Protein AF-A0A848L4B0-F1 (afdb_monomer_lite)

Sequence (593 aa):
MHLVSKVDGLDYVVVLDGLGLTSWCLPDEVVSDQDVHASSEGLLSTDGAGRLVLAWDDGYSRSHLVRVDTLEREERYPRFELKYAFLDAAGEALFLLTNLQGAVEVARCTRSGTEEARKPLPFPDKPQVTLSTGWFTPRWTRPRYAARAGRLAVVDTQGRALAVDLRDFDAPKVVASALLEVPPTWDVQVIPFDDALGVIAHDVPRGTAMVWVVSGGDVLVKKELAALTMPTFATKDAVLTQVSDGVLERVPLRGGAARTLRLPEVGRETKLDPRGGGRPIAGGDVTAFLPWHGESLFVFDEETGEPTEVSRLLPEDARELRQFILQRVRVANEAARSTGTRYELHRLSISRKRKNYQVEVSAHGGDGSFWAHAVMSALHGLQAELSGRAFGELRLAILGQRGIPVGRVPVIDVDEVAAMLARVDQYGLRFSSLVSTIDAFYARSMPVMKWDASNRPPVTDAAGLVLLQAFFAWLTSEAPVKLAPGVERWRRSPESVASLAARVPHLQASHAAVEFRLLVALAQLASVHFGAEAGPLLLALAQDAHQAHLQFARSAVVNDVLRWWARRHEKAARSLVERTTDPELRRALGAAS

Secondary structure (DSSP, 8-state):
-----PBTTB--EEE--TTTT-EEE-SS-EE--TT----SSSPPEE-TTS-EEEEEETTTTEEEEEETTT--EEEEEPTTS-TTEEE-TTSSEEEEEE-TTSS-EEEEEETT--EEEEEE----SSPPEEEESS-S----SS-EEEEETTEEEEE-TT-EEEEEE-SSSSS-EEEEEEEEE--TTSEEEEEE-SS-EEEEEEETTTTEEEEEEEEBTEEEEEEEEE-SS--EEEETTEEEEEEETTEEEEEESSSSPPEEEE--SS-TTT-----SSEEEEEETTEEEEEETT-SEEEEEPTTT-PEEEEE----HHHHHHHHHHHHHHHHHHHHHGGGTEEEEEEEEEEETTTTEEEEEEEEEE----HHHHHHHHHHHTHHHHHHH--BTTBEEEEEEEE------PPPB-HHHHHHHHHHHHHHT--SGGGHHHHHHHHHHH--TT---TTS--SB-HHHHHHHHHHHHHHHT-SS----HHHHHHHHHSPPPHHHHHHHGGGS-HHHHTT-THHHHHHHHHHHHHSGGGGHHHHHHHHH---TTTSSSS-HHHHHHHHHHHHHH-HHHHHHHHTT---HHHHHHHHTT-

Organism: NCBI:txid394095

Radius of gyration: 26.21 Å; chains: 1; bounding box: 63×48×79 Å

Structure (mmCIF, N/CA/C/O backbone):
data_AF-A0A848L4B0-F1
#
_entry.id   AF-A0A848L4B0-F1
#
loop_
_atom_site.group_PDB
_atom_site.id
_atom_site.type_symbol
_atom_site.label_atom_id
_atom_site.label_alt_id
_atom_site.label_comp_id
_atom_site.label_asym_id
_atom_site.label_entity_id
_atom_site.label_seq_id
_atom_site.pdbx_PDB_ins_code
_atom_site.Cartn_x
_atom_site.Cartn_y
_atom_site.Cartn_z
_atom_site.occupancy
_atom_site.B_iso_or_equiv
_atom_site.auth_seq_id
_atom_site.auth_comp_id
_atom_site.auth_asym_id
_atom_site.auth_atom_id
_atom_site.pdbx_PDB_model_num
ATOM 1 N N . MET A 1 1 ? -2.201 -4.356 9.006 1.00 40.00 1 MET A N 1
ATOM 2 C CA . MET A 1 1 ? -3.336 -3.883 9.814 1.00 40.00 1 MET A CA 1
ATOM 3 C C . MET A 1 1 ? -2.792 -3.856 11.229 1.00 40.00 1 MET A C 1
ATOM 5 O O . MET A 1 1 ? -1.969 -4.709 11.519 1.00 40.00 1 MET A O 1
ATOM 9 N N . HIS A 1 2 ? -3.155 -2.892 12.070 1.00 48.59 2 HIS A N 1
ATOM 10 C CA . HIS A 1 2 ? -2.716 -2.866 13.470 1.00 48.59 2 HIS A CA 1
ATOM 11 C C . HIS A 1 2 ? -3.971 -2.876 14.329 1.00 48.59 2 HIS A C 1
ATOM 13 O O . HIS A 1 2 ? -4.911 -2.141 14.029 1.00 48.59 2 HIS A O 1
ATOM 19 N N . LEU A 1 3 ? -4.012 -3.738 15.337 1.00 46.88 3 LEU A N 1
ATOM 20 C CA . LEU A 1 3 ? -5.166 -3.892 16.208 1.00 46.88 3 LEU A CA 1
ATOM 21 C C . LEU A 1 3 ? -4.713 -3.661 17.631 1.00 46.88 3 LEU A C 1
ATOM 23 O O . LEU A 1 3 ? -3.877 -4.418 18.093 1.00 46.88 3 LEU A O 1
ATOM 27 N N . VAL A 1 4 ? -5.308 -2.680 18.301 1.00 52.50 4 VAL A N 1
ATOM 28 C CA . VAL A 1 4 ? -5.142 -2.469 19.737 1.00 52.50 4 VAL A CA 1
ATOM 29 C C . VAL A 1 4 ? -6.368 -3.027 20.446 1.00 52.50 4 VAL A C 1
ATOM 31 O O . VAL A 1 4 ? -7.496 -2.672 20.101 1.00 52.50 4 VAL A O 1
ATOM 34 N N . SER A 1 5 ? -6.147 -3.908 21.418 1.00 46.31 5 SER A N 1
ATOM 35 C CA . SER A 1 5 ? -7.191 -4.469 22.274 1.00 46.31 5 SER A CA 1
ATOM 36 C C . SER A 1 5 ? -6.801 -4.240 23.725 1.00 46.31 5 SER A C 1
ATOM 38 O O . SER A 1 5 ? -5.761 -4.741 24.144 1.00 46.31 5 SER A O 1
ATOM 40 N N . LYS A 1 6 ? -7.635 -3.505 24.469 1.00 50.50 6 LYS A N 1
ATOM 41 C CA . LYS A 1 6 ? -7.589 -3.471 25.932 1.00 50.50 6 LYS A CA 1
ATOM 42 C C . LYS A 1 6 ? -8.450 -4.630 26.431 1.00 50.50 6 LYS A C 1
ATOM 44 O O . LYS A 1 6 ? -9.620 -4.712 26.060 1.00 50.50 6 LYS A O 1
ATOM 49 N N . VAL A 1 7 ? -7.868 -5.541 27.204 1.00 48.62 7 VAL A N 1
ATOM 50 C CA . VAL A 1 7 ? -8.611 -6.630 27.854 1.00 48.62 7 VAL A CA 1
ATOM 51 C C . VAL A 1 7 ? -9.081 -6.110 29.207 1.00 48.62 7 VAL A C 1
ATOM 53 O O . VAL A 1 7 ? -8.305 -5.477 29.917 1.00 48.62 7 VAL A O 1
ATOM 56 N N . ASP A 1 8 ? -10.337 -6.351 29.582 1.00 47.12 8 ASP A N 1
ATOM 57 C CA . ASP A 1 8 ? -10.841 -5.928 30.892 1.00 47.12 8 ASP A CA 1
ATOM 58 C C . ASP A 1 8 ? -9.939 -6.461 32.020 1.00 47.12 8 ASP A C 1
ATOM 60 O O . ASP A 1 8 ? -9.753 -7.671 32.170 1.00 47.12 8 ASP A O 1
ATOM 64 N N . GLY A 1 9 ? -9.369 -5.539 32.803 1.00 45.00 9 GLY A N 1
ATOM 65 C CA . GLY A 1 9 ? -8.438 -5.836 33.896 1.00 45.00 9 GLY A CA 1
ATOM 66 C C . GLY A 1 9 ? -6.959 -5.944 33.506 1.00 45.00 9 GLY A C 1
ATOM 67 O O . GLY A 1 9 ? -6.146 -6.195 34.391 1.00 45.00 9 GLY A O 1
ATOM 68 N N . LEU A 1 10 ? -6.597 -5.750 32.230 1.00 46.91 10 LEU A N 1
ATOM 69 C CA . LEU A 1 10 ? -5.214 -5.788 31.751 1.00 46.91 10 LEU A CA 1
ATOM 70 C C . LEU A 1 10 ? -4.932 -4.643 30.752 1.00 46.91 10 LEU A C 1
ATOM 72 O O . LEU A 1 10 ? -5.543 -4.562 29.684 1.00 46.91 10 LEU A O 1
ATOM 76 N N . ASP A 1 11 ? -3.981 -3.761 31.071 1.00 51.50 11 ASP A N 1
ATOM 77 C CA . ASP A 1 11 ? -3.604 -2.594 30.249 1.00 51.50 11 ASP A CA 1
ATOM 78 C C . ASP A 1 11 ? -2.711 -2.968 29.044 1.00 51.50 11 ASP A C 1
ATOM 80 O O . ASP A 1 11 ? -1.631 -2.417 28.851 1.00 51.50 11 ASP A O 1
ATOM 84 N N . TYR A 1 12 ? -3.119 -3.935 28.218 1.00 52.31 12 TYR A N 1
ATOM 85 C CA . TYR A 1 12 ? -2.297 -4.408 27.096 1.00 52.31 12 TYR A CA 1
ATOM 86 C C . TYR A 1 12 ? -2.515 -3.630 25.794 1.00 52.31 12 TYR A C 1
ATOM 88 O O . TYR A 1 12 ? -3.617 -3.182 25.477 1.00 52.31 12 TYR A O 1
ATOM 96 N N . VAL A 1 13 ? -1.441 -3.511 25.004 1.00 54.06 13 VAL A N 1
ATOM 97 C CA . VAL A 1 13 ? -1.455 -2.929 23.657 1.00 54.06 13 VAL A CA 1
ATOM 98 C C . VAL A 1 13 ? -0.797 -3.916 22.699 1.00 54.06 13 VAL A C 1
ATOM 100 O O . VAL A 1 13 ? 0.421 -3.977 22.558 1.00 54.06 13 VAL A O 1
ATOM 103 N N . VAL A 1 14 ? -1.602 -4.694 21.983 1.00 52.84 14 VAL A N 1
ATOM 104 C CA . VAL A 1 14 ? -1.076 -5.529 20.896 1.00 52.84 14 VAL A CA 1
ATOM 105 C C . VAL A 1 14 ? -0.813 -4.635 19.678 1.00 52.84 14 VAL A C 1
ATOM 107 O O . VAL A 1 14 ? -1.664 -3.832 19.320 1.00 52.84 14 VAL A O 1
ATOM 110 N N . VAL A 1 15 ? 0.351 -4.730 19.026 1.00 54.88 15 VAL A N 1
ATOM 111 C CA . VAL A 1 15 ? 0.588 -4.100 17.712 1.00 54.88 15 VAL A CA 1
ATOM 112 C C . VAL A 1 15 ? 1.328 -5.074 16.810 1.00 54.88 15 VAL A C 1
ATOM 114 O O . VAL A 1 15 ? 2.543 -5.221 16.852 1.00 54.88 15 VAL A O 1
ATOM 117 N N . LEU A 1 16 ? 0.593 -5.719 15.912 1.00 52.25 16 LEU A N 1
ATOM 118 C CA . LEU A 1 16 ? 1.212 -6.591 14.922 1.00 52.25 16 LEU A CA 1
ATOM 119 C C . LEU A 1 16 ? 1.708 -5.744 13.750 1.00 52.25 16 LEU A C 1
ATOM 121 O O . LEU A 1 16 ? 0.921 -5.092 13.063 1.00 52.25 16 LEU A O 1
ATOM 125 N N . ASP A 1 17 ? 3.024 -5.726 13.559 1.00 48.41 17 ASP A N 1
ATOM 126 C CA . ASP A 1 17 ? 3.694 -5.031 12.464 1.00 48.41 17 ASP A CA 1
ATOM 127 C C . ASP A 1 17 ? 4.326 -6.042 11.489 1.00 48.41 17 ASP A C 1
ATOM 129 O O . ASP A 1 17 ? 5.076 -6.937 11.890 1.00 48.41 17 ASP A O 1
ATOM 133 N N . GLY A 1 18 ? 4.029 -5.891 10.195 1.00 43.75 18 GLY A N 1
ATOM 134 C CA . GLY A 1 18 ? 4.560 -6.713 9.102 1.00 43.75 18 GLY A CA 1
ATOM 135 C C . GLY A 1 18 ? 6.058 -6.508 8.852 1.00 43.75 18 GLY A C 1
ATOM 136 O O . GLY A 1 18 ? 6.699 -7.322 8.191 1.00 43.75 18 GLY A O 1
ATOM 137 N N . LEU A 1 19 ? 6.670 -5.474 9.436 1.00 44.69 19 LEU A N 1
ATOM 138 C CA . LEU A 1 19 ? 8.083 -5.124 9.249 1.00 44.69 19 LEU A CA 1
ATOM 139 C C . LEU A 1 19 ? 9.073 -5.993 10.047 1.00 44.69 19 LEU A C 1
ATOM 141 O O . LEU A 1 19 ? 10.192 -5.553 10.321 1.00 44.69 19 LEU A O 1
ATOM 145 N N . GLY A 1 20 ? 8.682 -7.200 10.462 1.00 36.81 20 GLY A N 1
ATOM 146 C CA . GLY A 1 20 ? 9.545 -8.104 11.233 1.00 36.81 20 GLY A CA 1
ATOM 147 C C . GLY A 1 20 ? 9.905 -7.602 12.632 1.00 36.81 20 GLY A C 1
ATOM 148 O O . GLY A 1 20 ? 10.846 -8.111 13.238 1.00 36.81 20 GLY A O 1
ATOM 149 N N . LEU A 1 21 ? 9.178 -6.603 13.141 1.00 36.22 21 LEU A N 1
ATOM 150 C CA . LEU A 1 21 ? 9.299 -6.172 14.530 1.00 36.22 21 LEU A CA 1
ATOM 151 C C . LEU A 1 21 ? 8.297 -6.815 15.469 1.00 36.22 21 LEU A C 1
ATOM 153 O O . LEU A 1 21 ? 8.540 -6.681 16.659 1.00 36.22 21 LEU A O 1
ATOM 157 N N . THR A 1 22 ? 7.252 -7.486 14.959 1.00 39.09 22 THR A N 1
ATOM 158 C CA . THR A 1 22 ? 6.141 -8.096 15.721 1.00 39.09 22 THR A CA 1
ATOM 159 C C . THR A 1 22 ? 6.218 -7.865 17.222 1.00 39.09 22 THR A C 1
ATOM 161 O O . THR A 1 22 ? 6.623 -8.732 18.001 1.00 39.09 22 THR A O 1
ATOM 164 N N . SER A 1 23 ? 5.882 -6.634 17.600 1.00 39.00 23 SER A N 1
ATOM 165 C CA . SER A 1 23 ? 5.881 -6.192 18.978 1.00 39.00 23 SER A CA 1
ATOM 166 C C . SER A 1 23 ? 4.545 -6.606 19.571 1.00 39.00 23 SER A C 1
ATOM 168 O O . SER A 1 23 ? 3.510 -5.994 19.320 1.00 39.00 23 SER A O 1
ATOM 170 N N . TRP A 1 24 ? 4.543 -7.660 20.369 1.00 48.12 24 TRP A N 1
ATOM 171 C CA . TRP A 1 24 ? 3.519 -7.764 21.391 1.00 48.12 24 TRP A CA 1
ATOM 172 C C . TRP A 1 24 ? 3.995 -6.878 22.535 1.00 48.12 24 TRP A C 1
ATOM 174 O O . TRP A 1 24 ? 5.028 -7.174 23.135 1.00 48.12 24 TRP A O 1
ATOM 184 N N . CYS A 1 25 ? 3.330 -5.751 22.768 1.00 38.19 25 CYS A N 1
ATOM 185 C CA . CYS A 1 25 ? 3.713 -4.863 23.855 1.00 38.19 25 CYS A CA 1
ATOM 186 C C . CYS A 1 25 ? 2.842 -5.191 25.072 1.00 38.19 25 CYS A C 1
ATOM 188 O O . CYS A 1 25 ? 1.653 -4.861 25.105 1.00 38.19 25 CYS A O 1
ATOM 190 N N . LEU A 1 26 ? 3.431 -5.836 26.078 1.00 41.03 26 LEU A N 1
ATOM 191 C CA . LEU A 1 26 ? 2.969 -5.649 27.451 1.00 41.03 26 LEU A CA 1
ATOM 192 C C . LEU A 1 26 ? 3.515 -4.284 27.928 1.00 41.03 26 LEU A C 1
ATOM 194 O O . LEU A 1 26 ? 4.550 -3.852 27.412 1.00 41.03 26 LEU A O 1
ATOM 198 N N . PRO A 1 27 ? 2.868 -3.601 28.890 1.00 34.66 27 PRO A N 1
ATOM 199 C CA . PRO A 1 27 ? 3.386 -2.376 29.505 1.00 34.66 27 PRO A CA 1
ATOM 200 C C . PRO A 1 27 ? 4.856 -2.460 29.939 1.00 34.66 27 PRO A C 1
ATOM 202 O O . PRO A 1 27 ? 5.570 -1.469 29.818 1.00 34.66 27 PRO A O 1
ATOM 205 N N . ASP A 1 28 ? 5.314 -3.649 30.354 1.00 36.44 28 ASP A N 1
ATOM 206 C CA . ASP A 1 28 ? 6.649 -3.857 30.932 1.00 36.44 28 ASP A CA 1
ATOM 207 C C . ASP A 1 28 ? 7.524 -4.891 30.191 1.00 36.44 28 ASP A C 1
ATOM 209 O O . ASP A 1 28 ? 8.714 -5.013 30.479 1.00 36.44 28 ASP A O 1
ATOM 213 N N . GLU A 1 29 ? 6.981 -5.641 29.223 1.00 40.28 29 GLU A N 1
ATOM 214 C CA . GLU A 1 29 ? 7.698 -6.729 28.542 1.00 40.28 29 GLU A CA 1
ATOM 215 C C . GLU A 1 29 ? 7.302 -6.855 27.061 1.00 40.28 29 GLU A C 1
ATOM 217 O O . GLU A 1 29 ? 6.128 -6.870 26.693 1.00 40.28 29 GLU A O 1
ATOM 222 N N . VAL A 1 30 ? 8.301 -6.990 26.182 1.00 42.28 30 VAL A N 1
ATOM 223 C CA . VAL A 1 30 ? 8.093 -7.244 24.749 1.00 42.28 30 VAL A CA 1
ATOM 224 C C . VAL A 1 30 ? 8.461 -8.693 24.438 1.00 42.28 30 VAL A C 1
ATOM 226 O O . VAL A 1 30 ? 9.643 -9.029 24.319 1.00 42.28 30 VAL A O 1
ATOM 229 N N . VAL A 1 31 ? 7.460 -9.557 24.251 1.00 43.44 31 VAL A N 1
ATOM 230 C CA . VAL A 1 31 ? 7.669 -10.930 23.763 1.00 43.44 31 VAL A CA 1
ATOM 231 C C . VAL A 1 31 ? 7.527 -10.921 22.245 1.00 43.44 31 VAL A C 1
ATOM 233 O O . VAL A 1 31 ? 6.438 -10.757 21.712 1.00 43.44 31 VAL A O 1
ATOM 236 N N . SER A 1 32 ? 8.631 -11.076 21.512 1.00 43.19 32 SER A N 1
ATOM 237 C CA . SER A 1 32 ? 8.582 -11.175 20.048 1.00 43.19 32 SER A CA 1
ATOM 238 C C . SER A 1 32 ? 8.734 -12.627 19.601 1.00 43.19 32 SER A C 1
ATOM 240 O O . SER A 1 32 ? 9.791 -13.223 19.828 1.00 43.19 32 SER A O 1
ATOM 242 N N . ASP A 1 33 ? 7.766 -13.152 18.857 1.00 42.84 33 ASP A N 1
ATOM 243 C CA . ASP A 1 33 ? 8.045 -14.235 17.918 1.00 42.84 33 ASP A CA 1
ATOM 244 C C . ASP A 1 33 ? 8.465 -13.602 16.580 1.00 42.84 33 ASP A C 1
ATOM 246 O O . ASP A 1 33 ? 7.687 -12.880 15.946 1.00 42.84 33 ASP A O 1
ATOM 250 N N . GLN A 1 34 ? 9.719 -13.839 16.173 1.00 47.59 34 GLN A N 1
ATOM 251 C CA . GLN A 1 34 ? 10.292 -13.322 14.921 1.00 47.59 34 GLN A CA 1
ATOM 252 C C . GLN A 1 34 ? 9.579 -13.864 13.669 1.00 47.59 34 GLN A C 1
ATOM 254 O O . GLN A 1 34 ? 9.812 -13.340 12.580 1.00 47.59 34 GLN A O 1
ATOM 259 N N . ASP A 1 35 ? 8.727 -14.886 13.817 1.00 46.28 35 ASP A N 1
ATOM 260 C CA . ASP A 1 35 ? 8.066 -15.580 12.712 1.00 46.28 35 ASP A CA 1
ATOM 261 C C . ASP A 1 35 ? 6.601 -15.167 12.477 1.00 46.28 35 ASP A C 1
ATOM 263 O O . ASP A 1 35 ? 5.990 -15.656 11.531 1.00 46.28 35 ASP A O 1
ATOM 267 N N . VAL A 1 36 ? 6.007 -14.291 13.296 1.00 44.09 36 VAL A N 1
ATOM 268 C CA . VAL A 1 36 ? 4.647 -13.770 13.037 1.00 44.09 36 VAL A CA 1
ATOM 269 C C . VAL A 1 36 ? 4.770 -12.455 12.261 1.00 44.09 36 VAL A C 1
ATOM 271 O O . VAL A 1 36 ? 5.594 -11.620 12.609 1.00 44.09 36 VAL A O 1
ATOM 274 N N . HIS A 1 37 ? 3.995 -12.248 11.192 1.00 49.94 37 HIS A N 1
ATOM 275 C CA . HIS A 1 37 ? 4.063 -11.025 10.375 1.00 49.94 37 HIS A CA 1
ATOM 276 C C . HIS A 1 37 ? 2.689 -10.643 9.809 1.00 49.94 37 HIS A C 1
ATOM 278 O O . HIS A 1 37 ? 2.282 -11.193 8.790 1.00 49.94 37 HIS A O 1
ATOM 284 N N . ALA A 1 38 ? 2.001 -9.661 10.396 1.00 44.22 38 ALA A N 1
ATOM 285 C CA . ALA A 1 38 ? 0.715 -9.199 9.869 1.00 44.22 38 ALA A CA 1
ATOM 286 C C . ALA A 1 38 ? 0.892 -8.070 8.847 1.00 44.22 38 ALA A C 1
ATOM 288 O O . ALA A 1 38 ? 1.356 -6.983 9.187 1.00 44.22 38 ALA A O 1
ATOM 289 N N . SER A 1 39 ? 0.480 -8.286 7.597 1.00 47.09 39 SER A N 1
ATOM 290 C CA . SER A 1 39 ? 0.483 -7.207 6.605 1.00 47.09 39 SER A CA 1
ATOM 291 C C . SER A 1 39 ? -0.709 -6.261 6.729 1.00 47.09 39 SER A C 1
ATOM 293 O O . SER A 1 39 ? -1.694 -6.525 7.418 1.00 47.09 39 SER A O 1
ATOM 295 N N . SER A 1 40 ? -0.655 -5.134 6.022 1.00 48.16 40 SER A N 1
ATOM 296 C CA . SER A 1 40 ? -1.792 -4.240 5.763 1.00 48.16 40 SER A CA 1
ATOM 297 C C . SER A 1 40 ? -2.968 -4.885 5.034 1.00 48.16 40 SER A C 1
ATOM 299 O O . SER A 1 40 ? -4.086 -4.416 5.224 1.00 48.16 40 SER A O 1
ATOM 301 N N . GLU A 1 41 ? -2.750 -5.955 4.262 1.00 46.31 41 GLU A N 1
ATOM 302 C CA . GLU A 1 41 ? -3.826 -6.733 3.626 1.00 46.31 41 GLU A CA 1
ATOM 303 C C . GLU A 1 41 ? -4.361 -7.860 4.525 1.00 46.31 41 GLU A C 1
ATOM 305 O O . GLU A 1 41 ? -5.462 -8.357 4.292 1.00 46.31 41 GLU A O 1
ATOM 310 N N . GLY A 1 42 ? -3.580 -8.291 5.520 1.00 50.94 42 GLY A N 1
ATOM 311 C CA . GLY A 1 42 ? -3.976 -9.318 6.476 1.00 50.94 42 GLY A CA 1
ATOM 312 C C . GLY A 1 42 ? -5.110 -8.829 7.370 1.00 50.94 42 GLY A C 1
ATOM 313 O O . GLY A 1 42 ? -5.065 -7.713 7.896 1.00 50.94 42 GLY A O 1
ATOM 314 N N . LEU A 1 43 ? -6.130 -9.671 7.544 1.00 59.38 43 LEU A N 1
ATOM 315 C CA . LEU A 1 43 ? -7.167 -9.432 8.537 1.00 59.38 43 LEU A CA 1
ATOM 316 C C . LEU A 1 43 ? -6.571 -9.685 9.922 1.00 59.38 43 LEU A C 1
ATOM 318 O O . LEU A 1 43 ? -6.108 -10.788 10.204 1.00 59.38 43 LEU A O 1
ATOM 322 N N . LEU A 1 44 ? -6.564 -8.659 10.766 1.00 67.25 44 LEU A N 1
ATOM 323 C CA . LEU A 1 44 ? -6.452 -8.839 12.205 1.00 67.25 44 LEU A CA 1
ATOM 324 C C . LEU A 1 44 ? -7.853 -8.810 12.783 1.00 67.25 44 LEU A C 1
ATOM 326 O O . LEU A 1 44 ? -8.637 -7.911 12.480 1.00 67.25 44 LEU A O 1
ATOM 330 N N . SER A 1 45 ? -8.151 -9.781 13.629 1.00 75.06 45 SER A N 1
ATOM 331 C CA . SER A 1 45 ? -9.428 -9.851 14.325 1.00 75.06 45 SER A CA 1
ATOM 332 C C . SER A 1 45 ? -9.215 -10.348 15.738 1.00 75.06 45 SER A C 1
ATOM 334 O O . SER A 1 45 ? -8.389 -11.241 15.944 1.00 75.06 45 SER A O 1
ATOM 336 N N . THR A 1 46 ? -10.004 -9.825 16.668 1.00 77.25 46 THR A N 1
ATOM 337 C CA . THR A 1 46 ? -10.135 -10.371 18.017 1.00 77.25 46 THR A CA 1
ATOM 338 C C . THR A 1 46 ? -11.442 -11.118 18.195 1.00 77.25 46 THR A C 1
ATOM 340 O O . THR A 1 46 ? -12.420 -10.841 17.491 1.00 77.25 46 THR A O 1
ATOM 343 N N . ASP A 1 47 ? -11.469 -11.994 19.191 1.00 83.38 47 ASP A N 1
ATOM 344 C CA . ASP A 1 47 ? -12.708 -12.460 19.804 1.00 83.38 47 ASP A CA 1
ATOM 345 C C . ASP A 1 47 ? -13.447 -11.309 20.525 1.00 83.38 47 ASP A C 1
ATOM 347 O O . ASP A 1 47 ? -12.993 -10.158 20.583 1.00 83.38 47 ASP A O 1
ATOM 351 N N . GLY A 1 48 ? -14.634 -11.610 21.052 1.00 79.44 48 GLY A N 1
ATOM 352 C CA . GLY A 1 48 ? -15.476 -10.658 21.775 1.00 79.44 48 GLY A CA 1
ATOM 353 C C . GLY A 1 48 ? -14.893 -10.202 23.106 1.00 79.44 48 GLY A C 1
ATOM 354 O O . GLY A 1 48 ? -15.137 -9.065 23.499 1.00 79.44 48 GLY A O 1
ATOM 355 N N . ALA A 1 49 ? -14.101 -11.052 23.763 1.00 78.88 49 ALA A N 1
ATOM 356 C CA . ALA A 1 49 ? -13.427 -10.719 25.016 1.00 78.88 49 ALA A CA 1
ATOM 357 C C . ALA A 1 49 ? -12.090 -9.982 24.809 1.00 78.88 49 ALA A C 1
ATOM 359 O O . ALA A 1 49 ? -11.477 -9.551 25.784 1.00 78.88 49 ALA A O 1
ATOM 360 N N . GLY A 1 50 ? -11.613 -9.866 23.564 1.00 74.06 50 GLY A N 1
ATOM 361 C CA . GLY A 1 50 ? -10.309 -9.283 23.252 1.00 74.06 50 GLY A CA 1
ATOM 362 C C . GLY A 1 50 ? -9.122 -10.123 23.731 1.00 74.06 50 GLY A C 1
ATOM 363 O O . GLY A 1 50 ? -8.007 -9.608 23.757 1.00 74.06 50 GLY A O 1
ATOM 364 N N . ARG A 1 51 ? -9.352 -11.381 24.126 1.00 76.75 51 ARG A N 1
ATOM 365 C CA . ARG A 1 51 ? -8.360 -12.306 24.695 1.00 76.75 51 ARG A CA 1
ATOM 366 C C . ARG A 1 51 ? -7.591 -13.067 23.631 1.00 76.75 51 ARG A C 1
ATOM 368 O O . ARG A 1 51 ? -6.479 -13.515 23.898 1.00 76.75 51 ARG A O 1
ATOM 375 N N . LEU A 1 52 ? -8.167 -13.220 22.444 1.00 76.62 52 LEU A N 1
ATOM 376 C CA . LEU A 1 52 ? -7.559 -13.928 21.329 1.00 76.62 52 LEU A CA 1
ATOM 377 C C . LEU A 1 52 ? -7.394 -12.994 20.141 1.00 76.62 52 LEU A C 1
ATOM 379 O O . LEU A 1 52 ? -8.292 -12.222 19.813 1.00 76.62 52 LEU A O 1
ATOM 383 N N . VAL A 1 53 ? -6.253 -13.103 19.469 1.00 77.19 53 VAL A N 1
ATOM 384 C CA . VAL A 1 53 ? -5.958 -12.411 18.215 1.00 77.19 53 VAL A CA 1
ATOM 385 C C . VAL A 1 53 ? -5.619 -13.445 17.156 1.00 77.19 53 VAL A C 1
ATOM 387 O O . VAL A 1 53 ? -4.714 -14.263 17.330 1.00 77.19 53 VAL A O 1
ATOM 390 N N . LEU A 1 54 ? -6.318 -13.369 16.026 1.00 76.31 54 LEU A N 1
ATOM 391 C CA . LEU A 1 54 ? -5.915 -14.061 14.811 1.00 76.31 54 LEU A CA 1
ATOM 392 C C . LEU A 1 54 ? -5.017 -13.134 13.999 1.00 76.31 54 LEU A C 1
ATOM 394 O O . LEU A 1 54 ? -5.436 -12.063 13.557 1.00 76.31 54 LEU A O 1
ATOM 398 N N . ALA A 1 55 ? -3.778 -13.571 13.819 1.00 72.00 55 ALA A N 1
ATOM 399 C CA . ALA A 1 55 ? -2.758 -12.900 13.041 1.00 72.00 55 ALA A CA 1
ATOM 400 C C . ALA A 1 55 ? -2.448 -13.713 11.785 1.00 72.00 55 ALA A C 1
ATOM 402 O O . ALA A 1 55 ? -2.085 -14.886 11.865 1.00 72.00 55 ALA A O 1
ATOM 403 N N . TRP A 1 56 ? -2.553 -13.093 10.616 1.00 65.75 56 TRP A N 1
ATOM 404 C CA . TRP A 1 56 ? -2.070 -13.689 9.374 1.00 65.75 56 TRP A CA 1
ATOM 405 C C . TRP A 1 56 ? -0.564 -13.462 9.230 1.00 65.75 56 TRP A C 1
ATOM 407 O O . TRP A 1 56 ? -0.094 -12.364 9.490 1.00 65.75 56 TRP A O 1
ATOM 417 N N . ASP A 1 57 ? 0.169 -14.483 8.797 1.00 62.97 57 ASP A N 1
ATOM 418 C CA . ASP A 1 57 ? 1.567 -14.452 8.376 1.00 62.97 57 ASP A CA 1
ATOM 419 C C . ASP A 1 57 ? 1.634 -14.668 6.862 1.00 62.97 57 ASP A C 1
ATOM 421 O O . ASP A 1 57 ? 1.503 -15.783 6.346 1.00 62.97 57 ASP A O 1
ATOM 425 N N . ASP A 1 58 ? 1.846 -13.574 6.133 1.00 56.97 58 ASP A N 1
ATOM 426 C CA . ASP A 1 58 ? 1.922 -13.588 4.674 1.00 56.97 58 ASP A CA 1
ATOM 427 C C . ASP A 1 58 ? 3.144 -14.340 4.142 1.00 56.97 58 ASP A C 1
ATOM 429 O O . ASP A 1 58 ? 3.047 -15.026 3.119 1.00 56.97 58 ASP A O 1
ATOM 433 N N . GLY A 1 59 ? 4.274 -14.262 4.851 1.00 55.28 59 GLY A N 1
ATOM 434 C CA . GLY A 1 59 ? 5.545 -14.841 4.425 1.00 55.28 59 GLY A CA 1
ATOM 435 C C . GLY A 1 59 ? 5.497 -16.360 4.375 1.00 55.28 59 GLY A C 1
ATOM 436 O O . GLY A 1 59 ? 6.088 -16.991 3.488 1.00 55.28 59 GLY A O 1
ATOM 437 N N . TYR A 1 60 ? 4.736 -16.953 5.294 1.00 58.12 60 TYR A N 1
ATOM 438 C CA . TYR A 1 60 ? 4.446 -18.370 5.260 1.00 58.12 60 TYR A CA 1
ATOM 439 C C . TYR A 1 60 ? 3.009 -18.710 4.897 1.00 58.12 60 TYR A C 1
ATOM 441 O O . TYR A 1 60 ? 2.697 -19.892 4.944 1.00 58.12 60 TYR A O 1
ATOM 449 N N . SER A 1 61 ? 2.182 -17.760 4.461 1.00 60.50 61 SER A N 1
ATOM 450 C CA . SER A 1 61 ? 0.770 -17.978 4.105 1.00 60.50 61 SER A CA 1
ATOM 451 C C . SER A 1 61 ? 0.007 -18.790 5.165 1.00 60.50 61 SER A C 1
ATOM 453 O O . SER A 1 61 ? -0.624 -19.797 4.837 1.00 60.50 61 SER A O 1
ATOM 455 N N . ARG A 1 62 ? 0.141 -18.413 6.440 1.00 64.25 62 ARG A N 1
ATOM 456 C CA . ARG A 1 62 ? -0.415 -19.119 7.611 1.00 64.25 62 ARG A CA 1
ATOM 457 C C . ARG A 1 62 ? -1.195 -18.158 8.497 1.00 64.25 62 ARG A C 1
ATOM 459 O O . ARG A 1 62 ? -0.900 -16.973 8.498 1.00 64.25 62 ARG A O 1
ATOM 466 N N . SER A 1 63 ? -2.112 -18.682 9.305 1.00 68.88 63 SER A N 1
ATOM 467 C CA . SER A 1 63 ? -2.706 -17.932 10.417 1.00 68.88 63 SER A CA 1
ATOM 468 C C . SER A 1 63 ? -2.177 -18.442 11.752 1.00 68.88 63 SER A C 1
ATOM 470 O O . SER A 1 63 ? -1.967 -19.646 11.937 1.00 68.88 63 SER A O 1
ATOM 472 N N . HIS A 1 64 ? -2.017 -17.522 12.692 1.00 72.75 64 HIS A N 1
ATOM 473 C CA . HIS A 1 64 ? -1.649 -17.767 14.076 1.00 72.75 64 HIS A CA 1
ATOM 474 C C . HIS A 1 64 ? -2.773 -17.275 14.967 1.00 72.75 64 HIS A C 1
ATOM 476 O O . HIS A 1 64 ? -3.178 -16.120 14.856 1.00 72.75 64 HIS A O 1
ATOM 482 N N . LEU A 1 65 ? -3.250 -18.140 15.852 1.00 76.25 65 LEU A N 1
ATOM 483 C CA . LEU A 1 65 ? -4.112 -17.724 16.944 1.00 76.25 65 LEU A CA 1
ATOM 484 C C . LEU A 1 65 ? -3.253 -17.560 18.188 1.00 76.25 65 LEU A C 1
ATOM 486 O O . LEU A 1 65 ? -2.486 -18.460 18.546 1.00 76.25 65 LEU A O 1
ATOM 490 N N . VAL A 1 66 ? -3.335 -16.386 18.796 1.00 74.75 66 VAL A N 1
ATOM 491 C CA . VAL A 1 66 ? -2.454 -15.990 19.890 1.00 74.75 66 VAL A CA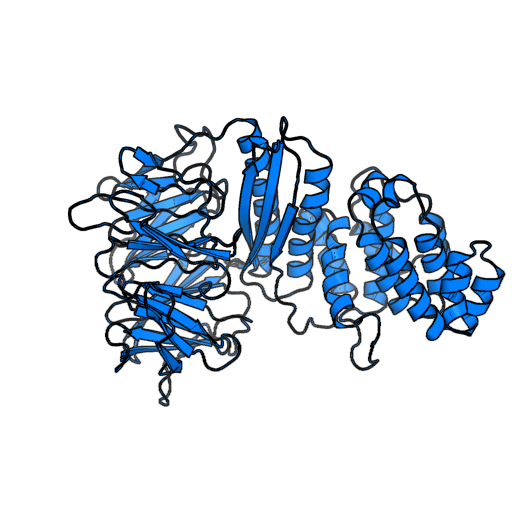 1
ATOM 492 C C . VAL A 1 66 ? -3.279 -15.401 21.015 1.00 74.75 66 VAL A C 1
ATOM 494 O O . VAL A 1 66 ? -4.208 -14.624 20.778 1.00 74.75 66 VAL A O 1
ATOM 497 N N . ARG A 1 67 ? -2.918 -15.773 22.237 1.00 74.81 67 ARG A N 1
ATOM 498 C CA . ARG A 1 67 ? -3.501 -15.218 23.451 1.00 74.81 67 ARG A CA 1
ATOM 499 C C . ARG A 1 67 ? -2.895 -13.857 23.758 1.00 74.81 67 ARG A C 1
ATOM 501 O O . ARG A 1 67 ? -1.682 -13.696 23.725 1.00 74.81 67 ARG A O 1
ATOM 508 N N . VAL A 1 68 ? -3.739 -12.877 24.052 1.00 70.06 68 VAL A N 1
ATOM 509 C CA . VAL A 1 68 ? -3.320 -11.490 24.301 1.00 70.06 68 VAL A CA 1
ATOM 510 C C . VAL A 1 68 ? -2.642 -11.324 25.660 1.00 70.06 68 VAL A C 1
ATOM 512 O O . VAL A 1 68 ? -1.759 -10.488 25.790 1.00 70.06 68 VAL A O 1
ATOM 515 N N . ASP A 1 69 ? -3.028 -12.118 26.656 1.00 65.81 69 ASP A N 1
ATOM 516 C CA . ASP A 1 69 ? -2.498 -12.038 28.022 1.00 65.81 69 ASP A CA 1
ATOM 517 C C . ASP A 1 69 ? -1.095 -12.648 28.165 1.00 65.81 69 ASP A C 1
ATOM 519 O O . ASP A 1 69 ? -0.224 -12.090 28.823 1.00 65.81 69 ASP A O 1
ATOM 523 N N . THR A 1 70 ? -0.879 -13.798 27.536 1.00 65.25 70 THR A N 1
ATOM 524 C CA . THR A 1 70 ? 0.342 -14.608 27.643 1.00 65.25 70 THR A CA 1
ATOM 525 C C . THR A 1 70 ? 1.256 -14.444 26.442 1.00 65.25 70 THR A C 1
ATOM 527 O O . THR A 1 70 ? 2.426 -14.809 26.506 1.00 65.25 70 THR A O 1
ATOM 530 N N . LEU A 1 71 ? 0.735 -13.913 25.330 1.00 61.31 71 LEU A N 1
ATOM 531 C CA . LEU A 1 71 ? 1.442 -13.789 24.051 1.00 61.31 71 LEU A CA 1
ATOM 532 C C . LEU A 1 71 ? 1.878 -15.141 23.470 1.00 61.31 71 LEU A C 1
ATOM 534 O O . LEU A 1 71 ? 2.613 -15.213 22.482 1.00 61.31 71 LEU A O 1
ATOM 538 N N . GLU A 1 72 ? 1.390 -16.230 24.063 1.00 66.31 72 GLU A N 1
ATOM 539 C CA . GLU A 1 72 ? 1.666 -17.582 23.633 1.00 66.31 72 GLU A CA 1
ATOM 540 C C . GLU A 1 72 ? 0.806 -17.923 22.419 1.00 66.31 72 GLU A C 1
ATOM 542 O O . GLU A 1 72 ? -0.403 -17.667 22.354 1.00 66.31 72 GLU A O 1
ATOM 547 N N . ARG A 1 73 ? 1.456 -18.530 21.425 1.00 67.12 73 ARG A N 1
ATOM 548 C CA . ARG A 1 73 ? 0.773 -19.081 20.260 1.00 67.12 73 ARG A CA 1
ATOM 549 C C . ARG A 1 73 ? -0.052 -20.283 20.709 1.00 67.12 73 ARG A C 1
ATOM 551 O O . ARG A 1 73 ? 0.509 -21.342 20.979 1.00 67.12 73 ARG A O 1
ATOM 558 N N . GLU A 1 74 ? -1.370 -20.125 20.714 1.00 65.25 74 GLU A N 1
ATOM 559 C CA . GLU A 1 74 ? -2.299 -21.195 21.070 1.00 65.25 74 GLU A CA 1
ATOM 560 C C . GLU A 1 74 ? -2.407 -22.227 19.945 1.00 65.25 74 GLU A C 1
ATOM 562 O O . GLU A 1 74 ? -2.379 -23.430 20.190 1.00 65.25 74 GLU A O 1
ATOM 567 N N . GLU A 1 75 ? -2.494 -21.764 18.695 1.00 69.81 75 GLU A N 1
ATOM 568 C CA . GLU A 1 75 ? -2.740 -22.645 17.557 1.00 69.81 75 GLU A CA 1
ATOM 569 C C . GLU A 1 75 ? -2.099 -22.131 16.262 1.00 69.81 75 GLU A C 1
ATOM 571 O O . GLU A 1 75 ? -1.895 -20.928 16.054 1.00 69.81 75 GLU A O 1
ATOM 576 N N . ARG A 1 76 ? -1.759 -23.069 15.369 1.00 62.97 76 ARG A N 1
ATOM 577 C CA . ARG A 1 76 ? -1.201 -22.782 14.046 1.00 62.97 76 ARG A CA 1
ATOM 578 C C . ARG A 1 76 ? -2.009 -23.482 12.965 1.00 62.97 76 ARG A C 1
ATOM 580 O O . ARG A 1 76 ? -2.000 -24.707 12.879 1.00 62.97 76 ARG A O 1
ATOM 587 N N . TYR A 1 77 ? -2.557 -22.691 12.054 1.00 64.62 77 TYR A N 1
ATOM 588 C CA . TYR A 1 77 ? -3.290 -23.204 10.906 1.00 64.62 77 TYR A CA 1
ATOM 589 C C . TYR A 1 77 ? -2.349 -23.390 9.701 1.00 64.62 77 TYR A C 1
ATOM 591 O O . TYR A 1 77 ? -1.612 -22.458 9.345 1.00 64.62 77 TYR A O 1
ATOM 599 N N . PRO A 1 78 ? -2.292 -24.586 9.083 1.00 55.41 78 PRO A N 1
ATOM 600 C CA . PRO A 1 78 ? -1.474 -24.826 7.898 1.00 55.41 78 PRO A CA 1
ATOM 601 C C . PRO A 1 78 ? -1.938 -24.020 6.668 1.00 55.41 78 PRO A C 1
ATOM 603 O O . PRO A 1 78 ? -3.026 -23.455 6.629 1.00 55.41 78 PRO A O 1
ATOM 606 N N . ARG A 1 79 ? -1.034 -23.929 5.678 1.00 47.97 79 ARG A N 1
ATOM 607 C CA . ARG A 1 79 ? -1.132 -23.074 4.482 1.00 47.97 79 ARG A CA 1
ATOM 608 C C . ARG A 1 79 ? -2.394 -23.366 3.659 1.00 47.97 79 ARG A C 1
ATOM 610 O O . ARG A 1 79 ? -2.684 -24.534 3.445 1.00 47.97 79 ARG A O 1
ATOM 617 N N . PHE A 1 80 ? -2.994 -22.296 3.118 1.00 45.50 80 PHE A N 1
ATOM 618 C CA . PHE A 1 80 ? -3.834 -22.199 1.900 1.00 45.50 80 PHE A CA 1
ATOM 619 C C . PHE A 1 80 ? -5.289 -21.698 2.011 1.00 45.50 80 PHE A C 1
ATOM 621 O O . PHE A 1 80 ? -5.811 -21.311 0.970 1.00 45.50 80 PHE A O 1
ATOM 628 N N . GLU A 1 81 ? -5.911 -21.543 3.188 1.00 51.59 81 GLU A N 1
ATOM 629 C CA . GLU A 1 81 ? -7.366 -21.224 3.215 1.00 51.59 81 GLU A CA 1
ATOM 630 C C . GLU A 1 81 ? -7.793 -19.990 4.029 1.00 51.59 81 GLU A C 1
ATOM 632 O O . GLU A 1 81 ? -8.935 -19.559 3.928 1.00 51.59 81 GLU A O 1
ATOM 637 N N . LEU A 1 82 ? -6.896 -19.342 4.782 1.00 60.69 82 LEU A N 1
ATOM 638 C CA . LEU A 1 82 ? -7.315 -18.386 5.823 1.00 60.69 82 LEU A CA 1
ATOM 639 C C . LEU A 1 82 ? -6.868 -16.925 5.620 1.00 60.69 82 LEU A C 1
ATOM 641 O O . LEU A 1 82 ? -6.975 -16.127 6.547 1.00 60.69 82 LEU A O 1
ATOM 645 N N . LYS A 1 83 ? -6.412 -16.526 4.420 1.00 59.12 83 LYS A N 1
ATOM 646 C CA . LYS A 1 83 ? -5.954 -15.138 4.137 1.00 59.12 83 LYS A CA 1
ATOM 647 C C . LYS A 1 83 ? -7.028 -14.071 4.422 1.00 59.12 83 LYS A C 1
ATOM 649 O O . LYS A 1 83 ? -6.718 -12.905 4.650 1.00 59.12 83 LYS A O 1
ATOM 654 N N . TYR A 1 84 ? -8.284 -14.498 4.423 1.00 70.94 84 TYR A N 1
ATOM 655 C CA . TYR A 1 84 ? -9.461 -13.683 4.683 1.00 70.94 84 TYR A CA 1
ATOM 656 C C . TYR A 1 84 ? -10.249 -14.179 5.897 1.00 70.94 84 TYR A C 1
ATOM 658 O O . TYR A 1 84 ? -11.463 -13.987 5.963 1.00 70.94 84 TYR A O 1
ATOM 666 N N . ALA A 1 85 ? -9.570 -14.870 6.815 1.00 78.69 85 ALA A N 1
ATOM 667 C CA . ALA A 1 85 ? -10.184 -15.407 8.012 1.00 78.69 85 ALA A CA 1
ATOM 668 C C . ALA A 1 85 ? -10.211 -14.387 9.152 1.00 78.69 85 ALA A C 1
ATOM 670 O O . ALA A 1 85 ? -9.288 -13.588 9.301 1.00 78.69 85 ALA A O 1
ATOM 671 N N . PHE A 1 86 ? -11.245 -14.451 9.980 1.00 82.75 86 PHE A N 1
ATOM 672 C CA . PHE A 1 86 ? -11.372 -13.704 11.224 1.00 82.75 86 PHE A CA 1
ATOM 673 C C . PHE A 1 86 ? -12.032 -14.546 12.308 1.00 82.75 86 PHE A C 1
ATOM 675 O O . PHE A 1 86 ? -12.735 -15.505 12.013 1.00 82.75 86 PHE A O 1
ATOM 682 N N . LEU A 1 87 ? -11.803 -14.182 13.566 1.00 82.75 87 LEU A N 1
ATOM 683 C CA . LEU A 1 87 ? -12.384 -14.857 14.719 1.00 82.75 87 LEU A CA 1
ATOM 684 C C . LEU A 1 87 ? -13.876 -14.569 14.840 1.00 82.75 87 LEU A C 1
ATOM 686 O O . LEU A 1 87 ? -14.337 -13.434 14.648 1.00 82.75 87 LEU A O 1
ATOM 690 N N . ASP A 1 88 ? -14.619 -15.603 15.222 1.00 87.94 88 ASP A N 1
ATOM 691 C CA . ASP A 1 88 ? -15.944 -15.420 15.787 1.00 87.94 88 ASP A CA 1
ATOM 692 C C . ASP A 1 88 ? -15.870 -14.737 17.165 1.00 87.94 88 ASP A C 1
ATOM 694 O O . ASP A 1 88 ? -14.802 -14.514 17.738 1.00 87.94 88 ASP A O 1
ATOM 698 N N . ALA A 1 89 ? -17.021 -14.326 17.698 1.00 88.25 89 ALA A N 1
ATOM 699 C CA . ALA A 1 89 ? -17.042 -13.602 18.968 1.00 88.25 89 ALA A CA 1
ATOM 700 C C . ALA A 1 89 ? -16.641 -14.470 20.169 1.00 88.25 89 ALA A C 1
ATOM 702 O O . ALA A 1 89 ? -16.203 -13.918 21.175 1.00 88.25 89 ALA A O 1
ATOM 703 N N . ALA A 1 90 ? -16.801 -15.791 20.079 1.00 86.69 90 ALA A N 1
ATOM 704 C CA . ALA A 1 90 ? -16.433 -16.712 21.147 1.00 86.69 90 ALA A CA 1
ATOM 705 C C . ALA A 1 90 ? -14.942 -17.092 21.116 1.00 86.69 90 ALA A C 1
ATOM 707 O O . ALA A 1 90 ? -14.420 -17.539 22.129 1.00 86.69 90 ALA A O 1
ATOM 708 N N . GLY A 1 91 ? -14.259 -16.903 19.981 1.00 83.06 91 GLY A N 1
ATOM 709 C CA . GLY A 1 91 ? -12.903 -17.404 19.762 1.00 83.06 91 GLY A CA 1
ATOM 710 C C . GLY A 1 91 ? -12.847 -18.908 19.461 1.00 83.06 91 GLY A C 1
ATOM 711 O O . GLY A 1 91 ? -11.774 -19.504 19.528 1.00 83.06 91 GLY A O 1
ATOM 712 N N . GLU A 1 92 ? -13.986 -19.520 19.127 1.00 83.25 92 GLU A N 1
ATOM 713 C CA . GLU A 1 92 ? -14.161 -20.971 18.950 1.00 83.25 92 GLU A CA 1
ATOM 714 C C . GLU A 1 92 ? -14.222 -21.389 17.473 1.00 83.25 92 GLU A C 1
ATOM 716 O O . GLU A 1 92 ? -14.080 -22.569 17.140 1.00 83.25 92 GLU A O 1
ATOM 721 N N . ALA A 1 93 ? -14.418 -20.430 16.566 1.00 83.25 93 ALA A N 1
ATOM 722 C CA . ALA A 1 93 ? -14.448 -20.657 15.128 1.00 83.25 93 ALA A CA 1
ATOM 723 C C . ALA A 1 93 ? -13.785 -19.512 14.351 1.00 83.25 93 ALA A C 1
ATOM 725 O O . ALA A 1 93 ? -13.597 -18.396 14.843 1.00 83.25 93 ALA A O 1
ATOM 726 N N . LEU A 1 94 ? -13.454 -19.807 13.097 1.00 84.25 94 LEU A N 1
ATOM 727 C CA . LEU A 1 94 ? -12.965 -18.855 12.113 1.00 84.25 94 LEU A CA 1
ATOM 728 C C . LEU A 1 94 ? -14.040 -18.623 11.052 1.00 84.25 94 LEU A C 1
ATOM 730 O O . LEU A 1 94 ? -14.618 -19.567 10.524 1.00 84.25 94 LEU A O 1
ATOM 734 N N . PHE A 1 95 ? -14.273 -17.375 10.685 1.00 86.06 95 PHE A N 1
ATOM 735 C CA . PHE A 1 95 ? -15.050 -17.006 9.510 1.00 86.06 95 PHE A CA 1
ATOM 736 C C . PHE A 1 95 ? -14.112 -16.662 8.366 1.00 86.06 95 PHE A C 1
ATOM 738 O O . PHE A 1 95 ? -13.209 -15.860 8.556 1.00 86.06 95 PHE A O 1
ATOM 745 N N . LEU A 1 96 ? -14.321 -17.231 7.185 1.00 83.75 96 LEU A N 1
ATOM 746 C CA . LEU A 1 96 ? -13.498 -17.028 5.996 1.00 83.75 96 LEU A CA 1
ATOM 747 C C . LEU A 1 96 ? -14.292 -16.248 4.953 1.00 83.75 96 LEU A C 1
ATOM 749 O O . LEU A 1 96 ? -15.354 -16.706 4.534 1.00 83.75 96 LEU A O 1
ATOM 753 N N . LEU A 1 97 ? -13.762 -15.122 4.469 1.00 81.00 97 LEU A N 1
ATOM 754 C CA . LEU A 1 97 ? -14.321 -14.485 3.272 1.00 81.00 97 LEU A CA 1
ATOM 755 C C . LEU A 1 97 ? -13.838 -15.202 2.014 1.00 81.00 97 LEU A C 1
ATOM 757 O O . LEU A 1 97 ? -12.641 -15.411 1.806 1.00 81.00 97 LEU A O 1
ATOM 761 N N . THR A 1 98 ? -14.777 -15.531 1.141 1.00 78.00 98 THR A N 1
ATOM 762 C CA . THR A 1 98 ? -14.533 -16.224 -0.123 1.00 78.00 98 THR A CA 1
ATOM 763 C C . THR A 1 98 ? -15.182 -15.464 -1.285 1.00 78.00 98 THR A C 1
ATOM 765 O O . THR A 1 98 ? -15.874 -14.461 -1.092 1.00 78.00 98 THR A O 1
ATOM 768 N N . ASN A 1 99 ? -14.883 -15.885 -2.518 1.00 72.12 99 ASN A N 1
ATOM 769 C CA . ASN A 1 99 ? -15.446 -15.314 -3.749 1.00 72.12 99 ASN A CA 1
ATOM 770 C C . ASN A 1 99 ? -15.259 -13.783 -3.913 1.00 72.12 99 ASN A C 1
ATOM 772 O O . ASN A 1 99 ? -16.147 -13.057 -4.354 1.00 72.12 99 ASN A O 1
ATOM 776 N N . LEU A 1 100 ? -14.060 -13.271 -3.603 1.00 67.00 100 LEU A N 1
ATOM 777 C CA . LEU A 1 100 ? -13.745 -11.827 -3.605 1.00 67.00 100 LEU A CA 1
ATOM 778 C C . LEU A 1 100 ? -13.782 -11.133 -4.982 1.00 67.00 100 LEU A C 1
ATOM 780 O O . LEU A 1 100 ? -13.543 -9.930 -5.065 1.00 67.00 100 LEU A O 1
ATOM 784 N N . GLN A 1 101 ? -14.013 -11.882 -6.061 1.00 63.78 101 GLN A N 1
ATOM 785 C CA . GLN A 1 101 ? -14.166 -11.359 -7.424 1.00 63.78 101 GLN A CA 1
ATOM 786 C C . GLN A 1 101 ? -15.639 -11.320 -7.877 1.00 63.78 101 GLN A C 1
ATOM 788 O O . GLN A 1 101 ? -15.915 -10.869 -8.987 1.00 63.78 101 GLN A O 1
ATOM 793 N N . GLY A 1 102 ? -16.569 -11.789 -7.037 1.00 68.25 102 GLY A N 1
ATOM 794 C CA . GLY A 1 102 ? -17.998 -11.890 -7.323 1.00 68.25 102 GLY A CA 1
ATOM 795 C C . GLY A 1 102 ? -18.857 -11.475 -6.126 1.00 68.25 102 GLY A C 1
ATOM 796 O O . GLY A 1 102 ? -18.564 -10.489 -5.450 1.00 68.25 102 GLY A O 1
ATOM 797 N N . ALA A 1 103 ? -19.941 -12.213 -5.876 1.00 76.06 103 ALA A N 1
ATOM 798 C CA . ALA A 1 103 ? -20.735 -12.035 -4.666 1.00 76.06 103 ALA A CA 1
ATOM 799 C C . ALA A 1 103 ? -19.922 -12.534 -3.467 1.00 76.06 103 ALA A C 1
ATOM 801 O O . ALA A 1 103 ? -19.623 -13.721 -3.377 1.00 76.06 103 ALA A O 1
ATOM 802 N N . VAL A 1 104 ? -19.538 -11.621 -2.575 1.00 80.81 104 VAL A N 1
ATOM 803 C CA . VAL A 1 104 ? -18.722 -11.961 -1.405 1.00 80.81 104 VAL A CA 1
ATOM 804 C C . VAL A 1 104 ? -19.480 -12.961 -0.527 1.00 80.81 104 VAL A C 1
ATOM 806 O O . VAL A 1 104 ? -20.629 -12.723 -0.148 1.00 80.81 104 VAL A O 1
ATOM 809 N N . GLU A 1 105 ? -18.822 -14.067 -0.197 1.00 88.12 105 GLU A N 1
ATOM 810 C CA . GLU A 1 105 ? -19.356 -15.167 0.609 1.00 88.12 105 GLU A CA 1
ATOM 811 C C . GLU A 1 105 ? -18.582 -15.291 1.923 1.00 88.12 105 GLU A C 1
ATOM 813 O O . GLU A 1 105 ? -17.403 -14.941 1.998 1.00 88.12 105 GLU A O 1
ATOM 818 N N . VAL A 1 106 ? -19.235 -15.818 2.957 1.00 88.00 106 VAL A N 1
ATOM 819 C CA . VAL A 1 106 ? -18.623 -16.174 4.237 1.00 88.00 106 VAL A CA 1
ATOM 820 C C . VAL A 1 106 ? -18.792 -17.670 4.500 1.00 88.00 106 VAL A C 1
ATOM 822 O O . VAL A 1 106 ? -19.889 -18.214 4.374 1.00 88.00 106 VAL A O 1
ATOM 825 N N . ALA A 1 107 ? -17.702 -18.338 4.858 1.00 87.19 107 ALA A N 1
ATOM 826 C CA . ALA A 1 107 ? -17.704 -19.713 5.345 1.00 87.19 107 ALA A CA 1
ATOM 827 C C . ALA A 1 107 ? -17.354 -19.723 6.832 1.00 87.19 107 ALA A C 1
ATOM 829 O O . ALA A 1 107 ? -16.520 -18.929 7.267 1.00 87.19 107 ALA A O 1
ATOM 830 N N . ARG A 1 108 ? -17.962 -20.615 7.613 1.00 85.62 108 ARG A N 1
ATOM 831 C CA . ARG A 1 108 ? -17.528 -20.882 8.988 1.00 85.62 108 ARG A CA 1
ATOM 832 C C . ARG A 1 108 ? -16.653 -22.126 8.997 1.00 85.62 108 ARG A C 1
ATOM 834 O O . ARG A 1 108 ? -17.053 -23.163 8.479 1.00 85.62 108 ARG A O 1
ATOM 841 N N . CYS A 1 109 ? -15.480 -22.013 9.597 1.00 80.81 109 CYS A N 1
ATOM 842 C CA . CYS A 1 109 ? -14.571 -23.115 9.849 1.00 80.81 109 CYS A CA 1
ATOM 843 C C . CYS A 1 109 ? -14.412 -23.290 11.352 1.00 80.81 109 CYS A C 1
ATOM 845 O O . CYS A 1 109 ? -14.102 -22.339 12.071 1.00 80.81 109 CYS A O 1
ATOM 847 N N . THR A 1 110 ? -14.575 -24.515 11.834 1.00 73.31 110 THR A N 1
ATOM 848 C CA . THR A 1 110 ? -14.172 -24.852 13.201 1.00 73.31 110 THR A CA 1
ATOM 849 C C . THR A 1 110 ? -12.663 -24.645 13.365 1.00 73.31 110 THR A C 1
ATOM 851 O O . THR A 1 110 ? -11.908 -24.651 12.386 1.00 73.31 110 THR A O 1
ATOM 854 N N . ARG A 1 111 ? -12.173 -24.533 14.604 1.00 67.81 111 ARG A N 1
ATOM 855 C CA . ARG A 1 111 ? -10.721 -24.494 14.863 1.00 67.81 111 ARG A CA 1
ATOM 856 C C . ARG A 1 111 ? -9.987 -25.759 14.401 1.00 67.81 111 ARG A C 1
ATOM 858 O O . ARG A 1 111 ? -8.821 -25.692 14.058 1.00 67.81 111 ARG A O 1
ATOM 865 N N . SER A 1 112 ? -10.666 -26.895 14.244 1.00 66.12 112 SER A N 1
ATOM 866 C CA . SER A 1 112 ? -10.067 -28.077 13.603 1.00 66.12 112 SER A CA 1
ATOM 867 C C . SER A 1 112 ? -9.904 -27.955 12.077 1.00 66.12 112 SER A C 1
ATOM 869 O O . SER A 1 112 ? -9.428 -28.895 11.441 1.00 66.12 112 SER A O 1
ATOM 871 N N . GLY A 1 113 ? -10.298 -26.826 11.474 1.00 63.78 113 GLY A N 1
ATOM 872 C CA . GLY A 1 113 ? -10.193 -26.568 10.037 1.00 63.78 113 GLY A CA 1
ATOM 873 C C . GLY A 1 113 ? -11.279 -27.245 9.201 1.00 63.78 113 GLY A C 1
ATOM 874 O O . GLY A 1 113 ? -11.112 -27.384 7.995 1.00 63.78 113 GLY A O 1
ATOM 875 N N . THR A 1 114 ? -12.376 -27.697 9.818 1.00 68.38 114 THR A N 1
ATOM 876 C CA . THR A 1 114 ? -13.511 -28.261 9.075 1.00 68.38 114 THR A CA 1
ATOM 877 C C . THR A 1 114 ? -14.431 -27.125 8.641 1.00 68.38 114 THR A C 1
ATOM 879 O O . THR A 1 114 ? -15.000 -26.437 9.489 1.00 68.38 114 THR A O 1
ATOM 882 N N . GLU A 1 115 ? -14.548 -26.910 7.331 1.00 75.62 115 GLU A N 1
ATOM 883 C CA . GLU A 1 115 ? -15.490 -25.950 6.752 1.00 75.62 115 GLU A CA 1
ATOM 884 C C . GLU A 1 115 ? -16.923 -26.491 6.895 1.00 75.62 115 GLU A C 1
ATOM 886 O O . GLU A 1 115 ? -17.210 -27.605 6.457 1.00 75.62 115 GLU A O 1
ATOM 891 N N . GLU A 1 116 ? -17.817 -25.728 7.528 1.00 75.12 116 GLU A N 1
ATOM 892 C CA . GLU A 1 116 ? -19.221 -26.111 7.713 1.00 75.12 116 GLU A CA 1
ATOM 893 C C . GLU A 1 116 ? -20.040 -25.836 6.439 1.00 75.12 116 GLU A C 1
ATOM 895 O O . GLU A 1 116 ? -20.344 -26.746 5.670 1.00 75.12 116 GLU A O 1
ATOM 900 N N . ALA A 1 117 ? -20.415 -24.574 6.209 1.00 70.56 117 ALA A N 1
ATOM 901 C CA . ALA A 1 117 ? -21.245 -24.148 5.085 1.00 70.56 117 ALA A CA 1
ATOM 902 C C . ALA A 1 117 ? -20.874 -22.732 4.625 1.00 70.56 117 ALA A C 1
ATOM 904 O O . ALA A 1 117 ? -20.557 -21.864 5.442 1.00 70.56 117 ALA A O 1
ATOM 905 N N . ARG A 1 118 ? -20.967 -22.488 3.312 1.00 84.88 118 ARG A N 1
ATOM 906 C CA . ARG A 1 118 ? -20.798 -21.163 2.696 1.00 84.88 118 ARG A CA 1
ATOM 907 C C . ARG A 1 118 ? -22.136 -20.455 2.601 1.00 84.88 118 ARG A C 1
ATOM 909 O O . ARG A 1 118 ? -23.130 -21.060 2.199 1.00 84.88 118 ARG A O 1
ATOM 916 N N . LYS A 1 119 ? -22.153 -19.165 2.920 1.00 85.25 119 LYS A N 1
ATOM 917 C CA . LYS A 1 119 ? -23.331 -18.308 2.783 1.00 85.25 119 LYS A CA 1
ATOM 918 C C . LYS A 1 119 ? -22.944 -17.003 2.085 1.00 85.25 119 LYS A C 1
ATOM 920 O O . LYS A 1 119 ? -21.921 -16.416 2.443 1.00 85.25 119 LYS A O 1
ATOM 925 N N . PRO A 1 120 ? -23.723 -16.516 1.105 1.00 87.50 120 PRO A N 1
ATOM 926 C CA . PRO A 1 120 ? -23.508 -15.183 0.556 1.00 87.50 120 PRO A CA 1
ATOM 927 C C . PRO A 1 120 ? -23.730 -14.132 1.647 1.00 87.50 120 PRO A C 1
ATOM 929 O O . PRO A 1 120 ? -24.595 -14.298 2.511 1.00 87.50 120 PRO A O 1
ATOM 932 N N . LEU A 1 121 ? -22.967 -13.037 1.611 1.00 86.38 121 LEU A N 1
ATOM 933 C CA . LEU A 1 121 ? -23.235 -11.918 2.508 1.00 86.38 121 LEU A CA 1
ATOM 934 C C . LEU A 1 121 ? -24.613 -11.310 2.194 1.00 86.38 121 LEU A C 1
ATOM 936 O O . LEU A 1 121 ? -24.934 -11.112 1.018 1.00 86.38 121 LEU A O 1
ATOM 940 N N . PRO A 1 122 ? -25.422 -10.981 3.219 1.00 87.31 122 PRO A N 1
ATOM 941 C CA . PRO A 1 122 ? -26.799 -10.531 3.042 1.00 87.31 122 PRO A CA 1
ATOM 942 C C . PRO A 1 122 ? -26.856 -9.054 2.622 1.00 87.31 122 PRO A C 1
ATOM 944 O O . PRO A 1 122 ? -27.327 -8.200 3.370 1.00 87.31 122 PRO A O 1
ATOM 947 N N . PHE A 1 123 ? -26.350 -8.715 1.435 1.00 82.19 123 PHE A N 1
ATOM 948 C CA . PHE A 1 123 ? -26.527 -7.370 0.890 1.00 82.19 123 PHE A CA 1
ATOM 949 C C . PHE A 1 123 ? -28.028 -7.096 0.692 1.00 82.19 123 PHE A C 1
ATOM 951 O O . PHE A 1 123 ? -28.705 -7.902 0.057 1.00 82.19 123 PHE A O 1
ATOM 958 N N . PRO A 1 124 ? -28.569 -5.993 1.238 1.00 80.81 124 PRO A N 1
ATOM 959 C CA . PRO A 1 124 ? -29.995 -5.714 1.140 1.00 80.81 124 PRO A CA 1
ATOM 960 C C . PRO A 1 124 ? -30.408 -5.387 -0.300 1.00 80.81 124 PRO A C 1
ATOM 962 O O . PRO A 1 124 ? -29.732 -4.621 -0.981 1.00 80.81 124 PRO A O 1
ATOM 965 N N . ASP A 1 125 ? -31.573 -5.888 -0.720 1.00 77.19 125 ASP A N 1
ATOM 966 C CA . ASP A 1 125 ? -32.177 -5.575 -2.029 1.00 77.19 125 ASP A CA 1
ATOM 967 C C . ASP A 1 125 ? -32.730 -4.140 -2.110 1.00 77.19 125 ASP A C 1
ATOM 969 O O . ASP A 1 125 ? -33.046 -3.629 -3.186 1.00 77.19 125 ASP A O 1
ATOM 973 N N . LYS A 1 126 ? -32.898 -3.483 -0.956 1.00 76.12 126 LYS A N 1
ATOM 974 C CA . LYS A 1 126 ? -33.410 -2.112 -0.869 1.00 76.12 126 LYS A CA 1
ATOM 975 C C . LYS A 1 126 ? -32.326 -1.096 -1.258 1.00 76.12 126 LYS A C 1
ATOM 977 O O . LYS A 1 126 ? -31.148 -1.352 -1.015 1.00 76.12 126 LYS A O 1
ATOM 982 N N . PRO A 1 127 ? -32.711 0.088 -1.779 1.00 77.38 127 PRO A N 1
ATOM 983 C CA . PRO A 1 127 ? -31.763 1.159 -2.073 1.00 77.38 127 PRO A CA 1
ATOM 984 C C . PRO A 1 127 ? -30.913 1.516 -0.849 1.00 77.38 127 PRO A C 1
ATOM 986 O O . PRO A 1 127 ? -31.443 1.806 0.224 1.00 77.38 127 PRO A O 1
ATOM 989 N N . GLN A 1 128 ? -29.593 1.477 -1.020 1.00 85.38 128 GLN A N 1
ATOM 990 C CA . GLN A 1 128 ? -28.620 1.816 0.014 1.00 85.38 128 GLN A CA 1
ATOM 991 C C . GLN A 1 128 ? -28.405 3.332 0.062 1.00 85.38 128 GLN A C 1
ATOM 993 O O . GLN A 1 128 ? -28.506 4.018 -0.958 1.00 85.38 128 GLN A O 1
ATOM 998 N N . VAL A 1 129 ? -28.048 3.866 1.231 1.00 90.62 129 VAL A N 1
ATOM 999 C CA . VAL A 1 129 ? -27.671 5.279 1.333 1.00 90.62 129 VAL A CA 1
ATOM 1000 C C . VAL A 1 129 ? -26.366 5.537 0.592 1.00 90.62 129 VAL A C 1
ATOM 1002 O O . VAL A 1 129 ? -25.414 4.767 0.706 1.00 90.62 129 VAL A O 1
ATOM 1005 N N . THR A 1 130 ? -26.316 6.609 -0.194 1.00 91.94 130 THR A N 1
ATOM 1006 C CA . THR A 1 130 ? -25.135 6.929 -1.001 1.00 91.94 130 THR A CA 1
ATOM 1007 C C . THR A 1 130 ? -24.175 7.828 -0.224 1.00 91.94 130 THR A C 1
ATOM 1009 O O . THR A 1 130 ? -24.508 8.951 0.156 1.00 91.94 130 THR A O 1
ATOM 1012 N N . LEU A 1 131 ? -22.957 7.338 -0.006 1.00 91.75 131 LEU A N 1
ATOM 1013 C CA . LEU A 1 131 ? -21.825 8.080 0.536 1.00 91.75 131 LEU A CA 1
ATOM 1014 C C . LEU A 1 131 ? -21.006 8.621 -0.632 1.00 91.75 131 LEU A C 1
ATOM 1016 O O . LEU A 1 131 ? -20.110 7.951 -1.142 1.00 91.75 131 LEU A O 1
ATOM 1020 N N . SER A 1 132 ? -21.343 9.830 -1.073 1.00 87.75 132 SER A N 1
ATOM 1021 C CA . SER A 1 132 ? -20.695 10.449 -2.227 1.00 87.75 132 SER A CA 1
ATOM 1022 C C . SER A 1 132 ? -19.818 11.631 -1.834 1.00 87.75 132 SER A C 1
ATOM 1024 O O . SER A 1 132 ? -20.151 12.444 -0.957 1.00 87.75 132 SER A O 1
ATOM 1026 N N . THR A 1 133 ? -18.701 11.747 -2.545 1.00 81.62 133 THR A N 1
ATOM 1027 C CA . THR A 1 133 ? -17.862 12.950 -2.610 1.00 81.62 133 THR A CA 1
ATOM 1028 C C . THR A 1 133 ? -18.064 13.699 -3.934 1.00 81.62 133 THR A C 1
ATOM 1030 O O . THR A 1 133 ? -17.226 14.516 -4.305 1.00 81.62 133 THR A O 1
ATOM 1033 N N . GLY A 1 134 ? -19.148 13.406 -4.667 1.00 77.50 134 GLY A N 1
ATOM 1034 C CA . GLY A 1 134 ? -19.435 13.954 -5.997 1.00 77.50 134 GLY A CA 1
ATOM 1035 C C . GLY A 1 134 ? -18.839 13.147 -7.156 1.00 77.50 134 GLY A C 1
ATOM 1036 O O . GLY A 1 134 ? -18.753 13.659 -8.270 1.00 77.50 134 GLY A O 1
ATOM 1037 N N . TRP A 1 135 ? -18.400 11.910 -6.904 1.00 75.38 135 TRP A N 1
ATOM 1038 C CA . TRP A 1 135 ? -17.945 10.967 -7.930 1.00 75.38 135 TRP A CA 1
ATOM 1039 C C . TRP A 1 135 ? -19.041 9.934 -8.223 1.00 75.38 135 TRP A C 1
ATOM 1041 O O . TRP A 1 135 ? -19.995 9.856 -7.468 1.00 75.38 135 TRP A O 1
ATOM 1051 N N . PHE A 1 136 ? -18.923 9.149 -9.298 1.00 63.59 136 PHE A N 1
ATOM 1052 C CA . PHE A 1 136 ? -19.980 8.200 -9.701 1.00 63.59 136 PHE A CA 1
ATOM 1053 C C . PHE A 1 136 ? -19.508 6.751 -9.841 1.00 63.59 136 PHE A C 1
ATOM 1055 O O . PHE A 1 136 ? -20.312 5.860 -10.104 1.00 63.59 136 PHE A O 1
ATOM 1062 N N . THR A 1 137 ? -18.204 6.464 -9.739 1.00 54.66 137 THR A N 1
ATOM 1063 C CA . THR A 1 137 ? -17.744 5.067 -9.815 1.00 54.66 137 THR A CA 1
ATOM 1064 C C . THR A 1 137 ? -16.397 4.858 -9.129 1.00 54.66 137 THR A C 1
ATOM 1066 O O . THR A 1 137 ? -15.384 5.370 -9.624 1.00 54.66 137 THR A O 1
ATOM 1069 N N . PRO A 1 138 ? -16.332 4.072 -8.042 1.00 55.44 138 PRO A N 1
ATOM 1070 C CA . PRO A 1 138 ? -15.054 3.607 -7.534 1.00 55.44 138 PRO A CA 1
ATOM 1071 C C . PRO A 1 138 ? -14.500 2.490 -8.435 1.00 55.44 138 PRO A C 1
ATOM 1073 O O . PRO A 1 138 ? -15.248 1.721 -9.040 1.00 55.44 138 PRO A O 1
ATOM 1076 N N . ARG A 1 139 ? -13.171 2.385 -8.546 1.00 57.84 139 ARG A N 1
ATOM 1077 C CA . ARG A 1 139 ? -12.496 1.307 -9.293 1.00 57.84 139 ARG A CA 1
ATOM 1078 C C . ARG A 1 139 ? -11.432 0.629 -8.438 1.00 57.84 139 ARG A C 1
ATOM 1080 O O . ARG A 1 139 ? -10.254 0.645 -8.772 1.00 57.84 139 ARG A O 1
ATOM 1087 N N . TRP A 1 140 ? -11.845 0.008 -7.340 1.00 63.91 140 TRP A N 1
ATOM 1088 C CA . TRP A 1 140 ? -10.994 -0.955 -6.637 1.00 63.91 140 TRP A CA 1
ATOM 1089 C C . TRP A 1 140 ? -11.129 -2.341 -7.252 1.00 63.91 140 TRP A C 1
ATOM 1091 O O . TRP A 1 140 ? -12.212 -2.809 -7.590 1.00 63.91 140 TRP A O 1
ATOM 1101 N N . THR A 1 141 ? -10.004 -3.033 -7.344 1.00 55.31 141 THR A N 1
ATOM 1102 C CA . THR A 1 141 ? -9.902 -4.381 -7.917 1.00 55.31 141 THR A CA 1
ATOM 1103 C C . THR A 1 141 ? -10.068 -5.493 -6.884 1.00 55.31 141 THR A C 1
ATOM 1105 O O . THR A 1 141 ? -10.015 -6.669 -7.235 1.00 55.31 141 THR A O 1
ATOM 1108 N N . ARG A 1 142 ? -10.148 -5.141 -5.596 1.00 65.56 142 ARG A N 1
ATOM 1109 C CA . ARG A 1 142 ? -10.309 -6.070 -4.475 1.00 65.56 142 ARG A CA 1
ATOM 1110 C C . ARG A 1 142 ? -11.222 -5.439 -3.427 1.00 65.56 142 ARG A C 1
ATOM 1112 O O . ARG A 1 142 ? -11.094 -4.232 -3.208 1.00 65.56 142 ARG A O 1
ATOM 1119 N N . PRO A 1 143 ? -12.068 -6.231 -2.754 1.00 73.25 143 PRO A N 1
ATOM 1120 C CA . PRO A 1 143 ? -12.853 -5.739 -1.638 1.00 73.25 143 PRO A CA 1
ATOM 1121 C C . PRO A 1 143 ? -11.950 -5.237 -0.503 1.00 73.25 143 PRO A C 1
ATOM 1123 O O . PRO A 1 143 ? -10.806 -5.677 -0.342 1.00 73.25 143 PRO A O 1
ATOM 1126 N N . ARG A 1 144 ? -12.475 -4.299 0.283 1.00 79.88 144 ARG A N 1
ATOM 1127 C CA . ARG A 1 144 ? -11.890 -3.821 1.542 1.00 79.88 144 ARG A CA 1
ATOM 1128 C C . ARG A 1 144 ? -12.721 -4.375 2.677 1.00 79.88 144 ARG A C 1
ATOM 1130 O O . ARG A 1 144 ? -13.937 -4.341 2.583 1.00 79.88 144 ARG A O 1
ATOM 1137 N N . TYR A 1 145 ? -12.106 -4.876 3.735 1.00 83.50 145 TYR A N 1
ATOM 1138 C CA . TYR A 1 145 ? -12.858 -5.406 4.864 1.00 83.50 145 TYR A CA 1
ATOM 1139 C C . TYR A 1 145 ? -12.102 -5.201 6.174 1.00 83.50 145 TYR A C 1
ATOM 1141 O O . TYR A 1 145 ? -10.883 -5.026 6.190 1.00 83.50 145 TYR A O 1
ATOM 1149 N N . ALA A 1 146 ? -12.847 -5.236 7.269 1.00 83.75 146 ALA A N 1
ATOM 1150 C CA . ALA A 1 146 ? -12.333 -5.270 8.628 1.00 83.75 146 ALA A CA 1
ATOM 1151 C C . ALA A 1 146 ? -13.276 -6.112 9.484 1.00 83.75 146 ALA A C 1
ATOM 1153 O O . ALA A 1 146 ? -14.485 -6.117 9.249 1.00 83.75 146 ALA A O 1
ATOM 1154 N N . ALA A 1 147 ? -12.737 -6.805 10.479 1.00 83.38 147 ALA A N 1
ATOM 1155 C CA . ALA A 1 147 ? -13.517 -7.669 11.346 1.00 83.38 147 ALA A CA 1
ATOM 1156 C C . ALA A 1 147 ? -13.150 -7.449 12.809 1.00 83.38 147 ALA A C 1
ATOM 1158 O O . ALA A 1 147 ? -12.000 -7.166 13.141 1.00 83.38 147 ALA A O 1
ATOM 1159 N N . ARG A 1 148 ? -14.144 -7.580 13.686 1.00 80.62 148 ARG A N 1
ATOM 1160 C CA . ARG A 1 148 ? -13.977 -7.454 15.134 1.00 80.62 148 ARG A CA 1
ATOM 1161 C C . ARG A 1 148 ? -15.064 -8.243 15.844 1.00 80.62 148 ARG A C 1
ATOM 1163 O O . ARG A 1 148 ? -16.239 -7.959 15.622 1.00 80.62 148 ARG A O 1
ATOM 1170 N N . ALA A 1 149 ? -14.688 -9.169 16.726 1.00 81.81 149 ALA A N 1
ATOM 1171 C CA . ALA A 1 149 ? -15.613 -9.838 17.639 1.00 81.81 149 ALA A CA 1
ATOM 1172 C C . ALA A 1 149 ? -16.849 -10.429 16.931 1.00 81.81 149 ALA A C 1
ATOM 1174 O O . ALA A 1 149 ? -17.986 -10.095 17.270 1.00 81.81 149 ALA A O 1
ATOM 1175 N N . GLY A 1 150 ? -16.637 -11.239 15.887 1.00 83.88 150 GLY A N 1
ATOM 1176 C CA . GLY A 1 150 ? -17.729 -11.820 15.095 1.00 83.88 150 GLY A CA 1
ATOM 1177 C C . GLY A 1 150 ? -18.536 -10.820 14.254 1.00 83.88 150 GLY A C 1
ATOM 1178 O O . GLY A 1 150 ? -19.595 -11.173 13.748 1.00 83.88 150 GLY A O 1
ATOM 1179 N N . ARG A 1 151 ? -18.070 -9.580 14.080 1.00 90.19 151 ARG A N 1
ATOM 1180 C CA . ARG A 1 151 ? -18.654 -8.595 13.155 1.00 90.19 151 ARG A CA 1
ATOM 1181 C C . ARG A 1 151 ? -17.718 -8.343 11.990 1.00 90.19 151 ARG A C 1
ATOM 1183 O O . ARG A 1 151 ? -16.500 -8.353 12.158 1.00 90.19 151 ARG A O 1
ATOM 1190 N N . LEU A 1 152 ? -18.296 -8.059 10.833 1.00 91.12 152 LEU A N 1
ATOM 1191 C CA . LEU A 1 152 ? -17.584 -7.825 9.585 1.00 91.12 152 LEU A CA 1
ATOM 1192 C C . LEU A 1 152 ? -18.086 -6.532 8.944 1.00 91.12 152 LEU A C 1
ATOM 1194 O O . LEU A 1 152 ? -19.287 -6.351 8.767 1.00 91.12 152 LEU A O 1
ATOM 1198 N N . ALA A 1 153 ? -17.164 -5.665 8.542 1.00 91.56 153 ALA A N 1
ATOM 1199 C CA . ALA A 1 153 ? -17.422 -4.627 7.558 1.00 91.56 153 ALA A CA 1
ATOM 1200 C C . ALA A 1 153 ? -16.735 -4.995 6.246 1.00 91.56 153 ALA A C 1
ATOM 1202 O O . ALA A 1 153 ? -15.580 -5.419 6.259 1.00 91.56 153 ALA A O 1
ATOM 1203 N N . VAL A 1 154 ? -17.414 -4.803 5.120 1.00 90.38 154 VAL A N 1
ATOM 1204 C CA . VAL A 1 154 ? -16.866 -5.019 3.778 1.00 90.38 154 VAL A CA 1
ATOM 1205 C C . VAL A 1 154 ? -17.313 -3.909 2.834 1.00 90.38 154 VAL A C 1
ATOM 1207 O O . VAL A 1 154 ? -18.434 -3.430 2.935 1.00 90.38 154 VAL A O 1
ATOM 1210 N N . VAL A 1 155 ? -16.445 -3.518 1.908 1.00 87.88 155 VAL A N 1
ATOM 1211 C CA . VAL A 1 155 ? -16.761 -2.769 0.690 1.00 87.88 155 VAL A CA 1
ATOM 1212 C C . VAL A 1 155 ? -16.371 -3.655 -0.470 1.00 87.88 155 VAL A C 1
ATOM 1214 O O . VAL A 1 155 ? -15.209 -4.057 -0.573 1.00 87.88 155 VAL A O 1
ATOM 1217 N N . ASP A 1 156 ? -17.325 -3.990 -1.325 1.00 83.50 156 ASP A N 1
ATOM 1218 C CA . AS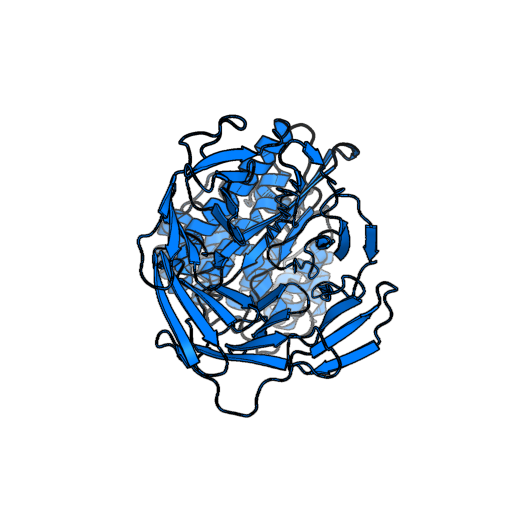P A 1 156 ? -17.040 -4.784 -2.510 1.00 83.50 156 ASP A CA 1
ATOM 1219 C C . ASP A 1 156 ? -16.412 -3.949 -3.641 1.00 83.50 156 ASP A C 1
ATOM 1221 O O . ASP A 1 156 ? -16.233 -2.731 -3.550 1.00 83.50 156 ASP A O 1
ATOM 1225 N N . THR A 1 157 ? -16.070 -4.605 -4.749 1.00 77.19 157 THR A N 1
ATOM 1226 C CA . THR A 1 157 ? -15.461 -3.936 -5.909 1.00 77.19 157 THR A CA 1
ATOM 1227 C C . THR A 1 157 ? -16.404 -2.964 -6.624 1.00 77.19 157 THR A C 1
ATOM 1229 O O . THR A 1 157 ? -15.942 -2.171 -7.439 1.00 77.19 157 THR A O 1
ATOM 1232 N N . GLN A 1 158 ? -17.708 -3.017 -6.340 1.00 78.44 158 GLN A N 1
ATOM 1233 C CA . GLN A 1 158 ? -18.726 -2.109 -6.874 1.00 78.44 158 GLN A CA 1
ATOM 1234 C C . GLN A 1 158 ? -18.991 -0.917 -5.941 1.00 78.44 158 GLN A C 1
ATOM 1236 O O . GLN A 1 158 ? -19.804 -0.059 -6.268 1.00 78.44 158 GLN A O 1
ATOM 1241 N N . GLY A 1 159 ? -18.301 -0.837 -4.797 1.00 83.25 159 GLY A N 1
ATOM 1242 C CA . GLY A 1 159 ? -18.508 0.213 -3.803 1.00 83.25 159 GLY A CA 1
ATOM 1243 C C . GLY A 1 159 ? -19.664 -0.063 -2.843 1.00 83.25 159 GLY A C 1
ATOM 1244 O O . GLY A 1 159 ? -19.969 0.798 -2.023 1.00 83.25 159 GLY A O 1
ATOM 1245 N N . ARG A 1 160 ? -20.302 -1.238 -2.888 1.00 88.25 160 ARG A N 1
ATOM 1246 C CA . ARG A 1 160 ? -21.340 -1.596 -1.915 1.00 88.25 160 ARG A CA 1
ATOM 1247 C C . ARG A 1 160 ? -20.667 -1.919 -0.591 1.00 88.25 160 ARG A C 1
ATOM 1249 O O . ARG A 1 160 ? -19.904 -2.880 -0.487 1.00 88.25 160 ARG A O 1
ATOM 1256 N N . ALA A 1 161 ? -20.948 -1.100 0.409 1.00 91.19 161 ALA A N 1
ATOM 1257 C CA . ALA A 1 161 ? -20.449 -1.230 1.760 1.00 91.19 161 ALA A CA 1
ATOM 1258 C C . ALA A 1 161 ? -21.511 -1.860 2.674 1.00 91.19 161 ALA A C 1
ATOM 1260 O O . ALA A 1 161 ? -22.699 -1.540 2.588 1.00 91.19 161 ALA A O 1
ATOM 1261 N N . LEU A 1 162 ? -21.083 -2.753 3.559 1.00 92.75 162 LEU A N 1
ATOM 1262 C CA . LEU A 1 162 ? -21.942 -3.515 4.461 1.00 92.75 162 LEU A CA 1
ATOM 1263 C C . LEU A 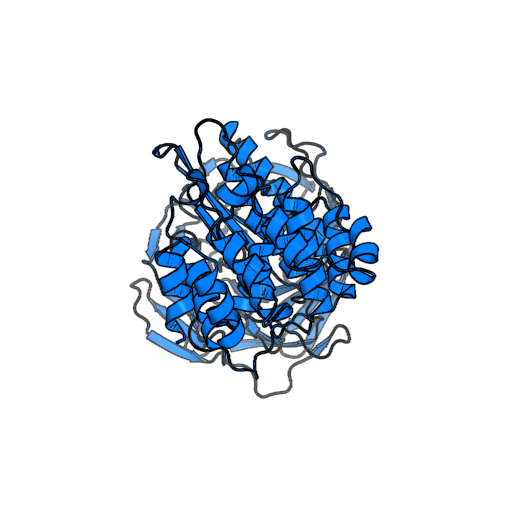1 162 ? -21.239 -3.695 5.805 1.00 92.75 162 LEU A C 1
ATOM 1265 O O . LEU A 1 162 ? -20.079 -4.095 5.826 1.00 92.75 162 LEU A O 1
ATOM 1269 N N . ALA A 1 163 ? -21.947 -3.455 6.907 1.00 94.19 163 ALA A N 1
ATOM 1270 C CA . ALA A 1 163 ? -21.602 -3.983 8.224 1.00 94.19 163 ALA A CA 1
ATOM 1271 C C . ALA A 1 163 ? -22.609 -5.073 8.602 1.00 94.19 163 ALA A C 1
ATOM 1273 O O . ALA A 1 163 ? -23.822 -4.848 8.564 1.00 94.19 163 ALA A O 1
ATOM 1274 N N . VAL A 1 164 ? -22.104 -6.245 8.972 1.00 93.50 164 VAL A N 1
ATOM 1275 C CA . VAL A 1 164 ? -22.894 -7.421 9.334 1.00 93.50 164 VAL A CA 1
ATOM 1276 C C . VAL A 1 164 ? -22.413 -7.992 10.667 1.00 93.50 164 VAL A C 1
ATOM 1278 O O . VAL A 1 164 ? -21.214 -8.076 10.941 1.00 93.50 164 VAL A O 1
ATOM 1281 N N . ASP A 1 165 ? -23.372 -8.369 11.501 1.00 93.19 165 ASP A N 1
ATOM 1282 C CA . ASP A 1 165 ? -23.164 -9.118 12.731 1.00 93.19 165 ASP A CA 1
ATOM 1283 C C . ASP A 1 165 ? -23.311 -10.612 12.426 1.00 93.19 165 ASP A C 1
ATOM 1285 O O . ASP A 1 165 ? -24.374 -11.057 11.987 1.00 93.19 165 ASP A O 1
ATOM 1289 N N . LEU A 1 166 ? -22.222 -11.360 12.613 1.00 91.31 166 LEU A N 1
ATOM 1290 C CA . LEU A 1 166 ? -22.117 -12.797 12.348 1.00 91.31 166 LEU A CA 1
ATOM 1291 C C . LEU A 1 166 ? -22.020 -13.608 13.648 1.00 91.31 166 LEU A C 1
ATOM 1293 O O . LEU A 1 166 ? -21.640 -14.776 13.610 1.00 91.31 166 LEU A O 1
ATOM 1297 N N . ARG A 1 167 ? -22.345 -13.016 14.808 1.00 89.81 167 ARG A N 1
ATOM 1298 C CA . ARG A 1 167 ? -22.372 -13.745 16.090 1.00 89.81 167 ARG A CA 1
ATOM 1299 C C . ARG A 1 167 ? -23.362 -14.906 16.073 1.00 89.81 167 ARG A C 1
ATOM 1301 O O . ARG A 1 167 ? -23.093 -15.935 16.681 1.00 89.81 167 ARG A O 1
ATOM 1308 N N . ASP A 1 168 ? -24.461 -14.739 15.344 1.00 89.50 168 ASP A N 1
ATOM 1309 C CA . ASP A 1 168 ? -25.314 -15.833 14.895 1.00 89.50 168 ASP A CA 1
ATOM 1310 C C . ASP A 1 168 ? -25.046 -16.070 13.401 1.00 89.50 168 ASP A C 1
ATOM 1312 O O . ASP A 1 168 ? -25.502 -15.317 12.539 1.00 89.50 168 ASP A O 1
ATOM 1316 N N . PHE A 1 169 ? -24.255 -17.099 13.091 1.00 86.12 169 PHE A N 1
ATOM 1317 C CA . PHE A 1 169 ? -23.915 -17.453 11.710 1.00 86.12 169 PHE A CA 1
ATOM 1318 C C . PHE A 1 169 ? -25.126 -17.976 10.919 1.00 86.12 169 PHE A C 1
ATOM 1320 O O . PHE A 1 169 ? -25.134 -17.949 9.682 1.00 86.12 169 PHE A O 1
ATOM 1327 N N . ASP A 1 170 ? -26.157 -18.464 11.609 1.00 87.94 170 ASP A N 1
ATOM 1328 C CA . ASP A 1 170 ? -27.380 -18.958 10.988 1.00 87.94 170 ASP A CA 1
ATOM 1329 C C . ASP A 1 170 ? -28.380 -17.853 10.682 1.00 87.94 170 ASP A C 1
ATOM 1331 O O . ASP A 1 170 ? -29.079 -17.937 9.669 1.00 87.94 170 ASP A O 1
ATOM 1335 N N . ALA A 1 171 ? -28.341 -16.768 11.450 1.00 88.88 171 ALA A N 1
ATOM 1336 C CA . ALA A 1 171 ? -29.125 -15.565 11.213 1.00 88.88 171 ALA A CA 1
ATOM 1337 C C . ALA A 1 171 ? -28.243 -14.297 11.172 1.00 88.88 171 ALA A C 1
ATOM 1339 O O . ALA A 1 171 ? -28.361 -13.435 12.050 1.00 88.88 171 ALA A O 1
ATOM 1340 N N . PRO A 1 172 ? -27.384 -14.129 10.141 1.00 90.25 172 PRO A N 1
ATOM 1341 C CA . PRO A 1 172 ? -26.524 -12.957 10.035 1.00 90.25 172 PRO A CA 1
ATOM 1342 C C . PRO A 1 172 ? -27.367 -11.683 9.918 1.00 90.25 172 PRO A C 1
ATOM 1344 O O . PRO A 1 172 ? -28.257 -11.574 9.069 1.00 90.25 172 PRO A O 1
ATOM 1347 N N . LYS A 1 173 ? -27.075 -10.686 10.757 1.00 92.00 173 LYS A N 1
ATOM 1348 C CA . LYS A 1 173 ? -27.853 -9.444 10.824 1.00 92.00 173 LYS A CA 1
ATOM 1349 C C . LYS A 1 173 ? -27.107 -8.298 10.158 1.00 92.00 173 LYS A C 1
ATOM 1351 O O . LYS A 1 173 ? -26.021 -7.917 10.589 1.00 92.00 173 LYS A O 1
ATOM 1356 N N . VAL A 1 174 ? -27.724 -7.681 9.154 1.00 92.75 174 VAL A N 1
ATOM 1357 C CA . VAL A 1 174 ? -27.228 -6.421 8.582 1.00 92.75 174 VAL A CA 1
ATOM 1358 C C . VAL A 1 174 ? -27.400 -5.299 9.602 1.00 92.75 174 VAL A C 1
ATOM 1360 O O . VAL A 1 174 ? -28.513 -5.016 10.045 1.00 92.75 174 VAL A O 1
ATOM 1363 N N . VAL A 1 175 ? -26.293 -4.659 9.967 1.00 92.81 175 VAL A N 1
ATOM 1364 C CA . VAL A 1 175 ? -26.258 -3.522 10.897 1.00 92.81 175 VAL A CA 1
ATOM 1365 C C . VAL A 1 175 ? -26.406 -2.209 10.135 1.00 92.81 175 VAL A C 1
ATOM 1367 O O . VAL A 1 175 ? -27.180 -1.336 10.522 1.00 92.81 175 VAL A O 1
ATOM 1370 N N . ALA A 1 176 ? -25.672 -2.072 9.034 1.00 94.25 176 ALA A N 1
ATOM 1371 C CA . ALA A 1 176 ? -25.696 -0.890 8.187 1.00 94.25 176 ALA A CA 1
ATOM 1372 C C . ALA A 1 176 ? -25.267 -1.250 6.765 1.00 94.25 176 ALA A C 1
ATOM 1374 O O . ALA A 1 176 ? -24.485 -2.181 6.559 1.00 94.25 176 ALA A O 1
ATOM 1375 N N . SER A 1 177 ? -25.754 -0.496 5.784 1.00 93.56 177 SER A N 1
ATOM 1376 C CA . SER A 1 177 ? -25.353 -0.669 4.389 1.00 93.56 177 SER A CA 1
ATOM 1377 C C . SER A 1 177 ? -25.318 0.663 3.656 1.00 93.56 177 SER A C 1
ATOM 1379 O O . SER A 1 177 ? -26.150 1.531 3.918 1.00 93.56 177 SER A O 1
ATOM 1381 N N . ALA A 1 178 ? -24.379 0.816 2.730 1.00 93.62 178 ALA A N 1
ATOM 1382 C CA . ALA A 1 178 ? -24.196 2.039 1.965 1.00 93.62 178 ALA A CA 1
ATOM 1383 C C . ALA A 1 178 ? -23.642 1.749 0.565 1.00 93.62 178 ALA A C 1
ATOM 1385 O O . ALA A 1 178 ? -23.013 0.718 0.342 1.00 93.62 178 ALA A O 1
ATOM 1386 N N . LEU A 1 179 ? -23.832 2.684 -0.360 1.00 91.50 179 LEU A N 1
ATOM 1387 C CA . LEU A 1 179 ? -23.133 2.725 -1.641 1.00 91.50 179 LEU A CA 1
ATOM 1388 C C . LEU A 1 179 ? -22.056 3.807 -1.575 1.00 91.50 179 LEU A C 1
ATOM 1390 O O . LEU A 1 179 ? -22.357 4.958 -1.276 1.00 91.50 179 LEU A O 1
ATOM 1394 N N . LEU A 1 180 ? -20.806 3.445 -1.837 1.00 90.38 180 LEU A N 1
ATOM 1395 C CA . LEU A 1 180 ? -19.666 4.346 -1.754 1.00 90.38 180 LEU A CA 1
ATOM 1396 C C . LEU A 1 180 ? -19.272 4.864 -3.137 1.00 90.38 180 LEU A C 1
ATOM 1398 O O . LEU A 1 180 ? -18.884 4.102 -4.020 1.00 90.38 180 LEU A O 1
ATOM 1402 N N . GLU A 1 181 ? -19.304 6.181 -3.286 1.00 90.00 181 GLU A N 1
ATOM 1403 C CA . GLU A 1 181 ? -18.990 6.890 -4.520 1.00 90.00 181 GLU A CA 1
ATOM 1404 C C . GLU A 1 181 ? -17.837 7.875 -4.289 1.00 90.00 181 GLU A C 1
ATOM 1406 O O . GLU A 1 181 ? -18.024 9.084 -4.117 1.00 90.00 181 GLU A O 1
ATOM 1411 N N . VAL A 1 182 ? -16.619 7.334 -4.266 1.00 85.56 182 VAL A N 1
ATOM 1412 C CA . VAL A 1 182 ? -15.380 8.102 -4.079 1.00 85.56 182 VAL A CA 1
ATOM 1413 C C . VAL A 1 182 ? -14.460 7.967 -5.297 1.00 85.56 182 VAL A C 1
ATOM 1415 O O . VAL A 1 182 ? -14.571 6.980 -6.037 1.00 85.56 182 VAL A O 1
ATOM 1418 N N . PRO A 1 183 ? -13.553 8.935 -5.538 1.00 80.56 183 PRO A N 1
ATOM 1419 C CA . PRO A 1 183 ? -12.574 8.845 -6.609 1.00 80.56 183 PRO A CA 1
ATOM 1420 C C . PRO A 1 183 ? -11.738 7.563 -6.508 1.00 80.56 183 PRO A C 1
ATOM 1422 O O . PRO A 1 183 ? -11.398 7.136 -5.406 1.00 80.56 183 PRO A O 1
ATOM 1425 N N . PRO A 1 184 ? -11.333 6.967 -7.643 1.00 70.94 184 PRO A N 1
ATOM 1426 C CA . PRO A 1 184 ? -10.523 5.747 -7.650 1.00 70.94 184 PRO A CA 1
ATOM 1427 C C . PRO A 1 184 ? -9.131 5.939 -7.030 1.00 70.94 184 PRO A C 1
ATOM 1429 O O . PRO A 1 184 ? -8.500 4.967 -6.635 1.00 70.94 184 PRO A O 1
ATOM 1432 N N . THR A 1 185 ? -8.657 7.184 -6.939 1.00 72.56 185 THR A N 1
ATOM 1433 C CA . THR A 1 185 ? -7.390 7.549 -6.296 1.00 72.56 185 THR A CA 1
ATOM 1434 C C . THR A 1 185 ? -7.463 7.559 -4.773 1.00 72.56 185 THR A C 1
ATOM 1436 O O . THR A 1 185 ? -6.421 7.631 -4.129 1.00 72.56 185 THR A O 1
ATOM 1439 N N . TRP A 1 186 ? -8.655 7.541 -4.173 1.00 82.38 186 TRP A N 1
ATOM 1440 C CA . TRP A 1 186 ? -8.791 7.626 -2.722 1.00 82.38 186 TRP A CA 1
ATOM 1441 C C . TRP A 1 186 ? -8.642 6.241 -2.091 1.00 82.38 186 TRP A C 1
ATOM 1443 O O . TRP A 1 186 ? -9.235 5.264 -2.554 1.00 82.38 186 TRP A O 1
ATOM 1453 N N . ASP A 1 187 ? -7.861 6.148 -1.015 1.00 80.56 187 ASP A N 1
ATOM 1454 C CA . ASP A 1 187 ? -7.805 4.925 -0.210 1.00 80.56 187 ASP A CA 1
ATOM 1455 C C . ASP A 1 187 ? -9.018 4.879 0.726 1.00 80.56 187 ASP A C 1
ATOM 1457 O O . ASP A 1 187 ? -9.495 5.924 1.173 1.00 80.56 187 ASP A O 1
ATOM 1461 N N . VAL A 1 188 ? -9.524 3.682 1.027 1.00 84.56 188 VAL A N 1
ATOM 1462 C CA . VAL A 1 188 ? -10.700 3.510 1.889 1.00 84.56 188 VAL A CA 1
ATOM 1463 C C . VAL A 1 188 ? -10.502 2.434 2.929 1.00 84.56 188 VAL A C 1
ATOM 1465 O O . VAL A 1 188 ? -10.074 1.314 2.639 1.00 84.56 188 VAL A O 1
ATOM 1468 N N . GLN A 1 189 ? -10.914 2.785 4.141 1.00 87.38 189 GLN A N 1
ATOM 1469 C CA . GLN A 1 189 ? -10.989 1.906 5.288 1.00 87.38 189 GLN A CA 1
ATOM 1470 C C . GLN A 1 189 ? -12.431 1.831 5.793 1.00 87.38 189 GLN A C 1
ATOM 1472 O O . GLN A 1 189 ? -13.130 2.841 5.879 1.00 87.38 189 GLN A O 1
ATOM 1477 N N . VAL A 1 190 ? -12.861 0.625 6.158 1.00 89.88 190 VAL A N 1
ATOM 1478 C CA . VAL A 1 190 ? -14.140 0.386 6.833 1.00 89.88 190 VAL A CA 1
ATOM 1479 C C . VAL A 1 190 ? -13.925 -0.263 8.182 1.00 89.88 190 VAL A C 1
ATOM 1481 O O . VAL A 1 190 ? -12.955 -0.995 8.359 1.00 89.88 190 VAL A O 1
ATOM 1484 N N . ILE A 1 191 ? -14.816 0.018 9.131 1.00 90.69 191 ILE A N 1
ATOM 1485 C CA . ILE A 1 191 ? -14.786 -0.546 10.483 1.00 90.69 191 ILE A CA 1
ATOM 1486 C C . ILE A 1 191 ? -16.216 -0.908 10.911 1.00 90.69 191 ILE A C 1
ATOM 1488 O O . ILE A 1 191 ? -17.102 -0.053 10.823 1.00 90.69 191 ILE A O 1
ATOM 1492 N N . PRO A 1 192 ? -16.467 -2.150 11.372 1.00 91.94 192 PRO A N 1
ATOM 1493 C CA . PRO A 1 192 ? -17.752 -2.507 11.953 1.00 91.94 192 PRO A CA 1
ATOM 1494 C C . PRO A 1 192 ? -17.836 -2.019 13.406 1.00 91.94 192 PRO A C 1
ATOM 1496 O O . PRO A 1 192 ? -16.917 -2.230 14.200 1.00 91.94 192 PRO A O 1
ATOM 1499 N N . PHE A 1 193 ? -18.968 -1.418 13.761 1.00 91.25 193 PHE A N 1
ATOM 1500 C CA . PHE A 1 193 ? -19.383 -1.157 15.138 1.00 91.25 193 PHE A CA 1
ATOM 1501 C C . PHE A 1 193 ? -20.634 -1.978 15.471 1.00 91.25 193 PHE A C 1
ATOM 1503 O O . PHE A 1 193 ? -21.243 -2.595 14.597 1.00 91.25 193 PHE A O 1
ATOM 1510 N N . ASP A 1 194 ? -21.030 -1.973 16.741 1.00 90.56 194 ASP A N 1
ATOM 1511 C CA . ASP A 1 194 ? -22.185 -2.729 17.234 1.00 90.56 194 ASP A CA 1
ATOM 1512 C C . ASP A 1 194 ? -23.499 -2.345 16.543 1.00 90.56 194 ASP A C 1
ATOM 1514 O O . ASP A 1 194 ? -24.345 -3.201 16.288 1.00 90.56 194 ASP A O 1
ATOM 1518 N N . ASP A 1 195 ? -23.650 -1.060 16.232 1.00 93.75 195 ASP A N 1
ATOM 1519 C CA . ASP A 1 195 ? -24.855 -0.448 15.678 1.00 93.75 195 ASP A CA 1
ATOM 1520 C C . ASP A 1 195 ? -24.585 0.385 14.414 1.00 93.75 195 ASP A C 1
ATOM 1522 O O . ASP A 1 195 ? -25.490 1.055 13.915 1.00 93.75 195 ASP A O 1
ATOM 1526 N N . ALA A 1 196 ? -23.358 0.367 13.884 1.00 95.19 196 ALA A N 1
ATOM 1527 C CA . ALA A 1 196 ? -22.970 1.224 12.769 1.00 95.19 196 ALA A CA 1
ATOM 1528 C C . ALA A 1 196 ? -21.851 0.643 11.888 1.00 95.19 196 ALA A C 1
ATOM 1530 O O . ALA A 1 196 ? -21.105 -0.255 12.272 1.00 95.19 196 ALA A O 1
ATOM 1531 N N . LEU A 1 197 ? -21.708 1.230 10.704 1.00 95.44 197 LEU A N 1
ATOM 1532 C CA . LEU A 1 197 ? -20.578 1.106 9.793 1.00 95.44 197 LEU A CA 1
ATOM 1533 C C . LEU A 1 197 ? -19.794 2.422 9.801 1.00 95.44 197 LEU A C 1
ATOM 1535 O O . LEU A 1 197 ? -20.332 3.471 9.442 1.00 95.44 197 LEU A O 1
ATOM 1539 N N . GLY A 1 198 ? -18.517 2.364 10.170 1.00 96.19 198 GLY A N 1
ATOM 1540 C CA . GLY A 1 198 ? -17.571 3.455 9.960 1.00 96.19 198 GLY A CA 1
ATOM 1541 C C . GLY A 1 198 ? -16.908 3.348 8.590 1.00 96.19 198 GLY A C 1
ATOM 1542 O O . GLY A 1 198 ? -16.448 2.269 8.214 1.00 96.19 198 GLY A O 1
ATOM 1543 N N . VAL A 1 199 ? -16.816 4.462 7.864 1.00 95.44 199 VAL A N 1
ATOM 1544 C CA . VAL A 1 199 ? -16.104 4.564 6.580 1.00 95.44 199 VAL A CA 1
ATOM 1545 C C . VAL A 1 199 ? -15.172 5.772 6.616 1.00 95.44 199 VAL A C 1
ATOM 1547 O O . VAL A 1 199 ? -15.602 6.870 6.961 1.00 95.44 199 VAL A O 1
ATOM 1550 N N . ILE A 1 200 ? -13.910 5.584 6.236 1.00 94.12 200 ILE A N 1
ATOM 1551 C CA . ILE A 1 200 ? -12.933 6.660 6.031 1.00 94.12 200 ILE A CA 1
ATOM 1552 C C . ILE A 1 200 ? -12.447 6.572 4.590 1.00 94.12 200 ILE A C 1
ATOM 1554 O O . ILE A 1 200 ? -12.006 5.505 4.163 1.00 94.12 200 ILE A O 1
ATOM 1558 N N . ALA A 1 201 ? -12.513 7.680 3.856 1.00 92.00 201 ALA A N 1
ATOM 1559 C CA . ALA A 1 201 ? -11.921 7.808 2.531 1.00 92.00 201 ALA A CA 1
ATOM 1560 C C . ALA A 1 201 ? -10.881 8.927 2.505 1.00 92.00 201 ALA A C 1
ATOM 1562 O O . ALA A 1 201 ? -11.181 10.060 2.872 1.00 92.00 201 ALA A O 1
ATOM 1563 N N . HIS A 1 202 ? -9.655 8.605 2.096 1.00 89.75 202 HIS A N 1
ATOM 1564 C CA . HIS A 1 202 ? -8.488 9.481 2.201 1.00 89.75 202 HIS A CA 1
ATOM 1565 C C . HIS A 1 202 ? -8.026 9.974 0.828 1.00 89.75 202 HIS A C 1
ATOM 1567 O O . HIS A 1 202 ? -7.628 9.184 -0.029 1.00 89.75 202 HIS A O 1
ATOM 1573 N N . ASP A 1 203 ? -8.027 11.295 0.655 1.00 88.44 203 ASP A N 1
ATOM 1574 C CA . ASP A 1 203 ? -7.413 12.006 -0.463 1.00 88.44 203 ASP A CA 1
ATOM 1575 C C . ASP A 1 203 ? -5.941 12.293 -0.136 1.00 88.44 203 ASP A C 1
ATOM 1577 O O . ASP A 1 203 ? -5.579 13.342 0.406 1.00 88.44 203 ASP A O 1
ATOM 1581 N N . VAL A 1 204 ? -5.076 11.330 -0.453 1.00 80.50 204 VAL A N 1
ATOM 1582 C CA . VAL A 1 204 ? -3.622 11.454 -0.262 1.00 80.50 204 VAL A CA 1
ATOM 1583 C C . VAL A 1 204 ? -3.040 12.686 -0.993 1.00 80.50 204 VAL A C 1
ATOM 1585 O O . VAL A 1 204 ? -2.237 13.410 -0.385 1.00 80.50 204 VAL A O 1
ATOM 1588 N N . PRO A 1 205 ? -3.416 12.988 -2.259 1.00 80.81 205 PRO A N 1
ATOM 1589 C CA . PRO A 1 205 ? -2.992 14.222 -2.920 1.00 80.81 205 PRO A CA 1
ATOM 1590 C C . PRO A 1 205 ? -3.290 15.486 -2.107 1.00 80.81 205 PRO A C 1
ATOM 1592 O O . PRO A 1 205 ? -2.379 16.288 -1.880 1.00 80.81 205 PRO A O 1
ATOM 1595 N N . ARG A 1 206 ? -4.534 15.656 -1.640 1.00 84.94 206 ARG A N 1
ATOM 1596 C CA . ARG A 1 206 ? -4.975 16.879 -0.946 1.00 84.94 206 ARG A CA 1
ATOM 1597 C C . ARG A 1 206 ? -4.651 16.901 0.545 1.00 84.94 206 ARG A C 1
ATOM 1599 O O . ARG A 1 206 ? -4.664 17.972 1.139 1.00 84.94 206 ARG A O 1
ATOM 1606 N N . GLY A 1 207 ? -4.301 15.760 1.135 1.00 88.06 207 GLY A N 1
ATOM 1607 C CA . GLY A 1 207 ? -4.050 15.655 2.572 1.00 88.06 207 GLY A CA 1
ATOM 1608 C C . GLY A 1 207 ? -5.326 15.819 3.398 1.00 88.06 207 GLY A C 1
ATOM 1609 O O . GLY A 1 207 ? -5.301 16.442 4.457 1.00 88.06 207 GLY A O 1
ATOM 1610 N N . THR A 1 208 ? -6.449 15.303 2.895 1.00 93.50 208 THR A N 1
ATOM 1611 C CA . THR A 1 208 ? -7.773 15.400 3.528 1.00 93.50 208 THR A CA 1
ATOM 1612 C C . THR A 1 208 ? -8.447 14.039 3.561 1.00 93.50 208 THR A C 1
ATOM 1614 O O . THR A 1 208 ? -8.248 13.226 2.663 1.00 93.50 208 THR A O 1
ATOM 1617 N N . ALA A 1 209 ? -9.285 13.780 4.556 1.00 94.38 209 ALA A N 1
ATOM 1618 C CA . ALA A 1 209 ? -10.086 12.567 4.634 1.00 94.38 209 ALA A CA 1
ATOM 1619 C C . ALA A 1 209 ? -11.555 12.890 4.904 1.00 94.38 209 ALA A C 1
ATOM 1621 O O . ALA A 1 209 ? -11.880 13.787 5.678 1.00 94.38 209 ALA A O 1
ATOM 1622 N N . MET A 1 210 ? -12.437 12.111 4.291 1.00 96.31 210 MET A N 1
ATOM 1623 C CA . MET A 1 210 ? -13.864 12.105 4.565 1.00 96.31 210 MET A CA 1
ATOM 1624 C C . MET A 1 210 ? -14.199 10.940 5.486 1.00 96.31 210 MET A C 1
ATOM 1626 O O . MET A 1 210 ? -13.846 9.797 5.203 1.00 96.31 210 MET A O 1
ATOM 1630 N N . VAL A 1 211 ? -14.896 11.233 6.578 1.00 97.00 211 VAL A N 1
ATOM 1631 C CA . VAL A 1 211 ? -15.350 10.253 7.564 1.00 97.00 211 VAL A CA 1
ATOM 1632 C C . VAL A 1 211 ? -16.869 10.193 7.553 1.00 97.00 211 VAL A C 1
ATOM 1634 O O . VAL A 1 211 ? -17.539 11.223 7.683 1.00 97.00 211 VAL A O 1
ATOM 1637 N N . TRP A 1 212 ? -17.402 8.978 7.468 1.00 97.12 212 TRP A N 1
ATOM 1638 C CA . TRP A 1 212 ? -18.819 8.690 7.625 1.00 97.12 212 TRP A CA 1
ATOM 1639 C C . TRP A 1 212 ? -19.070 7.653 8.711 1.00 97.12 212 TRP A C 1
ATOM 1641 O O . TRP A 1 212 ? -18.303 6.704 8.878 1.00 97.12 212 TRP A O 1
ATOM 1651 N N . VAL A 1 213 ? -20.193 7.817 9.405 1.00 97.12 213 VAL A N 1
ATOM 1652 C CA . VAL A 1 213 ? -20.768 6.791 10.282 1.00 97.12 213 VAL A CA 1
ATOM 1653 C C . VAL A 1 213 ? -22.202 6.565 9.833 1.00 97.12 213 VAL A C 1
ATOM 1655 O O . VAL A 1 213 ? -23.004 7.500 9.836 1.00 97.12 213 VAL A O 1
ATOM 1658 N N . VAL A 1 214 ? -22.508 5.339 9.424 1.00 95.81 214 VAL A N 1
ATOM 1659 C CA . VAL A 1 214 ? -23.815 4.931 8.898 1.00 95.81 214 VAL A CA 1
ATOM 1660 C C . VAL A 1 214 ? -24.447 3.935 9.855 1.00 95.81 214 VAL A C 1
ATOM 1662 O O . VAL A 1 214 ? -23.780 3.001 10.282 1.00 95.81 214 VAL A O 1
ATOM 1665 N N . SER A 1 215 ? -25.725 4.096 10.177 1.00 93.56 215 SER A N 1
ATOM 1666 C CA . SER A 1 215 ? -26.489 3.118 10.960 1.00 93.56 215 SER A CA 1
ATOM 1667 C C . SER A 1 215 ? -27.775 2.791 10.217 1.00 93.56 215 SER A C 1
ATOM 1669 O O . SER A 1 215 ? -28.491 3.698 9.793 1.00 93.56 215 SER A O 1
ATOM 1671 N N . GLY A 1 216 ? -28.041 1.502 9.985 1.00 87.88 216 GLY A N 1
ATOM 1672 C CA . GLY A 1 216 ? -29.127 1.078 9.107 1.00 87.88 216 GLY A CA 1
ATOM 1673 C C . GLY A 1 216 ? -28.983 1.675 7.702 1.00 87.88 216 GLY A C 1
ATOM 1674 O O . GLY A 1 216 ? -28.081 1.291 6.953 1.00 87.88 216 GLY A O 1
ATOM 1675 N N . GLY A 1 217 ? -29.883 2.603 7.364 1.00 82.94 217 GLY A N 1
ATOM 1676 C CA . GLY A 1 217 ? -29.907 3.343 6.099 1.00 82.94 217 GLY A CA 1
ATOM 1677 C C . GLY A 1 217 ? -29.618 4.842 6.231 1.00 82.94 217 GLY A C 1
ATOM 1678 O O . GLY A 1 217 ? -29.796 5.559 5.253 1.00 82.94 217 GLY A O 1
ATOM 1679 N N . ASP A 1 218 ? -29.181 5.323 7.398 1.00 90.31 218 ASP A N 1
ATOM 1680 C CA . ASP A 1 218 ? -28.997 6.752 7.662 1.00 90.31 218 ASP A CA 1
ATOM 1681 C C . ASP A 1 218 ? -27.524 7.115 7.885 1.00 90.31 218 ASP A C 1
ATOM 1683 O O . ASP A 1 218 ? -26.771 6.398 8.553 1.00 90.31 218 ASP A O 1
ATOM 1687 N N . VAL A 1 219 ? -27.111 8.273 7.360 1.00 94.56 219 VAL A N 1
ATOM 1688 C CA . VAL A 1 219 ? -25.790 8.860 7.630 1.00 94.56 219 VAL A CA 1
ATOM 1689 C C . VAL A 1 219 ? -25.863 9.667 8.923 1.00 94.56 219 VAL A C 1
ATOM 1691 O O . VAL A 1 219 ? -26.387 10.778 8.942 1.00 94.56 219 VAL A O 1
ATOM 1694 N N . LEU A 1 220 ? -25.307 9.125 10.005 1.00 94.31 220 LEU A N 1
ATOM 1695 C CA . LEU A 1 220 ? -25.274 9.789 11.311 1.00 94.31 220 LEU A CA 1
ATOM 1696 C C . LEU A 1 220 ? -24.186 10.863 11.396 1.00 94.31 220 LEU A C 1
ATOM 1698 O O . LEU A 1 220 ? -24.321 11.839 12.131 1.00 94.31 220 LEU A O 1
ATOM 1702 N N . VAL A 1 221 ? -23.076 10.655 10.686 1.00 95.75 221 VAL A N 1
ATOM 1703 C CA . VAL A 1 221 ? -21.929 11.569 10.648 1.00 95.75 221 VAL A CA 1
ATOM 1704 C C . VAL A 1 221 ? -21.424 11.670 9.217 1.00 95.75 221 VAL A C 1
ATOM 1706 O O . VAL A 1 221 ? -21.253 10.654 8.547 1.00 95.75 221 VAL A O 1
ATOM 1709 N N . LYS A 1 222 ? -21.119 12.897 8.791 1.00 95.50 222 LYS A N 1
ATOM 1710 C CA . LYS A 1 222 ? -20.274 13.211 7.636 1.00 95.50 222 LYS A CA 1
ATOM 1711 C C . LYS A 1 222 ? -19.324 14.332 8.050 1.00 95.50 222 LYS A C 1
ATOM 1713 O O . LYS A 1 222 ? -19.788 15.424 8.370 1.00 95.50 222 LYS A O 1
ATOM 1718 N N . LYS A 1 223 ? -18.018 14.069 8.061 1.00 95.94 223 LYS A N 1
ATOM 1719 C CA . LYS A 1 223 ? -17.006 15.044 8.491 1.00 95.94 223 LYS A CA 1
ATOM 1720 C C . LYS A 1 223 ? -15.775 14.991 7.594 1.00 95.94 223 LYS A C 1
ATOM 1722 O O . LYS A 1 223 ? -15.278 13.909 7.306 1.00 95.94 223 LYS A O 1
ATOM 1727 N N . GLU A 1 224 ? -15.299 16.154 7.169 1.00 95.69 224 GLU A N 1
ATOM 1728 C CA . GLU A 1 224 ? -14.014 16.310 6.484 1.00 95.69 224 GLU A CA 1
ATOM 1729 C C . GLU A 1 224 ? -12.932 16.657 7.515 1.00 95.69 224 GLU A C 1
ATOM 1731 O O . GLU A 1 224 ? -13.179 17.450 8.426 1.00 95.69 224 GLU A O 1
ATOM 1736 N N . LEU A 1 225 ? -11.756 16.041 7.399 1.00 95.31 225 LEU A N 1
ATOM 1737 C CA . LEU A 1 225 ? -10.625 16.203 8.312 1.00 95.31 225 LEU A CA 1
ATOM 1738 C C . LEU A 1 225 ? -9.335 16.440 7.522 1.00 95.31 225 LEU A C 1
ATOM 1740 O O . LEU A 1 225 ? -9.137 15.841 6.466 1.00 95.31 225 LEU A O 1
ATOM 1744 N N . ALA A 1 226 ? -8.418 17.237 8.073 1.00 94.88 226 ALA A N 1
ATOM 1745 C CA . ALA A 1 226 ? -7.030 17.231 7.619 1.00 94.88 226 ALA A CA 1
ATOM 1746 C C . ALA A 1 226 ? -6.387 15.875 7.961 1.00 94.88 226 ALA A C 1
ATOM 1748 O O . ALA A 1 226 ? -6.584 15.347 9.060 1.00 94.88 226 ALA A O 1
ATOM 1749 N N . ALA A 1 227 ? -5.652 15.299 7.012 1.00 93.19 227 ALA A N 1
ATOM 1750 C CA . ALA A 1 227 ? -5.085 13.960 7.121 1.00 93.19 227 ALA A CA 1
ATOM 1751 C C . ALA A 1 227 ? -3.838 13.807 6.237 1.00 93.19 227 ALA A C 1
ATOM 1753 O O . ALA A 1 227 ? -3.928 13.575 5.028 1.00 93.19 227 ALA A O 1
ATOM 1754 N N . LEU A 1 228 ? -2.657 13.884 6.852 1.00 87.62 228 LEU A N 1
ATOM 1755 C CA . LEU A 1 228 ? -1.383 13.545 6.217 1.00 87.62 228 LEU A CA 1
ATOM 1756 C C . LEU A 1 228 ? -1.321 12.051 5.860 1.00 87.62 228 LEU A C 1
ATOM 1758 O O . LEU A 1 228 ? -0.788 11.673 4.819 1.00 87.62 228 LEU A O 1
ATOM 1762 N N . THR A 1 229 ? -1.895 11.205 6.714 1.00 84.31 229 THR A N 1
ATOM 1763 C CA . THR A 1 229 ? -1.943 9.744 6.581 1.00 84.31 229 THR A CA 1
ATOM 1764 C C . THR A 1 229 ? -3.354 9.235 6.868 1.00 84.31 229 THR A C 1
ATOM 1766 O O . THR A 1 229 ? -4.179 9.988 7.382 1.00 84.31 229 THR A O 1
ATOM 1769 N N . MET A 1 230 ? -3.654 7.982 6.497 1.00 86.88 230 MET A N 1
ATOM 1770 C CA . MET A 1 230 ? -4.988 7.392 6.679 1.00 86.88 230 MET A CA 1
ATOM 1771 C C . MET A 1 230 ? -5.416 7.478 8.156 1.00 86.88 230 MET A C 1
ATOM 1773 O O . MET A 1 230 ? -4.756 6.854 8.995 1.00 86.88 230 MET A O 1
ATOM 1777 N N . PRO A 1 231 ? -6.498 8.210 8.485 1.00 91.88 231 PRO A N 1
ATOM 1778 C CA . PRO A 1 231 ? -7.012 8.267 9.848 1.00 91.88 231 PRO A CA 1
ATOM 1779 C C . PRO A 1 231 ? -7.548 6.910 10.314 1.00 91.88 231 PRO A C 1
ATOM 1781 O O . PRO A 1 231 ? -7.963 6.079 9.506 1.00 91.88 231 PRO A O 1
ATOM 1784 N N . THR A 1 232 ? -7.608 6.712 11.628 1.00 90.19 232 THR A N 1
ATOM 1785 C CA . THR A 1 232 ? -8.129 5.483 12.244 1.00 90.19 232 THR A CA 1
ATOM 1786 C C . THR A 1 232 ? -9.241 5.834 13.229 1.00 90.19 232 THR A C 1
ATOM 1788 O O . THR A 1 232 ? -9.105 6.775 14.013 1.00 90.19 232 THR A O 1
ATOM 1791 N N . PHE A 1 233 ? -10.352 5.089 13.221 1.00 90.62 233 PHE A N 1
ATOM 1792 C CA . PHE A 1 233 ? -11.375 5.251 14.258 1.00 90.62 233 PHE A CA 1
ATOM 1793 C C . PHE A 1 233 ? -10.822 4.816 15.616 1.00 90.62 233 PHE A C 1
ATOM 1795 O O . PHE A 1 233 ? -10.357 3.690 15.761 1.00 90.62 233 PHE A O 1
ATOM 1802 N N . ALA A 1 234 ? -10.932 5.689 16.615 1.00 88.06 234 ALA A N 1
ATOM 1803 C CA . ALA A 1 234 ? -10.725 5.313 18.007 1.00 88.06 234 ALA A CA 1
ATOM 1804 C C . ALA A 1 234 ? -11.987 4.649 18.573 1.00 88.06 234 ALA A C 1
ATOM 1806 O O . ALA A 1 234 ? -11.944 3.570 19.161 1.00 88.06 234 ALA A O 1
ATOM 1807 N N . THR A 1 235 ? -13.134 5.278 18.324 1.00 89.81 235 THR A N 1
ATOM 1808 C CA . THR A 1 235 ? -14.478 4.790 18.650 1.00 89.81 235 THR A CA 1
ATOM 1809 C C . THR A 1 235 ? -15.424 5.163 17.507 1.00 89.81 235 THR A C 1
ATOM 1811 O O . THR A 1 235 ? -15.012 5.820 16.550 1.00 89.81 235 THR A O 1
ATOM 1814 N N . LYS A 1 236 ? -16.712 4.805 17.594 1.00 91.50 236 LYS A N 1
ATOM 1815 C CA . LYS A 1 236 ? -17.711 5.267 16.612 1.00 91.50 236 LYS A CA 1
ATOM 1816 C C . LYS A 1 236 ? -17.916 6.787 16.612 1.00 91.50 236 LYS A C 1
ATOM 1818 O O . LYS A 1 236 ? -18.477 7.320 15.661 1.00 91.50 236 LYS A O 1
ATOM 1823 N N . ASP A 1 237 ? -17.444 7.473 17.653 1.00 94.50 237 ASP A N 1
ATOM 1824 C CA . ASP A 1 237 ? -17.635 8.907 17.874 1.00 94.50 237 ASP A CA 1
ATOM 1825 C C . ASP A 1 237 ? -16.319 9.703 17.846 1.00 94.50 237 ASP A C 1
ATOM 1827 O O . ASP A 1 237 ? -16.345 10.922 18.011 1.00 94.50 237 ASP A O 1
ATOM 1831 N N . ALA A 1 238 ? -15.170 9.060 17.619 1.00 94.88 238 ALA A N 1
ATOM 1832 C CA . ALA A 1 238 ? -13.868 9.722 17.596 1.00 94.88 238 ALA A CA 1
ATOM 1833 C C . ALA A 1 238 ? -12.913 9.098 16.571 1.00 94.88 238 ALA A C 1
ATOM 1835 O O . ALA A 1 238 ? -12.821 7.877 16.435 1.00 94.88 238 ALA A O 1
ATOM 1836 N N . VAL A 1 239 ? -12.151 9.952 15.889 1.00 95.19 239 VAL A N 1
ATOM 1837 C CA . VAL A 1 239 ? -11.127 9.562 14.911 1.00 95.19 239 VAL A CA 1
ATOM 1838 C C . VAL A 1 239 ? -9.784 10.141 15.320 1.00 95.19 239 VAL A C 1
ATOM 1840 O O . VAL A 1 239 ? -9.696 11.301 15.709 1.00 95.19 239 VAL A O 1
ATOM 1843 N N . LEU A 1 240 ? -8.733 9.338 15.200 1.00 94.94 240 LEU A N 1
ATOM 1844 C CA . LEU A 1 240 ? -7.356 9.796 15.280 1.00 94.94 240 LEU A CA 1
ATOM 1845 C C . LEU A 1 240 ? -6.847 10.095 13.868 1.00 94.94 240 LEU A C 1
ATOM 1847 O O . LEU A 1 240 ? -6.838 9.210 13.011 1.00 94.94 240 LEU A O 1
ATOM 1851 N N . THR A 1 241 ? -6.401 11.325 13.637 1.00 95.56 241 THR A N 1
ATOM 1852 C CA . THR A 1 241 ? -5.793 11.758 12.373 1.00 95.56 241 THR A CA 1
ATOM 1853 C C . THR A 1 241 ? -4.420 12.371 12.621 1.00 95.56 241 THR A C 1
ATOM 1855 O O . THR A 1 241 ? -4.169 12.938 13.680 1.00 95.56 241 THR A O 1
ATOM 1858 N N . GLN A 1 242 ? -3.520 12.268 11.649 1.00 94.12 242 GLN A N 1
ATOM 1859 C CA . GLN A 1 242 ? -2.261 13.006 11.658 1.00 94.12 242 GLN A CA 1
ATOM 1860 C C . GLN A 1 242 ? -2.433 14.272 10.818 1.00 94.12 242 GLN A C 1
ATOM 1862 O O . GLN A 1 242 ? -2.655 14.176 9.613 1.00 94.12 242 GLN A O 1
ATOM 1867 N N . VAL A 1 243 ? -2.326 15.451 11.429 1.00 93.69 243 VAL A N 1
ATOM 1868 C CA . VAL A 1 243 ? -2.539 16.737 10.735 1.00 93.69 243 VAL A CA 1
ATOM 1869 C C . VAL A 1 243 ? -1.243 17.340 10.193 1.00 93.69 243 VAL A C 1
ATOM 1871 O O . VAL A 1 243 ? -1.275 18.122 9.246 1.00 93.69 243 VAL A O 1
ATOM 1874 N N . SER A 1 244 ? -0.094 16.965 10.760 1.00 92.25 244 SER A N 1
ATOM 1875 C CA . SER A 1 244 ? 1.239 17.316 10.258 1.00 92.25 244 SER A CA 1
ATOM 1876 C C . SER A 1 244 ? 2.289 16.301 10.721 1.00 92.25 244 SER A C 1
ATOM 1878 O O . SER A 1 244 ? 1.993 15.405 11.513 1.00 92.25 244 SER A O 1
ATOM 1880 N N . ASP A 1 245 ? 3.527 16.450 10.248 1.00 89.94 245 ASP A N 1
ATOM 1881 C CA . ASP A 1 245 ? 4.632 15.517 10.505 1.00 89.94 245 ASP A CA 1
ATOM 1882 C C . ASP A 1 245 ? 4.832 15.179 11.992 1.00 89.94 245 ASP A C 1
ATOM 1884 O O . ASP A 1 245 ? 5.157 14.044 12.316 1.00 89.94 245 ASP A O 1
ATOM 1888 N N . GLY A 1 246 ? 4.604 16.122 12.907 1.00 92.06 246 GLY A N 1
ATOM 1889 C CA . GLY A 1 246 ? 4.788 15.915 14.350 1.00 92.06 246 GLY A CA 1
ATOM 1890 C C . GLY A 1 246 ? 3.507 15.943 15.182 1.00 92.06 246 GLY A C 1
ATOM 1891 O O . GLY A 1 246 ? 3.596 15.937 16.409 1.00 92.06 246 GLY A O 1
ATOM 1892 N N . VAL A 1 247 ? 2.331 16.057 14.555 1.00 95.25 247 VAL A N 1
ATOM 1893 C CA . VAL A 1 247 ? 1.082 16.361 15.267 1.00 95.25 247 VAL A CA 1
ATOM 1894 C C . VAL A 1 247 ? -0.035 15.415 14.854 1.00 95.25 247 VAL A C 1
ATOM 1896 O O . VAL A 1 247 ? -0.425 15.355 13.684 1.00 95.25 247 VAL A O 1
ATOM 1899 N N . LEU A 1 248 ? -0.590 14.725 15.849 1.00 95.81 248 LEU A N 1
ATOM 1900 C CA . LEU A 1 248 ? -1.836 13.985 15.737 1.00 95.81 248 LEU A CA 1
ATOM 1901 C C . LEU A 1 248 ? -2.965 14.733 16.440 1.00 95.81 248 LEU A C 1
ATOM 1903 O O . LEU A 1 248 ? -2.749 15.472 17.399 1.00 95.81 248 LEU A O 1
ATOM 1907 N N . GLU A 1 249 ? -4.184 14.501 15.983 1.00 95.75 249 GLU A N 1
ATOM 1908 C CA . GLU A 1 249 ? -5.394 14.991 16.616 1.00 95.75 249 GLU A CA 1
ATOM 1909 C C . GLU A 1 249 ? -6.381 13.849 16.811 1.00 95.75 249 GLU A C 1
ATOM 1911 O O . GLU A 1 249 ? -6.751 13.146 15.866 1.00 95.75 249 GLU A O 1
ATOM 1916 N N . ARG A 1 250 ? -6.836 13.687 18.052 1.00 94.50 250 ARG A N 1
ATOM 1917 C CA . ARG A 1 250 ? -8.009 12.880 18.370 1.00 94.50 250 ARG A CA 1
ATOM 1918 C C . ARG A 1 250 ? -9.226 13.789 18.263 1.00 94.50 250 ARG A C 1
ATOM 1920 O O . ARG A 1 250 ? -9.467 14.640 19.118 1.00 94.50 250 ARG A O 1
ATOM 1927 N N . VAL A 1 251 ? -9.957 13.635 17.169 1.00 95.81 251 VAL A N 1
ATOM 1928 C CA . VAL A 1 251 ? -11.062 14.500 16.768 1.00 95.81 251 VAL A CA 1
ATOM 1929 C C . VAL A 1 251 ? -12.388 13.826 17.119 1.00 95.81 251 VAL A C 1
ATOM 1931 O O . VAL A 1 251 ? -12.706 12.779 16.543 1.00 95.81 251 VAL A O 1
ATOM 1934 N N . PRO A 1 252 ? -13.210 14.420 18.001 1.00 95.81 252 PRO A N 1
ATOM 1935 C CA . PRO A 1 252 ? -14.579 13.969 18.176 1.00 95.81 252 PRO A CA 1
ATOM 1936 C C . PRO A 1 252 ? -15.376 14.210 16.888 1.00 95.81 252 PRO A C 1
ATOM 1938 O O . PRO A 1 252 ? -15.261 15.248 16.225 1.00 95.81 252 PRO A O 1
ATOM 1941 N N . LEU A 1 253 ? -16.197 13.242 16.504 1.00 94.94 253 LEU A N 1
ATOM 1942 C CA . LEU A 1 253 ? -17.040 13.316 15.315 1.00 94.94 253 LEU A CA 1
ATOM 1943 C C . LEU A 1 253 ? -18.305 14.145 15.552 1.00 94.94 253 LEU A C 1
ATOM 1945 O O . LEU A 1 253 ? -18.872 14.671 14.595 1.00 94.94 253 LEU A O 1
ATOM 1949 N N . ARG A 1 254 ? -18.710 14.311 16.817 1.00 90.19 254 ARG A N 1
ATOM 1950 C CA . ARG A 1 254 ? -19.893 15.070 17.234 1.00 90.19 254 ARG A CA 1
ATOM 1951 C C . ARG A 1 254 ? -19.522 16.094 18.304 1.00 90.19 254 ARG A C 1
ATOM 1953 O O . ARG A 1 254 ? -19.269 15.720 19.443 1.00 90.19 254 ARG A O 1
ATOM 1960 N N . GLY A 1 255 ? -19.534 17.378 17.937 1.00 81.38 255 GLY A N 1
ATOM 1961 C CA . GLY A 1 255 ? -19.208 18.477 18.856 1.00 81.38 255 GLY A CA 1
ATOM 1962 C C . GLY A 1 255 ? -17.809 18.359 19.480 1.00 81.38 255 GLY A C 1
ATOM 1963 O O . GLY A 1 255 ? -17.021 17.511 19.085 1.00 81.38 255 GLY A O 1
ATOM 1964 N N . GLY A 1 256 ? -17.493 19.220 20.447 1.00 88.62 256 GLY A N 1
ATOM 1965 C CA . GLY A 1 256 ? -16.244 19.141 21.214 1.00 88.62 256 GLY A CA 1
ATOM 1966 C C . GLY A 1 256 ? -14.985 19.639 20.491 1.00 88.62 256 GLY A C 1
ATOM 1967 O O . GLY A 1 256 ? -14.960 19.842 19.276 1.00 88.62 256 GLY A O 1
ATOM 1968 N N . ALA A 1 257 ? -13.933 19.866 21.278 1.00 90.88 257 ALA A N 1
ATOM 1969 C CA . ALA A 1 257 ? -12.618 20.255 20.782 1.00 90.88 257 ALA A CA 1
ATOM 1970 C C . ALA A 1 257 ? -11.778 19.014 20.451 1.00 90.88 257 ALA A C 1
ATOM 1972 O O . ALA A 1 257 ? -11.853 18.000 21.146 1.00 90.88 257 ALA A O 1
ATOM 1973 N N . ALA A 1 258 ? -10.968 19.103 19.396 1.00 92.81 258 ALA A N 1
ATOM 1974 C CA . ALA A 1 258 ? -9.961 18.091 19.111 1.00 92.81 258 ALA A CA 1
ATOM 1975 C C . ALA A 1 258 ? -8.866 18.125 20.184 1.00 92.81 258 ALA A C 1
ATOM 1977 O O . ALA A 1 258 ? -8.457 19.198 20.634 1.00 92.81 258 ALA A O 1
ATOM 1978 N N . ARG A 1 259 ? -8.374 16.949 20.573 1.00 93.19 259 ARG A N 1
ATOM 1979 C CA . ARG A 1 259 ? -7.212 16.827 21.452 1.00 93.19 259 ARG A CA 1
ATOM 1980 C C . ARG A 1 259 ? -5.957 16.661 20.609 1.00 93.19 259 ARG A C 1
ATOM 1982 O O . ARG A 1 259 ? -5.847 15.698 19.853 1.00 93.19 259 ARG A O 1
ATOM 1989 N N . THR A 1 260 ? -5.015 17.582 20.760 1.00 95.19 260 THR A N 1
ATOM 1990 C CA . THR A 1 260 ? -3.728 17.552 20.060 1.00 95.19 260 THR A CA 1
ATOM 1991 C C . THR A 1 260 ? -2.720 16.685 20.810 1.00 95.19 260 THR A C 1
ATOM 1993 O O . THR A 1 260 ? -2.531 16.852 22.012 1.00 95.19 260 THR A O 1
ATOM 1996 N N . LEU A 1 261 ? -2.037 15.803 20.087 1.00 95.25 261 LEU A N 1
ATOM 1997 C CA . LEU A 1 261 ? -0.972 14.928 20.572 1.00 95.25 261 LEU A CA 1
ATOM 1998 C C . LEU A 1 261 ? 0.297 15.216 19.764 1.00 95.25 261 LEU A C 1
ATOM 2000 O O . LEU A 1 261 ? 0.242 15.326 18.535 1.00 95.25 261 LEU A O 1
ATOM 2004 N N . ARG A 1 262 ? 1.439 15.378 20.434 1.00 95.12 262 ARG A N 1
ATOM 2005 C CA . ARG A 1 262 ? 2.696 15.786 19.787 1.00 95.12 262 ARG A CA 1
ATOM 2006 C C . ARG A 1 262 ? 3.739 14.688 19.884 1.00 95.12 262 ARG A C 1
ATOM 2008 O O . ARG A 1 262 ? 3.974 14.153 20.961 1.00 95.12 262 ARG A O 1
ATOM 2015 N N . LEU A 1 263 ? 4.377 14.389 18.759 1.00 93.88 263 LEU A N 1
ATOM 2016 C CA . LEU A 1 263 ? 5.541 13.511 18.718 1.00 93.88 263 LEU A CA 1
ATOM 2017 C C . LEU A 1 263 ? 6.782 14.260 19.225 1.00 93.88 263 LEU A C 1
ATOM 2019 O O . LEU A 1 263 ? 6.891 15.471 18.998 1.00 93.88 263 LEU A O 1
ATOM 2023 N N . PRO A 1 264 ? 7.724 13.567 19.887 1.00 93.50 264 PRO A N 1
ATOM 2024 C CA . PRO A 1 264 ? 8.988 14.177 20.271 1.00 93.50 264 PRO A CA 1
ATOM 2025 C C . PRO A 1 264 ? 9.839 14.469 19.026 1.00 93.50 264 PRO A C 1
ATOM 2027 O O . PRO A 1 264 ? 9.653 13.866 17.972 1.00 93.50 264 PRO A O 1
ATOM 2030 N N . GLU A 1 265 ? 10.803 15.385 19.140 1.00 91.56 265 GLU A N 1
ATOM 2031 C CA . GLU A 1 265 ? 11.730 15.682 18.034 1.00 91.56 265 GLU A CA 1
ATOM 2032 C C . GLU A 1 265 ? 12.683 14.521 17.733 1.00 91.56 265 GLU A C 1
ATOM 2034 O O . GLU A 1 265 ? 13.166 14.380 16.613 1.00 91.56 265 GLU A O 1
ATOM 2039 N N . VAL A 1 266 ? 12.970 13.704 18.747 1.00 91.69 266 VAL A N 1
ATOM 2040 C CA . VAL A 1 266 ? 13.836 12.534 18.652 1.00 91.69 266 VAL A CA 1
ATOM 2041 C C . VAL A 1 266 ? 13.349 11.459 19.620 1.00 91.69 266 VAL A C 1
ATOM 2043 O O . VAL A 1 266 ? 12.988 11.754 20.761 1.00 91.69 266 VAL A O 1
ATOM 2046 N N . GLY A 1 267 ? 13.348 10.206 19.171 1.00 86.81 267 GLY A N 1
ATOM 2047 C CA . GLY A 1 267 ? 13.119 9.035 20.005 1.00 86.81 267 GLY A CA 1
ATOM 2048 C C . GLY A 1 267 ? 14.171 8.955 21.109 1.00 86.81 267 GLY A C 1
ATOM 2049 O O . GLY A 1 267 ? 15.378 9.079 20.868 1.00 86.81 267 GLY A O 1
ATOM 2050 N N . ARG A 1 268 ? 13.716 8.749 22.342 1.00 87.25 268 ARG A N 1
ATOM 2051 C CA . ARG A 1 268 ? 14.565 8.580 23.518 1.00 87.25 268 ARG A CA 1
ATOM 2052 C C . ARG A 1 268 ? 15.473 7.361 23.373 1.00 87.25 268 ARG A C 1
ATOM 2054 O O . ARG A 1 268 ? 16.656 7.473 23.702 1.00 87.25 268 ARG A O 1
ATOM 2061 N N . GLU A 1 269 ? 14.944 6.240 22.898 1.00 81.31 269 GLU A N 1
ATOM 2062 C CA . GLU A 1 269 ? 15.677 4.982 22.751 1.00 81.31 269 GLU A CA 1
ATOM 2063 C C . GLU A 1 269 ? 16.367 4.888 21.396 1.00 81.31 269 GLU A C 1
ATOM 2065 O O . GLU A 1 269 ? 17.589 4.754 21.330 1.00 81.31 269 GLU A O 1
ATOM 2070 N N . THR A 1 270 ? 15.597 5.006 20.313 1.00 77.12 270 THR A N 1
ATOM 2071 C CA . THR A 1 270 ? 16.094 4.795 18.944 1.00 77.12 270 THR A CA 1
ATOM 2072 C C . THR A 1 270 ? 17.026 5.904 18.456 1.00 77.12 270 THR A C 1
ATOM 2074 O O . THR A 1 270 ? 17.820 5.675 17.544 1.00 77.12 270 THR A O 1
ATOM 2077 N N . LYS A 1 271 ? 16.960 7.101 19.062 1.00 85.56 271 LYS A N 1
ATOM 2078 C CA . LYS A 1 271 ? 17.646 8.327 18.605 1.00 85.56 271 LYS A CA 1
ATOM 2079 C C . LYS A 1 271 ? 17.265 8.756 17.183 1.00 85.56 271 LYS A C 1
ATOM 2081 O O . LYS A 1 271 ? 18.007 9.502 16.547 1.00 85.56 271 LYS A O 1
ATOM 2086 N N . LEU A 1 272 ? 16.117 8.296 16.687 1.00 81.50 272 LEU A N 1
ATOM 2087 C CA . LEU A 1 272 ? 15.584 8.649 15.373 1.00 81.50 272 LEU A CA 1
ATOM 2088 C C . LEU A 1 272 ? 14.515 9.725 15.493 1.00 81.50 272 LEU A C 1
ATOM 2090 O O . LEU A 1 272 ? 13.811 9.773 16.493 1.00 81.50 272 LEU A O 1
ATOM 2094 N N . ASP A 1 273 ? 14.385 10.573 14.477 1.00 87.94 273 ASP A N 1
ATOM 2095 C CA . ASP A 1 273 ? 13.282 11.532 14.385 1.00 87.94 273 ASP A CA 1
ATOM 2096 C C . ASP A 1 273 ? 11.988 10.787 14.001 1.00 87.94 273 ASP A C 1
ATOM 2098 O O . ASP A 1 273 ? 11.916 10.243 12.891 1.00 87.94 273 ASP A O 1
ATOM 2102 N N . PRO A 1 274 ? 10.971 10.728 14.885 1.00 84.38 274 PRO A N 1
ATOM 2103 C CA . PRO A 1 274 ? 9.718 10.048 14.585 1.00 84.38 274 PRO A CA 1
ATOM 2104 C C . PRO A 1 274 ? 8.752 10.909 13.762 1.00 84.38 274 PRO A C 1
ATOM 2106 O O . PRO A 1 274 ? 7.679 10.427 13.394 1.00 84.38 274 PRO A O 1
ATOM 2109 N N . ARG A 1 275 ? 9.088 12.179 13.489 1.00 87.81 275 ARG A N 1
ATOM 2110 C CA . ARG A 1 275 ? 8.245 13.089 12.712 1.00 87.81 275 ARG A CA 1
ATOM 2111 C C . ARG A 1 275 ? 8.236 12.688 11.234 1.00 87.81 275 ARG A C 1
ATOM 2113 O O . ARG A 1 275 ? 9.196 12.147 10.683 1.00 87.81 275 ARG A O 1
ATOM 2120 N N . GLY A 1 276 ? 7.119 12.976 10.585 1.00 82.50 276 GLY A N 1
ATOM 2121 C CA . GLY A 1 276 ? 6.824 12.627 9.200 1.00 82.50 276 GLY A CA 1
ATOM 2122 C C . GLY A 1 276 ? 5.558 11.789 9.112 1.00 82.50 276 GLY A C 1
ATOM 2123 O O . GLY A 1 276 ? 4.951 11.439 10.124 1.00 82.50 276 GLY A O 1
ATOM 2124 N N . GLY A 1 277 ? 5.152 11.435 7.894 1.00 77.06 277 GLY A N 1
ATOM 2125 C CA . GLY A 1 277 ? 4.048 10.496 7.710 1.00 77.06 277 GLY A CA 1
ATOM 2126 C C . GLY A 1 277 ? 4.306 9.185 8.463 1.00 77.06 277 GLY A C 1
ATOM 2127 O O . GLY A 1 277 ? 5.411 8.653 8.435 1.00 77.06 277 GLY A O 1
ATOM 2128 N N . GLY A 1 278 ? 3.295 8.659 9.144 1.00 78.62 278 GLY A N 1
ATOM 2129 C CA . GLY A 1 278 ? 3.336 7.337 9.767 1.00 78.62 278 GLY A CA 1
ATOM 2130 C C . GLY A 1 278 ? 1.955 6.697 9.801 1.00 78.62 278 GLY A C 1
ATOM 2131 O O . GLY A 1 278 ? 1.115 6.947 8.937 1.00 78.62 278 GLY A O 1
ATOM 2132 N N . ARG A 1 279 ? 1.700 5.852 10.793 1.00 81.19 279 ARG A N 1
ATOM 2133 C CA . ARG A 1 279 ? 0.418 5.178 10.973 1.00 81.19 279 ARG A CA 1
ATOM 2134 C C . ARG A 1 279 ? -0.208 5.589 12.306 1.00 81.19 279 ARG A C 1
ATOM 2136 O O . ARG A 1 279 ? 0.283 5.167 13.354 1.00 81.19 279 ARG A O 1
ATOM 2143 N N . PRO A 1 280 ? -1.308 6.359 12.279 1.00 86.06 280 PRO A N 1
ATOM 2144 C CA . PRO A 1 280 ? -2.162 6.556 13.441 1.00 86.06 280 PRO A CA 1
ATOM 2145 C C . PRO A 1 280 ? -2.858 5.242 13.803 1.00 86.06 280 PRO A C 1
ATOM 2147 O O . PRO A 1 280 ? -3.461 4.587 12.945 1.00 86.06 280 PRO A O 1
ATOM 2150 N N . ILE A 1 281 ? -2.796 4.859 15.073 1.00 83.88 281 ILE A N 1
ATOM 2151 C CA . ILE A 1 281 ? -3.416 3.649 15.612 1.00 83.88 281 ILE A CA 1
ATOM 2152 C C . ILE A 1 281 ? -4.290 4.068 16.792 1.00 83.88 281 ILE A C 1
ATOM 2154 O O . ILE A 1 281 ? -3.832 4.761 17.695 1.00 83.88 281 ILE A O 1
ATOM 2158 N N . ALA A 1 282 ? -5.555 3.661 16.790 1.00 81.50 282 ALA A N 1
ATOM 2159 C CA . ALA A 1 282 ? -6.463 3.943 17.891 1.00 81.50 282 ALA A CA 1
ATOM 2160 C C . ALA A 1 282 ? -7.461 2.800 18.089 1.00 81.50 282 ALA A C 1
ATOM 2162 O O . ALA A 1 282 ? -7.821 2.116 17.130 1.00 81.50 282 ALA A O 1
ATOM 2163 N N . GLY A 1 283 ? -7.907 2.614 19.330 1.00 77.38 283 GLY A N 1
ATOM 2164 C CA . GLY A 1 283 ? -8.934 1.640 19.687 1.00 77.38 283 GLY A CA 1
ATOM 2165 C C . GLY A 1 283 ? -9.400 1.845 21.124 1.00 77.38 283 GLY A C 1
ATOM 2166 O O . GLY A 1 283 ? -8.615 1.686 22.055 1.00 77.38 283 GLY A O 1
ATOM 2167 N N . GLY A 1 284 ? -10.668 2.226 21.300 1.00 78.25 284 GLY A N 1
ATOM 2168 C CA . GLY A 1 284 ? -11.154 2.707 22.592 1.00 78.25 284 GLY A CA 1
ATOM 2169 C C . GLY A 1 284 ? -10.347 3.931 23.015 1.00 78.25 284 GLY A C 1
ATOM 2170 O O . GLY A 1 284 ? -10.183 4.876 22.236 1.00 78.25 284 GLY A O 1
ATOM 2171 N N . ASP A 1 285 ? -9.787 3.877 24.211 1.00 75.75 285 ASP A N 1
ATOM 2172 C CA . ASP A 1 285 ? -9.035 4.981 24.806 1.00 75.75 285 ASP A CA 1
ATOM 2173 C C . ASP A 1 285 ? -7.559 4.988 24.398 1.00 75.75 285 ASP A C 1
ATOM 2175 O O . ASP A 1 285 ? -6.887 6.019 24.434 1.00 75.75 285 ASP A O 1
ATOM 2179 N N . VAL A 1 286 ? -7.064 3.866 23.871 1.00 77.56 286 VAL A N 1
ATOM 2180 C CA . VAL A 1 286 ? -5.670 3.764 23.452 1.00 77.56 286 VAL A CA 1
ATOM 2181 C C . VAL A 1 286 ? -5.439 4.544 22.165 1.00 77.56 286 VAL A C 1
ATOM 2183 O O . VAL A 1 286 ? -6.184 4.432 21.184 1.00 77.56 286 VAL A O 1
ATOM 2186 N N . THR A 1 287 ? -4.359 5.318 22.173 1.00 85.69 287 THR A N 1
ATOM 2187 C CA . THR A 1 287 ? -3.857 6.064 21.027 1.00 85.69 287 THR A CA 1
ATOM 2188 C C . THR A 1 287 ? -2.370 5.782 20.868 1.00 85.69 287 THR A C 1
ATOM 2190 O O . THR A 1 287 ? -1.606 5.902 21.819 1.00 85.69 287 THR A O 1
ATOM 2193 N N . ALA A 1 288 ? -1.949 5.415 19.664 1.00 86.00 288 ALA A N 1
ATOM 2194 C CA . ALA A 1 288 ? -0.555 5.172 19.346 1.00 86.00 288 ALA A CA 1
ATOM 2195 C C . ALA A 1 288 ? -0.205 5.659 17.936 1.00 86.00 288 ALA A C 1
ATOM 2197 O O . ALA A 1 288 ? -1.070 5.885 17.084 1.00 86.00 288 ALA A O 1
ATOM 2198 N N . PHE A 1 289 ? 1.087 5.809 17.683 1.00 85.31 289 PHE A N 1
ATOM 2199 C CA . PHE A 1 289 ? 1.624 6.172 16.385 1.00 85.31 289 PHE A CA 1
ATOM 2200 C C . PHE A 1 289 ? 2.843 5.320 16.054 1.00 85.31 289 PHE A C 1
ATOM 2202 O O . PHE A 1 289 ? 3.776 5.214 16.849 1.00 85.31 289 PHE A O 1
ATOM 2209 N N . LEU A 1 290 ? 2.833 4.735 14.859 1.00 81.12 290 LEU A N 1
ATOM 2210 C CA . LEU A 1 290 ? 3.977 4.038 14.284 1.00 81.12 290 LEU A CA 1
ATOM 2211 C C . LEU A 1 290 ? 4.595 4.936 13.198 1.00 81.12 290 LEU A C 1
ATOM 2213 O O . LEU A 1 290 ? 3.979 5.102 12.142 1.00 81.12 290 LEU A O 1
ATOM 2217 N N . PRO A 1 291 ? 5.777 5.532 13.416 1.00 78.88 291 PRO A N 1
ATOM 2218 C CA . PRO A 1 291 ? 6.451 6.341 12.403 1.00 78.88 291 PRO A CA 1
ATOM 2219 C C . PRO A 1 291 ? 6.801 5.532 11.151 1.00 78.88 291 PRO A C 1
ATOM 2221 O O . PRO A 1 291 ? 6.903 4.307 11.201 1.00 78.88 291 PRO A O 1
ATOM 2224 N N . TRP A 1 292 ? 7.085 6.205 10.033 1.00 73.25 292 TRP A N 1
ATOM 2225 C CA . TRP A 1 292 ? 7.500 5.546 8.783 1.00 73.25 292 TRP A CA 1
ATOM 2226 C C . TRP A 1 292 ? 8.747 4.662 8.923 1.00 73.25 292 TRP A C 1
ATOM 2228 O O . TRP A 1 292 ? 8.850 3.657 8.224 1.00 73.25 292 TRP A O 1
ATOM 2238 N N . HIS A 1 293 ? 9.697 5.022 9.798 1.00 69.44 293 HIS A N 1
ATOM 2239 C CA . HIS A 1 293 ? 10.885 4.200 10.062 1.00 69.44 293 HIS A CA 1
ATOM 2240 C C . HIS A 1 293 ? 10.524 2.932 10.865 1.00 69.44 293 HIS A C 1
ATOM 2242 O O . HIS A 1 293 ? 11.249 1.932 10.864 1.00 69.44 293 HIS A O 1
ATOM 2248 N N . GLY A 1 294 ? 9.382 2.974 11.553 1.00 70.06 294 GLY A N 1
ATOM 2249 C CA . GLY A 1 294 ? 8.779 1.872 12.276 1.00 70.06 294 GLY A CA 1
ATOM 2250 C C . GLY A 1 294 ? 9.710 1.202 13.273 1.00 70.06 294 GLY A C 1
ATOM 2251 O O . GLY A 1 294 ? 9.518 0.030 13.504 1.00 70.06 294 GLY A O 1
ATOM 2252 N N . GLU A 1 295 ? 10.760 1.850 13.783 1.00 69.69 295 GLU A N 1
ATOM 2253 C CA . GLU A 1 295 ? 11.694 1.233 14.753 1.00 69.69 295 GLU A CA 1
ATOM 2254 C C . GLU A 1 295 ? 11.162 1.280 16.188 1.00 69.69 295 GLU A C 1
ATOM 2256 O O . GLU A 1 295 ? 11.610 0.520 17.046 1.00 69.69 295 GLU A O 1
ATOM 2261 N N . SER A 1 296 ? 10.198 2.162 16.426 1.00 75.75 296 SER A N 1
ATOM 2262 C CA . SER A 1 296 ? 9.545 2.363 17.705 1.00 75.75 296 SER A CA 1
ATOM 2263 C C . SER A 1 296 ? 8.064 2.654 17.506 1.00 75.75 296 SER A C 1
ATOM 2265 O O . SER A 1 296 ? 7.642 3.156 16.463 1.00 75.75 296 SER A O 1
ATOM 2267 N N . LEU A 1 297 ? 7.275 2.314 18.517 1.00 79.25 297 LEU A N 1
ATOM 2268 C CA . LEU A 1 297 ? 5.876 2.695 18.643 1.00 79.25 297 LEU A CA 1
ATOM 2269 C C . LEU A 1 297 ? 5.778 3.799 19.697 1.00 79.25 297 LEU A C 1
ATOM 2271 O O . LEU A 1 297 ? 6.367 3.674 20.765 1.00 79.25 297 LEU A O 1
ATOM 2275 N N . PHE A 1 298 ? 5.019 4.854 19.425 1.00 84.62 298 PHE A N 1
ATOM 2276 C CA . PHE A 1 298 ? 4.744 5.910 20.398 1.00 84.62 298 PHE A CA 1
ATOM 2277 C C . PHE A 1 298 ? 3.322 5.744 20.919 1.00 84.62 298 PHE A C 1
ATOM 2279 O O . PHE A 1 298 ? 2.372 5.952 20.166 1.00 84.62 298 PHE A O 1
ATOM 2286 N N . VAL A 1 299 ? 3.172 5.344 22.180 1.00 85.31 299 VAL A N 1
ATOM 2287 C CA . VAL A 1 299 ? 1.876 5.181 22.855 1.00 85.31 299 VAL A CA 1
ATOM 2288 C C . VAL A 1 299 ? 1.588 6.442 23.656 1.00 85.31 299 VAL A C 1
ATOM 2290 O O . VAL A 1 299 ? 2.427 6.876 24.435 1.00 85.31 299 VAL A O 1
ATOM 2293 N N . PHE A 1 300 ? 0.426 7.051 23.450 1.00 86.31 300 PHE A N 1
ATOM 2294 C CA . PHE A 1 300 ? 0.054 8.301 24.103 1.00 86.31 300 PHE A CA 1
ATOM 2295 C C . PHE A 1 300 ? -0.796 8.033 25.333 1.00 86.31 300 PHE A C 1
ATOM 2297 O O . PHE A 1 300 ? -1.810 7.336 25.248 1.00 86.31 300 PHE A O 1
ATOM 2304 N N . ASP A 1 301 ? -0.407 8.645 26.444 1.00 84.25 301 ASP A N 1
ATOM 2305 C CA . ASP A 1 301 ? -1.176 8.606 27.678 1.00 84.25 301 ASP A CA 1
ATOM 2306 C C . ASP A 1 301 ? -2.517 9.356 27.540 1.00 84.25 301 ASP A C 1
ATOM 2308 O O . ASP A 1 301 ? -2.616 10.445 26.951 1.00 84.25 301 ASP A O 1
ATOM 2312 N N . GLU A 1 302 ? -3.587 8.766 28.070 1.00 80.25 302 GLU A N 1
ATOM 2313 C CA . GLU A 1 302 ? -4.933 9.313 27.905 1.00 80.25 302 GLU A CA 1
ATOM 2314 C C . GLU A 1 302 ? -5.153 10.593 28.717 1.00 80.25 302 GLU A C 1
ATOM 2316 O O . GLU A 1 302 ? -5.883 11.474 28.265 1.00 80.25 302 GLU A O 1
ATOM 2321 N N . GLU A 1 303 ? -4.496 10.777 29.855 1.00 81.62 303 GLU A N 1
ATOM 2322 C CA . GLU A 1 303 ? -4.724 11.949 30.702 1.00 81.62 303 GLU A CA 1
ATOM 2323 C C . GLU A 1 303 ? -3.809 13.106 30.286 1.00 81.62 303 GLU A C 1
ATOM 2325 O O . GLU A 1 303 ? -4.258 14.208 29.962 1.00 81.62 303 GLU A O 1
ATOM 2330 N N . THR A 1 304 ? -2.515 12.826 30.190 1.00 84.00 304 THR A N 1
ATOM 2331 C CA . THR A 1 304 ? -1.449 13.809 29.963 1.00 84.00 304 THR A CA 1
ATOM 2332 C C . THR A 1 304 ? -1.205 14.087 28.482 1.00 84.00 304 THR A C 1
ATOM 2334 O O . THR A 1 304 ? -0.913 15.218 28.099 1.00 84.00 304 THR A O 1
ATOM 2337 N N . GLY A 1 305 ? -1.395 13.086 27.616 1.00 83.81 305 GLY A N 1
ATOM 2338 C CA . GLY A 1 305 ? -1.128 13.193 26.177 1.00 83.81 305 GLY A CA 1
ATOM 2339 C C . GLY A 1 305 ? 0.354 13.082 25.838 1.00 83.81 305 GLY A C 1
ATOM 2340 O O . GLY A 1 305 ? 0.736 13.333 24.693 1.00 83.81 305 GLY A O 1
ATOM 2341 N N . GLU A 1 306 ? 1.184 12.720 26.817 1.00 88.31 306 GLU A N 1
ATOM 2342 C CA . GLU A 1 306 ? 2.607 12.495 26.619 1.00 88.31 306 GLU A CA 1
ATOM 2343 C C . GLU A 1 306 ? 2.848 11.146 25.919 1.00 88.31 306 GLU A C 1
ATOM 2345 O O . GLU A 1 306 ? 2.207 10.143 26.256 1.00 88.31 306 GLU A O 1
ATOM 2350 N N . PRO A 1 307 ? 3.745 11.095 24.918 1.00 89.31 307 PRO A N 1
ATOM 2351 C CA . PRO A 1 307 ? 4.098 9.852 24.252 1.00 89.31 307 PRO A CA 1
ATOM 2352 C C . PRO A 1 307 ? 5.163 9.071 25.032 1.00 89.31 307 PRO A C 1
ATOM 2354 O O . PRO A 1 307 ? 6.241 9.583 25.330 1.00 89.31 307 PRO A O 1
ATOM 2357 N N . THR A 1 308 ? 4.910 7.785 25.244 1.00 84.06 308 THR A N 1
ATOM 2358 C CA . THR A 1 308 ? 5.900 6.792 25.672 1.00 84.06 308 THR A CA 1
ATOM 2359 C C . THR A 1 308 ? 6.416 6.031 24.452 1.00 84.06 308 THR A C 1
ATOM 2361 O O . THR A 1 308 ? 5.631 5.497 23.668 1.00 84.06 308 THR A O 1
ATOM 2364 N N . GLU A 1 309 ? 7.738 5.998 24.264 1.00 82.00 309 GLU A N 1
ATOM 2365 C CA . GLU A 1 309 ? 8.378 5.218 23.198 1.00 82.00 309 GLU A CA 1
ATOM 2366 C C . GLU A 1 309 ? 8.541 3.760 23.637 1.00 82.00 309 GLU A C 1
ATOM 2368 O O . GLU A 1 309 ? 9.136 3.487 24.675 1.00 82.00 309 GLU A O 1
ATOM 2373 N N . VAL A 1 310 ? 8.059 2.832 22.814 1.00 75.31 310 VAL A N 1
ATOM 2374 C CA . VAL A 1 310 ? 8.263 1.390 22.957 1.00 75.31 310 VAL A CA 1
ATOM 2375 C C . VAL A 1 310 ? 9.157 0.928 21.806 1.00 75.31 310 VAL A C 1
ATOM 2377 O O . VAL A 1 310 ? 8.731 0.932 20.646 1.00 75.31 310 VAL A O 1
ATOM 2380 N N . SER A 1 311 ? 10.410 0.565 22.100 1.00 69.00 311 SER A N 1
ATOM 2381 C CA . SER A 1 311 ? 11.409 0.157 21.101 1.00 69.00 311 SER A CA 1
ATOM 2382 C C . SER A 1 311 ? 12.145 -1.127 21.510 1.00 69.00 311 SER A C 1
ATOM 2384 O O . SER A 1 311 ? 12.246 -1.474 22.681 1.00 69.00 311 SER A O 1
ATOM 2386 N N . ARG A 1 312 ? 12.679 -1.857 20.518 1.00 59.00 312 ARG A N 1
ATOM 2387 C CA . ARG A 1 312 ? 13.509 -3.061 20.736 1.00 59.00 312 ARG A CA 1
ATOM 2388 C C . ARG A 1 312 ? 15.003 -2.827 20.481 1.00 59.00 312 ARG A C 1
ATOM 2390 O O . ARG A 1 312 ? 15.796 -3.728 20.723 1.00 59.00 312 ARG A O 1
ATOM 2397 N N . LEU A 1 313 ? 15.393 -1.660 19.962 1.00 65.31 313 LEU A N 1
ATOM 2398 C CA . LEU A 1 313 ? 16.743 -1.379 19.453 1.00 65.31 313 LEU A CA 1
ATOM 2399 C C . LEU A 1 313 ? 17.283 -2.495 18.534 1.00 65.31 313 LEU A C 1
ATOM 2401 O O . LEU A 1 313 ? 17.928 -3.457 18.954 1.00 65.31 313 LEU A O 1
ATOM 2405 N N . LEU A 1 314 ? 17.051 -2.359 17.229 1.00 67.06 314 LEU A N 1
ATOM 2406 C CA . LEU A 1 314 ? 17.622 -3.287 16.253 1.00 67.06 314 LEU A CA 1
ATOM 2407 C C . LEU A 1 314 ? 19.164 -3.242 16.275 1.00 67.06 314 LEU A C 1
ATOM 2409 O O . LEU A 1 314 ? 19.751 -2.150 16.363 1.00 67.06 314 LEU A O 1
ATOM 2413 N N . PRO A 1 315 ? 19.841 -4.399 16.121 1.00 72.75 315 PRO A N 1
ATOM 2414 C CA . PRO A 1 315 ? 21.278 -4.414 15.866 1.00 72.75 315 PRO A CA 1
ATOM 2415 C C . PRO A 1 315 ? 21.636 -3.584 14.641 1.00 72.75 315 PRO A C 1
ATOM 2417 O O . PRO A 1 315 ? 20.827 -3.431 13.729 1.00 72.75 315 PRO A O 1
ATOM 2420 N N . GLU A 1 316 ? 22.825 -2.993 14.674 1.00 78.38 316 GLU A N 1
ATOM 2421 C CA . GLU A 1 316 ? 23.227 -1.913 13.770 1.00 78.38 316 GLU A CA 1
ATOM 2422 C C . GLU A 1 316 ? 23.116 -2.290 12.286 1.00 78.38 316 GLU A C 1
ATOM 2424 O O . GLU A 1 316 ? 22.592 -1.512 11.496 1.00 78.38 316 GLU A O 1
ATOM 2429 N N . ASP A 1 317 ? 23.495 -3.515 11.922 1.00 76.56 317 ASP A N 1
ATOM 2430 C CA . ASP A 1 317 ? 23.395 -4.049 10.559 1.00 76.56 317 ASP A CA 1
ATOM 2431 C C . ASP A 1 317 ? 21.940 -4.172 10.068 1.00 76.56 317 ASP A C 1
ATOM 2433 O O . ASP A 1 317 ? 21.602 -3.779 8.948 1.00 76.56 317 ASP A O 1
ATOM 2437 N N . ALA A 1 318 ? 21.050 -4.682 10.921 1.00 75.69 318 ALA A N 1
ATOM 2438 C CA . ALA A 1 318 ? 19.619 -4.773 10.649 1.00 75.69 318 ALA A CA 1
ATOM 2439 C C . ALA A 1 318 ? 18.960 -3.387 10.599 1.00 75.69 318 ALA A C 1
ATOM 2441 O O . ALA A 1 318 ? 18.038 -3.169 9.809 1.00 75.69 318 ALA A O 1
ATOM 2442 N N . ARG A 1 319 ? 19.445 -2.455 11.424 1.00 75.88 319 ARG A N 1
ATOM 2443 C CA . ARG A 1 319 ? 19.000 -1.062 11.462 1.00 75.88 319 ARG A CA 1
ATOM 2444 C C . ARG A 1 319 ? 19.367 -0.336 10.173 1.00 75.88 319 ARG A C 1
ATOM 2446 O O . ARG A 1 319 ? 18.485 0.228 9.535 1.00 75.88 319 ARG A O 1
ATOM 2453 N N . GLU A 1 320 ? 20.622 -0.438 9.733 1.00 82.38 320 GLU A N 1
ATOM 2454 C CA . GLU A 1 320 ? 21.086 0.154 8.473 1.00 82.38 320 GLU A CA 1
ATOM 2455 C C . GLU A 1 320 ? 20.282 -0.389 7.282 1.00 82.38 320 GLU A C 1
ATOM 2457 O O . GLU A 1 320 ? 19.796 0.384 6.455 1.00 82.38 320 GLU A O 1
ATOM 2462 N N . LEU A 1 321 ? 20.074 -1.711 7.223 1.00 82.81 321 LEU A N 1
ATOM 2463 C CA . LEU A 1 321 ? 19.254 -2.347 6.189 1.00 82.81 321 LEU A CA 1
ATOM 2464 C C . LEU A 1 321 ? 17.813 -1.818 6.191 1.00 82.81 321 LEU A C 1
ATOM 2466 O O . LEU A 1 321 ? 17.268 -1.474 5.139 1.00 82.81 321 LEU A O 1
ATOM 2470 N N . ARG A 1 322 ? 17.180 -1.748 7.366 1.00 78.38 322 ARG A N 1
ATOM 2471 C CA . ARG A 1 322 ? 15.797 -1.280 7.502 1.00 78.38 322 ARG A CA 1
ATOM 2472 C C . ARG A 1 322 ? 15.666 0.181 7.083 1.00 78.38 322 ARG A C 1
ATOM 2474 O O . ARG A 1 322 ? 14.811 0.495 6.257 1.00 78.38 322 ARG A O 1
ATOM 2481 N N . GLN A 1 323 ? 16.533 1.053 7.591 1.00 77.81 323 GLN A N 1
ATOM 2482 C CA . GLN A 1 323 ? 16.559 2.474 7.237 1.00 77.81 323 GLN A CA 1
ATOM 2483 C C . GLN A 1 323 ? 16.795 2.670 5.744 1.00 77.81 323 GLN A C 1
ATOM 2485 O O . GLN A 1 323 ? 16.130 3.488 5.106 1.00 77.81 323 GLN A O 1
ATOM 2490 N N . PHE A 1 324 ? 17.689 1.870 5.160 1.00 85.69 324 PHE A N 1
ATOM 2491 C CA . PHE A 1 324 ? 17.926 1.875 3.729 1.00 85.69 324 PHE A CA 1
ATOM 2492 C C . PHE A 1 324 ? 16.638 1.596 2.946 1.00 85.69 324 PHE A C 1
ATOM 2494 O O . PHE A 1 324 ? 16.309 2.381 2.056 1.00 85.69 324 PHE A O 1
ATOM 2501 N N . ILE A 1 325 ? 15.903 0.528 3.279 1.00 82.38 325 ILE A N 1
ATOM 2502 C CA . ILE A 1 325 ? 14.665 0.139 2.580 1.00 82.38 325 ILE A CA 1
ATOM 2503 C C . ILE A 1 325 ? 13.565 1.182 2.797 1.00 82.38 325 ILE A C 1
ATOM 2505 O O . ILE A 1 325 ? 12.945 1.638 1.833 1.00 82.38 325 ILE A O 1
ATOM 2509 N N . LEU A 1 326 ? 13.342 1.595 4.045 1.00 78.56 326 LEU A N 1
ATOM 2510 C CA . LEU A 1 326 ? 12.275 2.531 4.402 1.00 78.56 326 LEU A CA 1
ATOM 2511 C C . LEU A 1 326 ? 12.481 3.904 3.777 1.00 78.56 326 LEU A C 1
ATOM 2513 O O . LEU A 1 326 ? 11.513 4.513 3.332 1.00 78.56 326 LEU A O 1
ATOM 2517 N N . GLN A 1 327 ? 13.730 4.344 3.618 1.00 81.44 327 GLN A N 1
ATOM 2518 C CA . GLN A 1 327 ? 14.025 5.564 2.878 1.00 81.44 327 GLN A CA 1
ATOM 2519 C C . GLN A 1 327 ? 13.557 5.485 1.417 1.00 81.44 327 GLN A C 1
ATOM 2521 O O . GLN A 1 327 ? 13.067 6.478 0.884 1.00 81.44 327 GLN A O 1
ATOM 2526 N N . ARG A 1 328 ? 13.663 4.325 0.753 1.00 84.81 328 ARG A N 1
ATOM 2527 C CA . ARG A 1 328 ? 13.174 4.189 -0.631 1.00 84.81 328 ARG A CA 1
ATOM 2528 C C . ARG A 1 328 ? 11.666 4.044 -0.705 1.00 84.81 328 ARG A C 1
ATOM 2530 O O . ARG A 1 328 ? 11.065 4.597 -1.619 1.00 84.81 328 ARG A O 1
ATOM 2537 N N . VAL A 1 329 ? 11.047 3.387 0.274 1.00 82.62 329 VAL A N 1
ATOM 2538 C CA . VAL A 1 329 ? 9.582 3.375 0.403 1.00 82.62 329 VAL A CA 1
ATOM 2539 C C . VAL A 1 329 ? 9.047 4.792 0.647 1.00 82.62 329 VAL A C 1
ATOM 2541 O O . VAL A 1 329 ? 8.057 5.175 0.029 1.00 82.62 329 VAL A O 1
ATOM 2544 N N . ARG A 1 330 ? 9.728 5.613 1.461 1.00 82.00 330 ARG A N 1
ATOM 2545 C CA . ARG A 1 330 ? 9.396 7.033 1.672 1.00 82.00 330 ARG A CA 1
ATOM 2546 C C . ARG A 1 330 ? 9.453 7.824 0.365 1.00 82.00 330 ARG A C 1
ATOM 2548 O O . ARG A 1 330 ? 8.456 8.432 -0.007 1.00 82.00 330 ARG A O 1
ATOM 2555 N N . VAL A 1 331 ? 10.571 7.756 -0.363 1.00 84.25 331 VAL A N 1
ATOM 2556 C CA . VAL A 1 331 ? 10.729 8.445 -1.661 1.00 84.25 331 VAL A CA 1
ATOM 2557 C C . VAL A 1 331 ? 9.674 7.979 -2.672 1.00 84.25 331 VAL A C 1
ATOM 2559 O O . VAL A 1 331 ? 9.100 8.795 -3.388 1.00 84.25 331 VAL A O 1
ATOM 2562 N N . ALA A 1 332 ? 9.358 6.682 -2.705 1.00 85.62 332 ALA A N 1
ATOM 2563 C CA . ALA A 1 332 ? 8.298 6.157 -3.559 1.00 85.62 332 ALA A CA 1
ATOM 2564 C C . ALA A 1 332 ? 6.907 6.688 -3.170 1.00 85.62 332 ALA A C 1
ATOM 2566 O O . ALA A 1 332 ? 6.121 7.050 -4.041 1.00 85.62 332 ALA A O 1
ATOM 2567 N N . ASN A 1 333 ? 6.596 6.794 -1.877 1.00 82.50 333 ASN A N 1
ATOM 2568 C CA . ASN A 1 333 ? 5.346 7.400 -1.414 1.00 82.50 333 ASN A CA 1
ATOM 2569 C C . ASN A 1 333 ? 5.253 8.889 -1.767 1.00 82.50 333 ASN A C 1
ATOM 2571 O O . ASN A 1 333 ? 4.207 9.351 -2.220 1.00 82.50 333 ASN A O 1
ATOM 2575 N N . GLU A 1 334 ? 6.347 9.636 -1.628 1.00 84.06 334 GLU A N 1
ATOM 2576 C CA . GLU A 1 334 ? 6.418 11.041 -2.047 1.00 84.06 334 GLU A CA 1
ATOM 2577 C C . GLU A 1 334 ? 6.180 11.191 -3.552 1.00 84.06 334 GLU A C 1
ATOM 2579 O O . GLU A 1 334 ? 5.389 12.036 -3.979 1.00 84.06 334 GLU A O 1
ATOM 2584 N N . ALA A 1 335 ? 6.806 10.326 -4.352 1.00 87.31 335 ALA A N 1
ATOM 2585 C CA . ALA A 1 335 ? 6.634 10.270 -5.797 1.00 87.31 335 ALA A CA 1
ATOM 2586 C C . ALA A 1 335 ? 5.186 9.930 -6.190 1.00 87.31 335 ALA A C 1
ATOM 2588 O O . ALA A 1 335 ? 4.588 10.581 -7.053 1.00 87.31 335 ALA A O 1
ATOM 2589 N N . ALA A 1 336 ? 4.581 8.936 -5.541 1.00 84.94 336 ALA A N 1
ATOM 2590 C CA . ALA A 1 336 ? 3.257 8.445 -5.901 1.00 84.94 336 ALA A CA 1
ATOM 2591 C C . ALA A 1 336 ? 2.085 9.172 -5.240 1.00 84.94 336 ALA A C 1
ATOM 2593 O O . ALA A 1 336 ? 0.941 8.914 -5.626 1.00 84.94 336 ALA A O 1
ATOM 2594 N N . ARG A 1 337 ? 2.343 10.147 -4.358 1.00 82.62 337 ARG A N 1
ATOM 2595 C CA . ARG A 1 337 ? 1.318 10.982 -3.708 1.00 82.62 337 ARG A CA 1
ATOM 2596 C C . ARG A 1 337 ? 0.248 11.473 -4.684 1.00 82.62 337 ARG A C 1
ATOM 2598 O O . ARG A 1 337 ? -0.938 11.375 -4.400 1.00 82.62 337 ARG A O 1
ATOM 2605 N N . SER A 1 338 ? 0.666 11.939 -5.862 1.00 81.62 338 SER A N 1
ATOM 2606 C CA . SER A 1 338 ? -0.236 12.465 -6.903 1.00 81.62 338 SER A CA 1
ATOM 2607 C C . SER A 1 338 ? -1.198 11.448 -7.530 1.00 81.62 338 SER A C 1
ATOM 2609 O O . SER A 1 338 ? -2.168 11.853 -8.156 1.00 81.62 338 SER A O 1
ATOM 2611 N N . THR A 1 339 ? -0.933 10.153 -7.367 1.00 78.06 339 THR A N 1
ATOM 2612 C CA . THR A 1 339 ? -1.745 9.054 -7.926 1.00 78.06 339 THR A CA 1
ATOM 2613 C C . THR A 1 339 ? -2.614 8.384 -6.875 1.00 78.06 339 THR A C 1
ATOM 2615 O O . THR A 1 339 ? -3.349 7.454 -7.190 1.00 78.06 339 THR A O 1
ATOM 2618 N N . GLY A 1 340 ? -2.497 8.806 -5.610 1.00 74.56 340 GLY A N 1
ATOM 2619 C CA . GLY A 1 340 ? -3.157 8.134 -4.494 1.00 74.56 340 GLY A CA 1
ATOM 2620 C C . GLY A 1 340 ? -2.643 6.715 -4.225 1.00 74.56 340 GLY A C 1
ATOM 2621 O O . GLY A 1 340 ? -3.300 5.950 -3.524 1.00 74.56 340 GLY A O 1
ATOM 2622 N N . THR A 1 341 ? -1.484 6.343 -4.783 1.00 77.94 341 THR A N 1
ATOM 2623 C CA . THR A 1 341 ? -0.849 5.047 -4.508 1.00 77.94 341 THR A CA 1
ATOM 2624 C C . THR A 1 341 ? 0.032 5.169 -3.272 1.00 77.94 341 THR A C 1
ATOM 2626 O O . THR A 1 341 ? 0.898 6.043 -3.209 1.00 77.94 341 THR A O 1
ATOM 2629 N N . ARG A 1 342 ? -0.160 4.266 -2.309 1.00 77.56 342 ARG A N 1
ATOM 2630 C CA . ARG A 1 342 ? 0.673 4.119 -1.114 1.00 77.56 342 ARG A CA 1
ATOM 2631 C C . ARG A 1 342 ? 1.483 2.833 -1.205 1.00 77.56 342 ARG A C 1
ATOM 2633 O O . ARG A 1 342 ? 0.925 1.760 -1.409 1.00 77.56 342 ARG A O 1
ATOM 2640 N N . TYR A 1 343 ? 2.784 2.931 -1.004 1.00 78.31 343 TYR A N 1
ATOM 2641 C CA . TYR A 1 343 ? 3.689 1.802 -0.864 1.00 78.31 343 TYR A CA 1
ATOM 2642 C C . TYR A 1 343 ? 4.012 1.550 0.593 1.00 78.31 343 TYR A C 1
ATOM 2644 O O . TYR A 1 343 ? 4.236 2.473 1.375 1.00 78.31 343 TYR A O 1
ATOM 2652 N N . GLU A 1 344 ? 4.091 0.281 0.943 1.00 74.19 344 GLU A N 1
ATOM 2653 C CA . GLU A 1 344 ? 4.433 -0.154 2.284 1.00 74.19 344 GLU A CA 1
ATOM 2654 C C . GLU A 1 344 ? 5.482 -1.252 2.201 1.00 74.19 344 GLU A C 1
ATOM 2656 O O . GLU A 1 344 ? 5.413 -2.142 1.346 1.00 74.19 344 GLU A O 1
ATOM 2661 N N . LEU A 1 345 ? 6.451 -1.208 3.114 1.00 72.62 345 LEU A N 1
ATOM 2662 C CA . LEU A 1 345 ? 7.277 -2.374 3.381 1.00 72.62 345 LEU A CA 1
ATOM 2663 C C . LEU A 1 345 ? 6.340 -3.432 3.990 1.00 72.62 345 LEU A C 1
ATOM 2665 O O . LEU A 1 345 ? 5.788 -3.261 5.067 1.00 72.62 345 LEU A O 1
ATOM 2669 N N . HIS A 1 346 ? 6.078 -4.487 3.231 1.00 66.69 346 HIS A N 1
ATOM 2670 C CA . HIS A 1 346 ? 5.161 -5.562 3.596 1.00 66.69 346 HIS A CA 1
ATOM 2671 C C . HIS A 1 346 ? 5.836 -6.575 4.518 1.00 66.69 346 HIS A C 1
ATOM 2673 O O . HIS A 1 346 ? 5.199 -7.096 5.429 1.00 66.69 346 HIS A O 1
ATOM 2679 N N . ARG A 1 347 ? 7.123 -6.858 4.272 1.00 70.31 347 ARG A N 1
ATOM 2680 C CA . ARG A 1 347 ? 7.914 -7.809 5.055 1.00 70.31 347 ARG A CA 1
ATOM 2681 C C . ARG A 1 347 ? 9.393 -7.452 5.058 1.00 70.31 347 ARG A C 1
ATOM 2683 O O . ARG A 1 347 ? 9.953 -7.116 4.017 1.00 70.31 347 ARG A O 1
ATOM 2690 N N . LEU A 1 348 ? 10.040 -7.640 6.205 1.00 75.38 348 LEU A N 1
ATOM 2691 C CA . LEU A 1 348 ? 11.494 -7.741 6.323 1.00 75.38 348 LEU A CA 1
ATOM 2692 C C . LEU A 1 348 ? 11.835 -8.917 7.244 1.00 75.38 348 LEU A C 1
ATOM 2694 O O . LEU A 1 348 ? 11.635 -8.842 8.450 1.00 75.38 348 LEU A O 1
ATOM 2698 N N . SER A 1 349 ? 12.334 -10.015 6.677 1.00 73.75 349 SER A N 1
ATOM 2699 C CA . SER A 1 349 ? 12.710 -11.216 7.432 1.00 73.75 349 SER A CA 1
ATOM 2700 C C . SER A 1 349 ? 14.218 -11.400 7.389 1.00 73.75 349 SER A C 1
ATOM 2702 O O . SER A 1 349 ? 14.796 -11.489 6.307 1.00 73.75 349 SER A O 1
ATOM 2704 N N . ILE A 1 350 ? 14.861 -11.447 8.555 1.00 76.38 350 ILE A N 1
ATOM 2705 C CA . ILE A 1 350 ? 16.319 -11.542 8.681 1.00 76.38 350 ILE A CA 1
ATOM 2706 C C . ILE A 1 350 ? 16.677 -12.897 9.289 1.00 76.38 350 ILE A C 1
ATOM 2708 O O . ILE A 1 350 ? 16.349 -13.184 10.436 1.00 76.38 350 ILE A O 1
ATOM 2712 N N . SER A 1 351 ? 17.410 -13.725 8.545 1.00 78.94 351 SER A N 1
ATOM 2713 C CA . SER A 1 351 ? 17.963 -14.982 9.044 1.00 78.94 351 SER A CA 1
ATOM 2714 C C . SER A 1 351 ? 19.448 -14.818 9.346 1.00 78.94 351 SER A C 1
ATOM 2716 O O . SER A 1 351 ? 20.297 -14.999 8.471 1.00 78.94 351 SER A O 1
ATOM 2718 N N . ARG A 1 352 ? 19.789 -14.544 10.611 1.00 77.12 352 ARG A N 1
ATOM 2719 C CA . ARG A 1 352 ? 21.201 -14.456 11.035 1.00 77.12 352 ARG A CA 1
ATOM 2720 C C . ARG A 1 352 ? 21.953 -15.767 10.838 1.00 77.12 352 ARG A C 1
ATOM 2722 O O . ARG A 1 352 ? 23.071 -15.760 10.341 1.00 77.12 352 ARG A O 1
ATOM 2729 N N . LYS A 1 353 ? 21.308 -16.904 11.129 1.00 82.69 353 LYS A N 1
ATOM 2730 C CA . LYS A 1 353 ? 21.894 -18.240 10.919 1.00 82.69 353 LYS A CA 1
ATOM 2731 C C . LYS A 1 353 ? 22.303 -18.475 9.462 1.00 82.69 353 LYS A C 1
ATOM 2733 O O . LYS A 1 353 ? 23.324 -19.103 9.212 1.00 82.69 353 LYS A O 1
ATOM 2738 N N . ARG A 1 354 ? 21.499 -17.998 8.505 1.00 84.38 354 ARG A N 1
ATOM 2739 C CA . ARG A 1 354 ? 21.773 -18.130 7.064 1.00 84.38 354 ARG A CA 1
ATOM 2740 C C . ARG A 1 354 ? 22.459 -16.900 6.465 1.00 84.38 354 ARG A C 1
ATOM 2742 O O . ARG A 1 354 ? 22.680 -16.881 5.259 1.00 84.38 354 ARG A O 1
ATOM 2749 N N . LYS A 1 355 ? 22.766 -15.890 7.288 1.00 87.25 355 LYS A N 1
ATOM 2750 C CA . LYS A 1 355 ? 23.339 -14.597 6.892 1.00 87.25 355 LYS A CA 1
ATOM 2751 C C . LYS A 1 355 ? 22.598 -13.958 5.712 1.00 87.25 355 LYS A C 1
ATOM 2753 O O . LYS A 1 355 ? 23.205 -13.426 4.785 1.00 87.25 355 LYS A O 1
ATOM 2758 N N . ASN A 1 356 ? 21.269 -14.041 5.709 1.00 86.75 356 ASN A N 1
ATOM 2759 C CA . ASN A 1 356 ? 20.463 -13.519 4.612 1.00 86.75 356 ASN A CA 1
ATOM 2760 C C . ASN A 1 356 ? 19.190 -12.816 5.074 1.00 86.75 356 ASN A C 1
ATOM 2762 O O . ASN A 1 356 ? 18.784 -12.937 6.230 1.00 86.75 356 ASN A O 1
ATOM 2766 N N . TYR A 1 357 ? 18.585 -12.056 4.166 1.00 82.88 357 TYR A N 1
ATOM 2767 C CA . TYR A 1 357 ? 17.338 -11.346 4.416 1.00 82.88 357 TYR A CA 1
ATOM 2768 C C . TYR A 1 357 ? 16.380 -11.420 3.229 1.00 82.88 357 TYR A C 1
ATOM 2770 O O . TYR A 1 357 ? 16.785 -11.599 2.079 1.00 82.88 357 TYR A O 1
ATOM 2778 N N . GLN A 1 358 ? 15.092 -11.290 3.520 1.00 80.06 358 GLN A N 1
ATOM 2779 C CA . GLN A 1 358 ? 14.016 -11.219 2.540 1.00 80.06 358 GLN A CA 1
ATOM 2780 C C . GLN A 1 358 ? 13.242 -9.925 2.746 1.00 80.06 358 GLN A C 1
ATOM 2782 O O . GLN A 1 358 ? 12.925 -9.576 3.883 1.00 80.06 358 GLN A O 1
ATOM 2787 N N . VAL A 1 359 ? 12.927 -9.245 1.651 1.00 79.00 359 VAL A N 1
ATOM 2788 C CA . VAL A 1 359 ? 12.157 -7.999 1.641 1.00 79.00 359 VAL A CA 1
ATOM 2789 C C . VAL A 1 359 ? 10.896 -8.232 0.820 1.00 79.00 359 VAL A C 1
ATOM 2791 O O . VAL A 1 359 ? 10.970 -8.845 -0.240 1.00 79.00 359 VAL A O 1
ATOM 2794 N N . GLU A 1 360 ? 9.746 -7.747 1.270 1.00 76.81 360 GLU A N 1
ATOM 2795 C CA . GLU A 1 360 ? 8.535 -7.677 0.450 1.00 76.81 360 GLU A CA 1
ATOM 2796 C C . GLU A 1 360 ? 7.968 -6.265 0.500 1.00 76.81 360 GLU A C 1
ATOM 2798 O O . GLU A 1 360 ? 7.868 -5.694 1.580 1.00 76.81 360 GLU A O 1
ATOM 2803 N N . VAL A 1 361 ? 7.587 -5.697 -0.642 1.00 77.00 361 VAL A N 1
ATOM 2804 C CA . VAL A 1 361 ? 6.948 -4.372 -0.725 1.00 77.00 361 VAL A CA 1
ATOM 2805 C C . VAL A 1 361 ? 5.584 -4.524 -1.397 1.00 77.00 361 VAL A C 1
ATOM 2807 O O . VAL A 1 361 ? 5.438 -5.286 -2.355 1.00 77.00 361 VAL A O 1
ATOM 2810 N N . SER A 1 362 ? 4.571 -3.832 -0.882 1.00 73.56 362 SER A N 1
ATOM 2811 C CA . SER A 1 362 ? 3.204 -3.860 -1.417 1.00 73.56 362 SER A CA 1
ATOM 2812 C C . SER A 1 362 ? 2.729 -2.463 -1.794 1.00 73.56 362 SER A C 1
ATOM 2814 O O . SER A 1 362 ? 3.144 -1.476 -1.188 1.00 73.56 362 SER A O 1
ATOM 2816 N N . ALA A 1 363 ? 1.857 -2.394 -2.799 1.00 74.50 363 ALA A N 1
ATOM 2817 C CA . ALA A 1 363 ? 1.174 -1.176 -3.216 1.00 74.50 363 ALA A CA 1
ATOM 2818 C C . ALA A 1 363 ? -0.316 -1.237 -2.845 1.00 74.50 363 ALA A C 1
ATOM 2820 O O . ALA A 1 363 ? -0.969 -2.268 -3.018 1.00 74.50 363 ALA A O 1
ATOM 2821 N N . HIS A 1 364 ? -0.856 -0.118 -2.373 1.00 70.69 364 HIS A N 1
ATOM 2822 C CA . HIS A 1 364 ? -2.239 0.056 -1.941 1.00 70.69 364 HIS A CA 1
ATOM 2823 C C . HIS A 1 364 ? -2.839 1.302 -2.593 1.00 70.69 364 HIS A C 1
ATOM 2825 O O . HIS A 1 364 ? -2.151 2.307 -2.768 1.00 70.69 364 HIS A O 1
ATOM 2831 N N . GLY A 1 365 ? -4.130 1.245 -2.925 1.00 66.69 365 GLY A N 1
ATOM 2832 C CA . GLY A 1 365 ? -4.799 2.329 -3.649 1.00 66.69 365 GLY A CA 1
ATOM 2833 C C . GLY A 1 365 ? -4.231 2.533 -5.058 1.00 66.69 365 GLY A C 1
ATOM 2834 O O . GLY A 1 365 ? -3.690 1.596 -5.653 1.00 66.69 365 GLY A O 1
ATOM 2835 N N . GLY A 1 366 ? -4.360 3.758 -5.565 1.00 69.69 366 GLY A N 1
ATOM 2836 C CA . GLY A 1 366 ? -3.826 4.177 -6.858 1.00 69.69 366 GLY A CA 1
ATOM 2837 C C . GLY A 1 366 ? -4.858 4.262 -7.984 1.00 69.69 366 GLY A C 1
ATOM 2838 O O . GLY A 1 366 ? -5.748 3.425 -8.106 1.00 69.69 366 GLY A O 1
ATOM 2839 N N . ASP A 1 367 ? -4.686 5.245 -8.870 1.00 68.94 367 ASP A N 1
ATOM 2840 C CA . ASP A 1 367 ? -5.423 5.352 -10.142 1.00 68.94 367 ASP A CA 1
ATOM 2841 C C . ASP A 1 367 ? -5.025 4.300 -11.193 1.00 68.94 367 ASP A C 1
ATOM 2843 O O . ASP A 1 367 ? -5.677 4.195 -12.234 1.00 68.94 367 ASP A O 1
ATOM 2847 N N . GLY A 1 368 ? -3.954 3.534 -10.950 1.00 69.12 368 GLY A N 1
ATOM 2848 C CA . GLY A 1 368 ? -3.381 2.614 -11.935 1.00 69.12 368 GLY A CA 1
ATOM 2849 C C . GLY A 1 368 ? -2.717 3.326 -13.120 1.00 69.12 368 GLY A C 1
ATOM 2850 O O . GLY A 1 368 ? -2.535 2.718 -14.174 1.00 69.12 368 GLY A O 1
ATOM 2851 N N . SER A 1 369 ? -2.375 4.609 -12.974 1.00 75.06 369 SER A N 1
ATOM 2852 C CA . SER A 1 369 ? -1.694 5.398 -14.000 1.00 75.06 369 SER A CA 1
ATOM 2853 C C . SER A 1 369 ? -0.309 4.847 -14.330 1.00 75.06 369 SER A C 1
ATOM 2855 O O . SER A 1 369 ? 0.328 4.137 -13.543 1.00 75.06 369 SER A O 1
ATOM 2857 N N . PHE A 1 370 ? 0.207 5.247 -15.492 1.00 78.44 370 PHE A N 1
ATOM 2858 C CA . PHE A 1 370 ? 1.566 4.912 -15.902 1.00 78.44 370 PHE A CA 1
ATOM 2859 C C . PHE A 1 370 ? 2.615 5.361 -14.874 1.00 78.44 370 PHE A C 1
ATOM 2861 O O . PHE A 1 370 ? 3.559 4.626 -14.593 1.00 78.44 370 PHE A O 1
ATOM 2868 N N . TRP A 1 371 ? 2.413 6.522 -14.239 1.00 83.62 371 TRP A N 1
ATOM 2869 C CA . TRP A 1 371 ? 3.291 6.995 -13.171 1.00 83.62 371 TRP A CA 1
ATOM 2870 C C . TRP A 1 371 ? 3.232 6.115 -11.917 1.00 83.62 371 TRP A C 1
ATOM 2872 O O . TRP A 1 371 ? 4.280 5.787 -11.367 1.00 83.62 371 TRP A O 1
ATOM 2882 N N . ALA A 1 372 ? 2.044 5.679 -11.484 1.00 79.31 372 ALA A N 1
ATOM 2883 C CA . ALA A 1 372 ? 1.921 4.759 -10.352 1.00 79.31 372 ALA A CA 1
ATOM 2884 C C . ALA A 1 372 ? 2.700 3.458 -10.615 1.00 79.31 372 ALA A C 1
ATOM 2886 O O . ALA A 1 372 ? 3.506 3.029 -9.792 1.00 79.31 372 ALA A O 1
ATOM 2887 N N . HIS A 1 373 ? 2.555 2.883 -11.810 1.00 78.31 373 HIS A N 1
ATOM 2888 C CA . HIS A 1 373 ? 3.340 1.717 -12.216 1.00 78.31 373 HIS A CA 1
ATOM 2889 C C . HIS A 1 373 ? 4.849 2.002 -12.244 1.00 78.31 373 HIS A C 1
ATOM 2891 O O . HIS A 1 373 ? 5.622 1.201 -11.717 1.00 78.31 373 HIS A O 1
ATOM 2897 N N . ALA A 1 374 ? 5.266 3.162 -12.756 1.00 82.19 374 ALA A N 1
ATOM 2898 C CA . ALA A 1 374 ? 6.669 3.559 -12.800 1.00 82.19 374 ALA A CA 1
ATOM 2899 C C . ALA A 1 374 ? 7.310 3.644 -11.403 1.00 82.19 374 ALA A C 1
ATOM 2901 O O . ALA A 1 374 ? 8.431 3.174 -11.203 1.00 82.19 374 ALA A O 1
ATOM 2902 N N . VAL A 1 375 ? 6.592 4.171 -10.410 1.00 84.31 375 VAL A N 1
ATOM 2903 C CA . VAL A 1 375 ? 7.087 4.231 -9.027 1.00 84.31 375 VAL A CA 1
ATOM 2904 C C . VAL A 1 375 ? 7.157 2.837 -8.388 1.00 84.31 375 VAL A C 1
ATOM 2906 O O . VAL A 1 375 ? 8.154 2.510 -7.743 1.00 84.31 375 VAL A O 1
ATOM 2909 N N . MET A 1 376 ? 6.158 1.976 -8.610 1.00 79.00 376 MET A N 1
ATOM 2910 C CA . MET A 1 376 ? 6.210 0.579 -8.154 1.00 79.00 376 MET A CA 1
ATOM 2911 C C . MET A 1 376 ? 7.400 -0.159 -8.774 1.00 79.00 376 MET A C 1
ATOM 2913 O O . MET A 1 376 ? 8.130 -0.897 -8.115 1.00 79.00 376 MET A O 1
ATOM 2917 N N . SER A 1 377 ? 7.640 0.094 -10.054 1.00 78.00 377 SER A N 1
ATOM 2918 C CA . SER A 1 377 ? 8.810 -0.397 -10.750 1.00 78.00 377 SER A CA 1
ATOM 2919 C C . SER A 1 377 ? 10.109 0.110 -10.144 1.00 78.00 377 SER A C 1
ATOM 2921 O O . SER A 1 377 ? 10.991 -0.704 -9.905 1.00 78.00 377 SER A O 1
ATOM 2923 N N . ALA A 1 378 ? 10.222 1.401 -9.820 1.00 79.94 378 ALA A N 1
ATOM 2924 C CA . ALA A 1 378 ? 11.370 1.954 -9.098 1.00 79.94 378 ALA A CA 1
ATOM 2925 C C . ALA A 1 378 ? 11.680 1.164 -7.816 1.00 79.94 378 ALA A C 1
ATOM 2927 O O . ALA A 1 378 ? 12.842 0.846 -7.560 1.00 79.94 378 ALA A O 1
ATOM 2928 N N . LEU A 1 379 ? 10.645 0.754 -7.073 1.00 78.69 379 LEU A N 1
ATOM 2929 C CA . LEU A 1 379 ? 10.784 -0.112 -5.901 1.00 78.69 379 LEU A CA 1
ATOM 2930 C C . LEU A 1 379 ? 11.240 -1.543 -6.247 1.00 78.69 379 LEU A C 1
ATOM 2932 O O . LEU A 1 379 ? 11.944 -2.157 -5.450 1.00 78.69 379 LEU A O 1
ATOM 2936 N N . HIS A 1 380 ? 10.890 -2.103 -7.413 1.00 73.38 380 HIS A N 1
ATOM 2937 C CA . HIS A 1 380 ? 11.457 -3.382 -7.896 1.00 73.38 380 HIS A CA 1
ATOM 2938 C C . HIS A 1 380 ? 12.969 -3.305 -8.096 1.00 73.38 380 HIS A C 1
ATOM 2940 O O . HIS A 1 380 ? 13.687 -4.232 -7.719 1.00 73.38 380 HIS A O 1
ATOM 2946 N N . GLY A 1 381 ? 13.468 -2.188 -8.620 1.00 70.25 381 GLY A N 1
ATOM 2947 C CA . GLY A 1 381 ? 14.907 -1.984 -8.794 1.00 70.25 381 GLY A CA 1
ATOM 2948 C C . GLY A 1 381 ? 15.683 -1.850 -7.486 1.00 70.25 381 GLY A C 1
ATOM 2949 O O . GLY A 1 381 ? 16.910 -1.864 -7.512 1.00 70.25 381 GLY A O 1
ATOM 2950 N N . LEU A 1 382 ? 15.020 -1.823 -6.320 1.00 74.94 382 LEU A N 1
ATOM 2951 C CA . LEU A 1 382 ? 15.711 -2.003 -5.039 1.00 74.94 382 LEU A CA 1
ATOM 2952 C C . LEU A 1 382 ? 16.437 -3.334 -4.964 1.00 74.94 382 LEU A C 1
ATOM 2954 O O . LEU A 1 382 ? 17.467 -3.399 -4.301 1.00 74.94 382 LEU A O 1
ATOM 2958 N N . GLN A 1 383 ? 15.958 -4.375 -5.657 1.00 77.50 383 GLN A N 1
ATOM 2959 C CA . GLN A 1 383 ? 16.688 -5.639 -5.759 1.00 77.50 383 GLN A CA 1
ATOM 2960 C C . GLN A 1 383 ? 18.122 -5.378 -6.203 1.00 77.50 383 GLN A C 1
ATOM 2962 O O . GLN A 1 383 ? 19.053 -5.972 -5.665 1.00 77.50 383 GLN A O 1
ATOM 2967 N N . ALA A 1 384 ? 18.295 -4.434 -7.128 1.00 71.31 384 ALA A N 1
ATOM 2968 C CA . ALA A 1 384 ? 19.588 -4.129 -7.671 1.00 71.31 384 ALA A CA 1
ATOM 2969 C C . ALA A 1 384 ? 20.540 -3.491 -6.671 1.00 71.31 384 ALA A C 1
ATOM 2971 O O . ALA A 1 384 ? 21.679 -3.930 -6.495 1.00 71.31 384 ALA A O 1
ATOM 2972 N N . GLU A 1 385 ? 20.045 -2.471 -5.979 1.00 78.88 385 GLU A N 1
ATOM 2973 C CA . GLU A 1 385 ? 20.800 -1.797 -4.930 1.00 78.88 385 GLU A CA 1
ATOM 2974 C C . GLU A 1 385 ? 21.112 -2.739 -3.757 1.00 78.88 385 GLU A C 1
ATOM 2976 O O . GLU A 1 385 ? 22.224 -2.725 -3.235 1.00 78.88 385 GLU A O 1
ATOM 2981 N N . LEU A 1 386 ? 20.153 -3.586 -3.372 1.00 80.12 386 LEU A N 1
ATOM 2982 C CA . LEU A 1 386 ? 20.263 -4.529 -2.257 1.00 80.12 386 LEU A CA 1
ATOM 2983 C C . LEU A 1 386 ? 21.199 -5.708 -2.563 1.00 80.12 386 LEU A C 1
ATOM 2985 O O . LEU A 1 386 ? 21.877 -6.195 -1.662 1.00 80.12 386 LEU A O 1
ATOM 2989 N N . SER A 1 387 ? 21.263 -6.168 -3.816 1.00 75.44 387 SER A N 1
ATOM 2990 C CA . SER A 1 387 ? 22.197 -7.220 -4.240 1.00 75.44 387 SER A CA 1
ATOM 2991 C C . SER A 1 387 ? 23.640 -6.723 -4.354 1.00 75.44 387 SER A C 1
ATOM 2993 O O . SER A 1 387 ? 24.562 -7.492 -4.093 1.00 75.44 387 SER A O 1
ATOM 2995 N N . GLY A 1 388 ? 23.844 -5.456 -4.728 1.00 70.88 388 GLY A N 1
ATOM 2996 C CA . GLY A 1 388 ? 25.173 -4.842 -4.835 1.00 70.88 388 GLY A CA 1
ATOM 2997 C C . GLY A 1 388 ? 25.747 -4.322 -3.512 1.00 70.88 388 GLY A C 1
ATOM 2998 O O . GLY A 1 388 ? 26.922 -3.962 -3.462 1.00 70.88 388 GLY A O 1
ATOM 2999 N N . ARG A 1 389 ? 24.944 -4.272 -2.441 1.00 76.44 389 ARG A N 1
ATOM 3000 C CA . ARG A 1 389 ? 25.327 -3.720 -1.135 1.00 76.44 389 ARG A CA 1
ATOM 3001 C C . ARG A 1 389 ? 25.343 -4.798 -0.054 1.00 76.44 389 ARG A C 1
ATOM 3003 O O . ARG A 1 389 ? 24.429 -5.609 0.057 1.00 76.44 389 ARG A O 1
ATOM 3010 N N . ALA A 1 390 ? 26.377 -4.780 0.780 1.00 76.19 390 ALA A N 1
ATOM 3011 C CA . ALA A 1 390 ? 26.424 -5.571 2.003 1.00 76.19 390 ALA A CA 1
ATOM 3012 C C . ALA A 1 390 ? 25.876 -4.746 3.177 1.00 76.19 390 ALA A C 1
ATOM 3014 O O . ALA A 1 390 ? 26.242 -3.583 3.324 1.00 76.19 390 ALA A O 1
ATOM 3015 N N . PHE A 1 391 ? 25.042 -5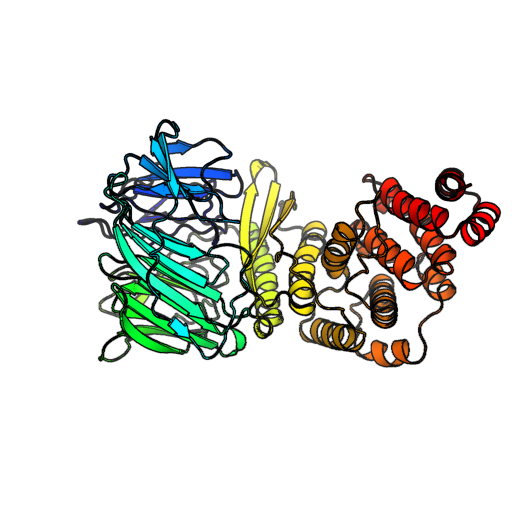.362 4.017 1.00 82.94 391 PHE A N 1
ATOM 3016 C CA . PHE A 1 391 ? 24.607 -4.811 5.305 1.00 82.94 391 PHE A CA 1
ATOM 3017 C C . PHE A 1 391 ? 25.165 -5.721 6.397 1.00 82.94 391 PHE A C 1
ATOM 3019 O O . PHE A 1 391 ? 24.590 -6.767 6.706 1.00 82.94 391 PHE A O 1
ATOM 3026 N N . GLY A 1 392 ? 26.379 -5.413 6.855 1.00 84.94 392 GLY A N 1
ATOM 3027 C CA . GLY A 1 392 ? 27.190 -6.357 7.623 1.00 84.94 392 GLY A CA 1
ATOM 3028 C C . GLY A 1 392 ? 27.386 -7.686 6.876 1.00 84.94 392 GLY A C 1
ATOM 3029 O O . GLY A 1 392 ? 27.789 -7.735 5.705 1.00 84.94 392 GLY A O 1
ATOM 3030 N N . GLU A 1 393 ? 27.064 -8.793 7.542 1.00 84.69 393 GLU A N 1
ATOM 3031 C CA . GLU A 1 393 ? 27.150 -10.134 6.952 1.00 84.69 393 GLU A CA 1
ATOM 3032 C C . GLU A 1 393 ? 25.922 -10.523 6.115 1.00 84.69 393 GLU A C 1
ATOM 3034 O O . GLU A 1 393 ? 25.947 -11.543 5.425 1.00 84.69 393 GLU A O 1
ATOM 3039 N N . LEU A 1 394 ? 24.848 -9.731 6.154 1.00 84.00 394 LEU A N 1
ATOM 3040 C CA . LEU A 1 394 ? 23.578 -10.076 5.530 1.00 84.00 394 LEU A CA 1
ATOM 3041 C C . LEU A 1 394 ? 23.637 -9.925 4.002 1.00 84.00 394 LEU A C 1
ATOM 3043 O O . LEU A 1 394 ? 24.232 -8.986 3.462 1.00 84.00 394 LEU A O 1
ATOM 3047 N N . ARG A 1 395 ? 22.999 -10.861 3.292 1.00 85.56 395 ARG A N 1
ATOM 3048 C CA . ARG A 1 395 ? 22.827 -10.850 1.829 1.00 85.56 395 ARG A CA 1
ATOM 3049 C C . ARG A 1 395 ? 21.358 -10.991 1.440 1.00 85.56 395 ARG A C 1
ATOM 3051 O O . ARG A 1 395 ? 20.609 -11.707 2.104 1.00 85.56 395 ARG A O 1
ATOM 3058 N N . LEU A 1 396 ? 20.942 -10.330 0.360 1.00 84.88 396 LEU A N 1
ATOM 3059 C CA . LEU A 1 396 ? 19.571 -10.454 -0.134 1.00 84.88 396 LEU A CA 1
ATOM 3060 C C . LEU A 1 396 ? 19.328 -11.893 -0.608 1.00 84.88 396 LEU A C 1
ATOM 3062 O O . LEU A 1 396 ? 20.030 -12.380 -1.491 1.00 84.88 396 LEU A O 1
ATOM 3066 N N . ALA A 1 397 ? 18.324 -12.560 -0.042 1.00 82.75 397 ALA A N 1
ATOM 3067 C CA . ALA A 1 397 ? 17.839 -13.847 -0.527 1.00 82.75 397 ALA A CA 1
ATOM 3068 C C . ALA A 1 397 ? 16.698 -13.668 -1.533 1.00 82.75 397 ALA A C 1
ATOM 3070 O O . ALA A 1 397 ? 16.713 -14.286 -2.594 1.00 82.75 397 ALA A O 1
ATOM 3071 N N . ILE A 1 398 ? 15.689 -12.860 -1.187 1.00 77.00 398 ILE A N 1
ATOM 3072 C CA . ILE A 1 398 ? 14.470 -12.678 -1.989 1.00 77.00 398 ILE A CA 1
ATOM 3073 C C . ILE A 1 398 ? 13.973 -11.235 -1.846 1.00 77.00 398 ILE A C 1
ATOM 3075 O O . ILE A 1 398 ? 13.892 -10.725 -0.728 1.00 77.00 398 ILE A O 1
ATOM 3079 N N . LEU A 1 399 ? 13.585 -10.617 -2.966 1.00 75.56 399 LEU A N 1
ATOM 3080 C CA . LEU A 1 399 ? 12.687 -9.461 -2.994 1.00 75.56 399 LEU A CA 1
ATOM 3081 C C . LEU A 1 399 ? 11.336 -9.913 -3.569 1.00 75.56 399 LEU A C 1
ATOM 3083 O O . LEU A 1 399 ? 11.260 -10.316 -4.728 1.00 75.56 399 LEU A O 1
ATOM 3087 N N . GLY A 1 400 ? 10.286 -9.889 -2.752 1.00 69.25 400 GLY A N 1
ATOM 3088 C CA . GLY A 1 400 ? 8.907 -10.135 -3.169 1.00 69.25 400 GLY A CA 1
ATOM 3089 C C . GLY A 1 400 ? 8.163 -8.827 -3.413 1.00 69.25 400 GLY A C 1
ATOM 3090 O O . GLY A 1 400 ? 8.446 -7.823 -2.761 1.00 69.25 400 GLY A O 1
ATOM 3091 N N . GLN A 1 401 ? 7.192 -8.825 -4.327 1.00 64.75 401 GLN A N 1
ATOM 3092 C CA . GLN A 1 401 ? 6.302 -7.680 -4.505 1.00 64.75 401 GLN A CA 1
ATOM 3093 C C . GLN A 1 401 ? 4.890 -8.091 -4.899 1.00 64.75 401 GLN A C 1
ATOM 3095 O O . GLN A 1 401 ? 4.689 -8.958 -5.753 1.00 64.75 401 GLN A O 1
ATOM 3100 N N . ARG A 1 402 ? 3.904 -7.403 -4.319 1.00 63.03 402 ARG A N 1
ATOM 3101 C CA . ARG A 1 402 ? 2.498 -7.497 -4.726 1.00 63.03 402 ARG A CA 1
ATOM 3102 C C . ARG A 1 402 ? 2.155 -6.279 -5.570 1.00 63.03 402 ARG A C 1
ATOM 3104 O O . ARG A 1 402 ? 2.131 -5.159 -5.073 1.00 63.03 402 ARG A O 1
ATOM 3111 N N . GLY A 1 403 ? 1.956 -6.515 -6.865 1.00 55.25 403 GLY A N 1
ATOM 3112 C CA . GLY A 1 403 ? 1.780 -5.455 -7.855 1.00 55.25 403 GLY A CA 1
ATOM 3113 C C . GLY A 1 403 ? 0.469 -4.681 -7.712 1.00 55.25 403 GLY A C 1
ATOM 3114 O O . GLY A 1 403 ? -0.534 -5.215 -7.236 1.00 55.25 403 GLY A O 1
ATOM 3115 N N . ILE A 1 404 ? 0.477 -3.450 -8.230 1.00 56.56 404 ILE A N 1
ATOM 3116 C CA . ILE A 1 404 ? -0.739 -2.714 -8.580 1.00 56.56 404 ILE A CA 1
ATOM 3117 C C . ILE A 1 404 ? -1.464 -3.564 -9.632 1.00 56.56 404 ILE A C 1
ATOM 3119 O O . ILE A 1 404 ? -0.872 -3.878 -10.673 1.00 56.56 404 ILE A O 1
ATOM 3123 N N . PRO A 1 405 ? -2.696 -4.023 -9.373 1.00 52.38 405 PRO A N 1
ATOM 3124 C CA . PRO A 1 405 ? -3.430 -4.802 -10.348 1.00 52.38 405 PRO A CA 1
ATOM 3125 C C . PRO A 1 405 ? -3.595 -3.957 -11.605 1.00 52.38 405 PRO A C 1
ATOM 3127 O O . PRO A 1 405 ? -4.224 -2.906 -11.581 1.00 52.38 405 PRO A O 1
ATOM 3130 N N . VAL A 1 406 ? -2.988 -4.427 -12.696 1.00 49.91 406 VAL A N 1
ATOM 3131 C CA . VAL A 1 406 ? -3.040 -3.766 -13.999 1.00 49.91 406 VAL A CA 1
ATOM 3132 C C . VAL A 1 406 ? -4.509 -3.774 -14.431 1.00 49.91 406 VAL A C 1
ATOM 3134 O O . VAL A 1 406 ? -5.040 -4.806 -14.852 1.00 49.91 406 VAL A O 1
ATOM 3137 N N . GLY A 1 407 ? -5.211 -2.663 -14.218 1.00 46.94 407 GLY A N 1
ATOM 3138 C CA . GLY A 1 407 ? -6.515 -2.419 -14.823 1.00 46.94 407 GLY A CA 1
ATOM 3139 C C . GLY A 1 407 ? -6.361 -2.261 -16.336 1.00 46.94 407 GLY A C 1
ATOM 3140 O O . GLY A 1 407 ? -5.282 -2.470 -16.887 1.00 46.94 407 GLY A O 1
ATOM 3141 N N . ARG A 1 408 ? -7.429 -1.877 -17.041 1.00 50.34 408 ARG A N 1
ATOM 3142 C CA . ARG A 1 408 ? -7.287 -1.405 -18.427 1.00 50.34 408 ARG A CA 1
ATOM 3143 C C . ARG A 1 408 ? -6.420 -0.143 -18.403 1.00 50.34 408 ARG A C 1
ATOM 3145 O O . ARG A 1 408 ? -6.939 0.932 -18.119 1.00 50.34 408 ARG A O 1
ATOM 3152 N N . VAL A 1 409 ? -5.117 -0.294 -18.626 1.00 54.25 409 VAL A N 1
ATOM 3153 C CA . VAL A 1 409 ? -4.191 0.831 -18.769 1.00 54.25 409 VAL A CA 1
ATOM 3154 C C . VAL A 1 409 ? -4.633 1.579 -20.029 1.00 54.25 409 VAL A C 1
ATOM 3156 O O . VAL A 1 409 ? -4.797 0.927 -21.068 1.00 54.25 409 VAL A O 1
ATOM 3159 N N . PRO A 1 410 ? -4.923 2.889 -19.955 1.00 61.56 410 PRO A N 1
ATOM 3160 C CA . PRO A 1 410 ? -5.177 3.675 -21.156 1.00 61.56 410 PRO A CA 1
ATOM 3161 C C . PRO A 1 410 ? -3.961 3.608 -22.090 1.00 61.56 410 PRO A C 1
ATOM 3163 O O . PRO A 1 410 ? -2.871 3.212 -21.684 1.00 61.56 410 PRO A O 1
ATOM 3166 N N . VAL A 1 411 ? -4.145 3.955 -23.362 1.00 75.25 411 VAL A N 1
ATOM 3167 C CA . VAL A 1 411 ? -3.014 4.032 -24.293 1.00 75.25 411 VAL A CA 1
ATOM 3168 C C . VAL A 1 411 ? -2.087 5.163 -23.843 1.00 75.25 411 VAL A C 1
ATOM 3170 O O . VAL A 1 411 ? -2.503 6.314 -23.824 1.00 75.25 411 VAL A O 1
ATOM 3173 N N . ILE A 1 412 ? -0.847 4.811 -23.515 1.00 82.19 412 ILE A N 1
ATOM 3174 C CA . ILE A 1 412 ? 0.226 5.695 -23.069 1.00 82.19 412 ILE A CA 1
ATOM 3175 C C . ILE A 1 412 ? 0.865 6.353 -24.289 1.00 82.19 412 ILE A C 1
ATOM 3177 O O . ILE A 1 412 ? 1.439 5.685 -25.164 1.00 82.19 412 ILE A O 1
ATOM 3181 N N . ASP A 1 413 ? 0.768 7.674 -24.354 1.00 88.44 413 ASP A N 1
ATOM 3182 C CA . ASP A 1 413 ? 1.367 8.480 -25.409 1.00 88.44 413 ASP A CA 1
ATOM 3183 C C . ASP A 1 413 ? 2.759 9.017 -25.029 1.00 88.44 413 ASP A C 1
ATOM 3185 O O . ASP A 1 413 ? 3.331 8.728 -23.973 1.00 88.44 413 ASP A O 1
ATOM 3189 N N . VAL A 1 414 ? 3.364 9.753 -25.960 1.00 89.06 414 VAL A N 1
ATOM 3190 C CA . VAL A 1 414 ? 4.717 10.283 -25.784 1.00 89.06 414 VAL A CA 1
ATOM 3191 C C . VAL A 1 414 ? 4.776 11.410 -24.745 1.00 89.06 414 VAL A C 1
ATOM 3193 O O . VAL A 1 414 ? 5.842 11.633 -24.165 1.00 89.06 414 VAL A O 1
ATOM 3196 N N . ASP A 1 415 ? 3.674 12.124 -24.501 1.00 90.00 415 ASP A N 1
ATOM 3197 C CA . ASP A 1 415 ? 3.563 13.187 -23.494 1.00 90.00 415 ASP A CA 1
ATOM 3198 C C . ASP A 1 415 ? 3.482 12.603 -22.088 1.00 90.00 415 ASP A C 1
ATOM 3200 O O . ASP A 1 415 ? 4.203 13.062 -21.200 1.00 90.00 415 ASP A O 1
ATOM 3204 N N . GLU A 1 416 ? 2.738 11.515 -21.904 1.00 87.81 416 GLU A N 1
ATOM 3205 C CA . GLU A 1 416 ? 2.739 10.752 -20.657 1.00 87.81 416 GLU A CA 1
ATOM 3206 C C . GLU A 1 416 ? 4.126 10.177 -20.339 1.00 87.81 416 GLU A C 1
ATOM 3208 O O . GLU A 1 416 ? 4.585 10.261 -19.195 1.00 87.81 416 GLU A O 1
ATOM 3213 N N . VAL A 1 417 ? 4.845 9.658 -21.344 1.00 87.75 417 VAL A N 1
ATOM 3214 C CA . VAL A 1 417 ? 6.238 9.208 -21.174 1.00 87.75 417 VAL A CA 1
ATOM 3215 C C . VAL A 1 417 ? 7.161 10.362 -20.794 1.00 87.75 417 VAL A C 1
ATOM 3217 O O . VAL A 1 417 ? 7.971 10.214 -19.880 1.00 87.75 417 VAL A O 1
ATOM 3220 N N . ALA A 1 418 ? 7.045 11.515 -21.452 1.00 89.88 418 ALA A N 1
ATOM 3221 C CA . ALA A 1 418 ? 7.869 12.679 -21.137 1.00 89.88 418 ALA A CA 1
ATOM 3222 C C . ALA A 1 418 ? 7.614 13.198 -19.717 1.00 89.88 418 ALA A C 1
ATOM 3224 O O . ALA A 1 418 ? 8.562 13.462 -18.976 1.00 89.88 418 ALA A O 1
ATOM 3225 N N . ALA A 1 419 ? 6.343 13.292 -19.319 1.00 89.88 419 ALA A N 1
ATOM 3226 C CA . ALA A 1 419 ? 5.949 13.690 -17.974 1.00 89.88 419 ALA A CA 1
ATOM 3227 C C . ALA A 1 419 ? 6.460 12.693 -16.925 1.00 89.88 419 ALA A C 1
ATOM 3229 O O . ALA A 1 419 ? 6.987 13.101 -15.891 1.00 89.88 419 ALA A O 1
ATOM 3230 N N . MET A 1 420 ? 6.365 11.389 -17.203 1.00 89.19 420 MET A N 1
ATOM 3231 C CA . MET A 1 420 ? 6.932 10.343 -16.350 1.00 89.19 420 MET A CA 1
ATOM 3232 C C . MET A 1 420 ? 8.450 10.508 -16.202 1.00 89.19 420 MET A C 1
ATOM 3234 O O . MET A 1 420 ? 8.941 10.538 -15.077 1.00 89.19 420 MET A O 1
ATOM 3238 N N . LEU A 1 421 ? 9.189 10.698 -17.300 1.00 88.44 421 LEU A N 1
ATOM 3239 C CA . LEU A 1 421 ? 10.648 10.881 -17.282 1.00 88.44 421 LEU A CA 1
ATOM 3240 C C . LEU A 1 421 ? 11.075 12.130 -16.498 1.00 88.44 421 LEU A C 1
ATOM 3242 O O . LEU A 1 421 ? 12.007 12.068 -15.699 1.00 88.44 421 LEU A O 1
ATOM 3246 N N . ALA A 1 422 ? 10.360 13.245 -16.667 1.00 90.06 422 ALA A N 1
ATOM 3247 C CA . ALA A 1 422 ? 10.579 14.462 -15.884 1.00 90.06 422 ALA A CA 1
ATOM 3248 C C . ALA A 1 422 ? 10.396 14.225 -14.383 1.00 90.06 422 ALA A C 1
ATOM 3250 O O . ALA A 1 422 ? 11.167 14.736 -13.570 1.00 90.06 422 ALA A O 1
ATOM 3251 N N . ARG A 1 423 ? 9.412 13.407 -14.007 1.00 90.00 423 ARG A N 1
ATOM 3252 C CA . ARG A 1 423 ? 9.174 13.044 -12.609 1.00 90.00 423 ARG A CA 1
ATOM 3253 C C . ARG A 1 423 ? 10.217 12.067 -12.078 1.00 90.00 423 ARG A C 1
ATOM 3255 O O . ARG A 1 423 ? 10.660 12.237 -10.948 1.00 90.00 423 ARG A O 1
ATOM 3262 N N . VAL A 1 424 ? 10.658 11.089 -12.870 1.00 86.69 424 VAL A N 1
ATOM 3263 C CA . VAL A 1 424 ? 11.788 10.217 -12.502 1.00 86.69 424 VAL A CA 1
ATOM 3264 C C . VAL A 1 424 ? 13.014 11.061 -12.153 1.00 86.69 424 VAL A C 1
ATOM 3266 O O . VAL A 1 424 ? 13.588 10.870 -11.081 1.00 86.69 424 VAL A O 1
ATOM 3269 N N . ASP A 1 425 ? 13.354 12.040 -12.998 1.00 87.88 425 ASP A N 1
ATOM 3270 C CA . ASP A 1 425 ? 14.461 12.972 -12.752 1.00 87.88 425 ASP A CA 1
ATOM 3271 C C . ASP A 1 425 ? 14.230 13.831 -11.497 1.00 87.88 425 ASP A C 1
ATOM 3273 O O . ASP A 1 425 ? 15.161 14.055 -10.723 1.00 87.88 425 ASP A O 1
ATOM 3277 N N . GLN A 1 426 ? 12.999 14.313 -11.285 1.00 90.00 426 GLN A N 1
ATOM 3278 C CA . GLN A 1 426 ? 12.623 15.130 -10.126 1.00 90.00 426 GLN A CA 1
ATOM 3279 C C . GLN A 1 426 ? 12.781 14.371 -8.801 1.00 90.00 426 GLN A C 1
ATOM 3281 O O . GLN A 1 426 ? 13.298 14.931 -7.837 1.00 90.00 426 GLN A O 1
ATOM 3286 N N . TYR A 1 427 ? 12.325 13.117 -8.747 1.00 85.88 427 TYR A N 1
ATOM 3287 C CA . TYR A 1 427 ? 12.332 12.289 -7.535 1.00 85.88 427 TYR A CA 1
ATOM 3288 C C . TYR A 1 427 ? 13.596 11.424 -7.397 1.00 85.88 427 TYR A C 1
ATOM 3290 O O . TYR A 1 427 ? 13.742 10.709 -6.408 1.00 85.88 427 TYR A O 1
ATOM 3298 N N . GLY A 1 428 ? 14.510 11.474 -8.372 1.00 82.69 428 GLY A N 1
ATOM 3299 C CA . GLY A 1 428 ? 15.748 10.692 -8.365 1.00 82.69 428 GLY A CA 1
ATOM 3300 C C . GLY A 1 428 ? 15.517 9.179 -8.410 1.00 82.69 428 GLY A C 1
ATOM 3301 O O . GLY A 1 428 ? 16.307 8.421 -7.845 1.00 82.69 428 GLY A O 1
ATOM 3302 N N . LEU A 1 429 ? 14.427 8.728 -9.039 1.00 80.19 429 LEU A N 1
ATOM 3303 C CA . LEU A 1 429 ? 14.118 7.302 -9.156 1.00 80.19 429 LEU A CA 1
ATOM 3304 C C . LEU A 1 429 ? 15.063 6.631 -10.164 1.00 80.19 429 LEU A C 1
ATOM 3306 O O . LEU A 1 429 ? 15.443 7.219 -11.176 1.00 80.19 429 LEU A O 1
ATOM 3310 N N . ARG A 1 430 ? 15.439 5.372 -9.915 1.00 73.31 430 ARG A N 1
ATOM 3311 C CA . ARG A 1 430 ? 16.241 4.599 -10.873 1.00 73.31 430 ARG A CA 1
ATOM 3312 C C . ARG A 1 430 ? 15.383 4.140 -12.050 1.00 73.31 430 ARG A C 1
ATOM 3314 O O . ARG A 1 430 ? 14.320 3.557 -11.854 1.00 73.31 430 ARG A O 1
ATOM 3321 N N . PHE A 1 431 ? 15.868 4.395 -13.266 1.00 68.56 431 PHE A N 1
ATOM 3322 C CA . PHE A 1 431 ? 15.130 4.119 -14.500 1.00 68.56 431 PHE A CA 1
ATOM 3323 C C . PHE A 1 431 ? 15.173 2.642 -14.922 1.00 68.56 431 PHE A C 1
ATOM 3325 O O . PHE A 1 431 ? 14.193 2.159 -15.482 1.00 68.56 431 PHE A O 1
ATOM 3332 N N . SER A 1 432 ? 16.252 1.900 -14.615 1.00 60.44 432 SER A N 1
ATOM 3333 C CA . SER A 1 432 ? 16.348 0.452 -14.903 1.00 60.44 432 SER A CA 1
ATOM 3334 C C . SER A 1 432 ? 15.155 -0.325 -14.363 1.00 60.44 432 SER A C 1
ATOM 3336 O O . SER A 1 432 ? 14.554 -1.140 -15.049 1.00 60.44 432 SER A O 1
ATOM 3338 N N . SER A 1 433 ? 14.706 0.062 -13.183 1.00 59.91 433 SER A N 1
ATOM 3339 C CA . SER A 1 433 ? 13.630 -0.549 -12.431 1.00 59.91 433 SER A CA 1
ATOM 3340 C C . SER A 1 433 ? 12.263 -0.569 -13.154 1.00 59.91 433 SER A C 1
ATOM 3342 O O . SER A 1 433 ? 11.403 -1.399 -12.833 1.00 59.91 433 SER A O 1
ATOM 3344 N N . LEU A 1 434 ? 12.060 0.301 -14.162 1.00 62.59 434 LEU A N 1
ATOM 3345 C CA . LEU A 1 434 ? 10.862 0.390 -15.026 1.00 62.59 434 LEU A CA 1
ATOM 3346 C C . LEU A 1 434 ? 10.614 -0.841 -15.907 1.00 62.59 434 LEU A C 1
ATOM 3348 O O . LEU A 1 434 ? 9.534 -1.000 -16.474 1.00 62.59 434 LEU A O 1
ATOM 3352 N N . VAL A 1 435 ? 11.575 -1.756 -15.965 1.00 61.59 435 VAL A N 1
ATOM 3353 C CA . VAL A 1 435 ? 11.479 -3.055 -16.643 1.00 61.59 435 VAL A CA 1
ATOM 3354 C C . VAL A 1 435 ? 10.273 -3.861 -16.212 1.00 61.59 435 VAL A C 1
ATOM 3356 O O . VAL A 1 435 ? 9.590 -4.442 -17.044 1.00 61.59 435 VAL A O 1
ATOM 3359 N N . SER A 1 436 ? 9.966 -3.851 -14.917 1.00 59.84 436 SER A N 1
ATOM 3360 C CA . SER A 1 436 ? 8.813 -4.583 -14.394 1.00 59.84 436 SER A CA 1
ATOM 3361 C C . SER A 1 436 ? 7.467 -3.990 -14.841 1.00 59.84 436 SER A C 1
ATOM 3363 O O . SER A 1 436 ? 6.479 -4.718 -14.899 1.00 59.84 436 SER A O 1
ATOM 3365 N N . THR A 1 437 ? 7.427 -2.702 -15.204 1.00 63.16 437 THR A N 1
ATOM 3366 C CA . THR A 1 437 ? 6.259 -2.035 -15.802 1.00 63.16 437 THR A CA 1
ATOM 3367 C C . THR A 1 437 ? 6.090 -2.466 -17.256 1.00 63.16 437 THR A C 1
ATOM 3369 O O . THR A 1 437 ? 4.983 -2.811 -17.664 1.00 63.16 437 THR A O 1
ATOM 3372 N N . ILE A 1 438 ? 7.189 -2.538 -18.016 1.00 64.25 438 ILE A N 1
ATOM 3373 C CA . ILE A 1 438 ? 7.186 -3.071 -19.386 1.00 64.25 438 ILE A CA 1
ATOM 3374 C C . ILE A 1 438 ? 6.755 -4.540 -19.359 1.00 64.25 438 ILE A C 1
ATOM 3376 O O . ILE A 1 438 ? 5.755 -4.889 -19.980 1.00 64.25 438 ILE A O 1
ATOM 3380 N N . ASP A 1 439 ? 7.402 -5.379 -18.553 1.00 60.97 439 ASP A N 1
ATOM 3381 C CA . ASP A 1 439 ? 7.014 -6.781 -18.391 1.00 60.97 439 ASP A CA 1
ATOM 3382 C C . ASP A 1 439 ? 5.530 -6.917 -18.021 1.00 60.97 439 ASP A C 1
ATOM 3384 O O . ASP A 1 439 ? 4.840 -7.762 -18.575 1.00 60.97 439 ASP A O 1
ATOM 3388 N N . ALA A 1 440 ? 4.990 -6.083 -17.128 1.00 58.69 440 ALA A N 1
ATOM 3389 C CA . ALA A 1 440 ? 3.579 -6.150 -16.746 1.00 58.69 440 ALA A CA 1
ATOM 3390 C C . ALA A 1 440 ? 2.612 -5.788 -17.894 1.00 58.69 440 ALA A C 1
ATOM 3392 O O . ALA A 1 440 ? 1.540 -6.395 -18.001 1.00 58.69 440 ALA A O 1
ATOM 3393 N N . PHE A 1 441 ? 2.977 -4.840 -18.764 1.00 62.00 441 PHE A N 1
ATOM 3394 C CA . PHE A 1 441 ? 2.175 -4.433 -19.928 1.00 62.00 441 PHE A CA 1
ATOM 3395 C C . PHE A 1 441 ? 2.271 -5.427 -21.090 1.00 62.00 441 PHE A C 1
ATOM 3397 O O . PHE A 1 441 ? 1.270 -5.726 -21.754 1.00 62.00 441 PHE A O 1
ATOM 3404 N N . TYR A 1 442 ? 3.460 -5.983 -21.307 1.00 58.94 442 TYR A N 1
ATOM 3405 C CA . TYR A 1 442 ? 3.733 -6.888 -22.416 1.00 58.94 442 TYR A CA 1
ATOM 3406 C C . TYR A 1 442 ? 3.497 -8.355 -22.062 1.00 58.94 442 TYR A C 1
ATOM 3408 O O . TYR A 1 442 ? 3.078 -9.091 -22.941 1.00 58.94 442 TYR A O 1
ATOM 3416 N N . ALA A 1 443 ? 3.614 -8.800 -20.806 1.00 53.53 443 ALA A N 1
ATOM 3417 C CA . ALA A 1 443 ? 3.326 -10.191 -20.421 1.00 53.53 443 ALA A CA 1
ATOM 3418 C C . ALA A 1 443 ? 1.835 -10.553 -20.526 1.00 53.53 443 ALA A C 1
ATOM 3420 O O . ALA A 1 443 ? 1.499 -11.707 -20.782 1.00 53.53 443 ALA A O 1
ATOM 3421 N N . ARG A 1 444 ? 0.925 -9.579 -20.358 1.00 46.12 444 ARG A N 1
ATOM 3422 C CA . ARG A 1 444 ? -0.522 -9.782 -20.580 1.00 46.12 444 ARG A CA 1
ATOM 3423 C C . ARG A 1 444 ? -0.908 -9.762 -22.058 1.00 46.12 444 ARG A C 1
ATOM 3425 O O . ARG A 1 444 ? -1.860 -10.432 -22.443 1.00 46.12 444 ARG A O 1
ATOM 3432 N N . SER A 1 445 ? -0.161 -9.016 -22.867 1.00 44.88 445 SER A N 1
ATOM 3433 C CA . SER A 1 445 ? -0.369 -8.898 -24.316 1.00 44.88 445 SER A CA 1
ATOM 3434 C C . SER A 1 445 ? 0.363 -10.005 -25.084 1.00 44.88 445 SER A C 1
ATOM 3436 O O . SER A 1 445 ? -0.076 -10.429 -26.143 1.00 44.88 445 SER A O 1
ATOM 3438 N N . MET A 1 446 ? 1.448 -10.530 -24.520 1.00 47.00 446 MET A N 1
ATOM 3439 C CA . MET A 1 446 ? 2.296 -11.575 -25.074 1.00 47.00 446 MET A CA 1
ATOM 3440 C C . MET A 1 446 ? 2.474 -12.719 -24.071 1.00 47.00 446 MET A C 1
ATOM 3442 O O . MET A 1 446 ? 3.577 -12.938 -23.564 1.00 47.00 446 MET A O 1
ATOM 3446 N N . PRO A 1 447 ? 1.452 -13.561 -23.826 1.00 49.38 447 PRO A N 1
ATOM 3447 C CA . PRO A 1 447 ? 1.779 -14.955 -23.593 1.00 49.38 447 PRO A CA 1
ATOM 3448 C C . PRO A 1 447 ? 2.594 -15.368 -24.820 1.00 49.38 447 PRO A C 1
ATOM 3450 O O . PRO A 1 447 ? 2.098 -15.242 -25.938 1.00 49.38 447 PRO A O 1
ATOM 3453 N N . VAL A 1 448 ? 3.835 -15.813 -24.623 1.00 46.91 448 VAL A N 1
ATOM 3454 C CA . VAL A 1 448 ? 4.872 -16.097 -25.643 1.00 46.91 448 VAL A CA 1
ATOM 3455 C C . VAL A 1 448 ? 4.396 -17.011 -26.803 1.00 46.91 448 VAL A C 1
ATOM 3457 O O . VAL A 1 448 ? 5.101 -17.215 -27.785 1.00 46.91 448 VAL A O 1
ATOM 3460 N N . MET A 1 449 ? 3.159 -17.517 -26.755 1.00 40.97 449 MET A N 1
ATOM 3461 C CA . MET A 1 449 ? 2.512 -18.306 -27.803 1.00 40.97 449 MET A CA 1
ATOM 3462 C C . MET A 1 449 ? 1.251 -17.693 -28.450 1.00 40.97 449 MET A C 1
ATOM 3464 O O . MET A 1 449 ? 0.778 -18.265 -29.429 1.00 40.97 449 MET A O 1
ATOM 3468 N N . LYS A 1 450 ? 0.666 -16.591 -27.954 1.00 45.25 450 LYS A N 1
ATOM 3469 C CA . LYS A 1 450 ? -0.618 -16.052 -28.457 1.00 45.25 450 LYS A CA 1
ATOM 3470 C C . LYS A 1 450 ? -0.716 -14.528 -28.314 1.00 45.25 450 LYS A C 1
ATOM 3472 O O . LYS A 1 450 ? -1.447 -14.033 -27.461 1.00 45.25 450 LYS A O 1
ATOM 3477 N N . TRP A 1 451 ? -0.001 -13.787 -29.161 1.00 44.19 451 TRP A N 1
ATOM 3478 C CA . TRP A 1 451 ? -0.347 -12.381 -29.390 1.00 44.19 451 TRP A CA 1
ATOM 3479 C C . TRP A 1 451 ? -1.520 -12.314 -30.371 1.00 44.19 451 TRP A C 1
ATOM 3481 O O . TRP A 1 451 ? -1.387 -12.746 -31.517 1.00 44.19 451 TRP A O 1
ATOM 3491 N N . ASP A 1 452 ? -2.657 -11.798 -29.912 1.00 48.00 452 ASP A N 1
ATOM 3492 C CA . ASP A 1 452 ? -3.761 -11.385 -30.778 1.00 48.00 452 ASP A CA 1
ATOM 3493 C C . ASP A 1 452 ? -3.552 -9.912 -31.157 1.00 48.00 452 ASP A C 1
ATOM 3495 O O . ASP A 1 452 ? -3.285 -9.078 -30.291 1.00 48.00 452 ASP A O 1
ATOM 3499 N N . ALA A 1 453 ? -3.686 -9.576 -32.443 1.00 44.22 453 ALA A N 1
ATOM 3500 C CA . ALA A 1 453 ? -3.616 -8.197 -32.924 1.00 44.22 453 ALA A CA 1
ATOM 3501 C C . ALA A 1 453 ? -4.713 -7.297 -32.316 1.00 44.22 453 ALA A C 1
ATOM 3503 O O . ALA A 1 453 ? -4.586 -6.070 -32.360 1.00 44.22 453 ALA A O 1
ATOM 3504 N N . SER A 1 454 ? -5.761 -7.887 -31.725 1.00 44.75 454 SER A N 1
ATOM 3505 C CA . SER A 1 454 ? -6.758 -7.179 -30.916 1.00 44.75 454 SER A CA 1
ATOM 3506 C C . SER A 1 454 ? -6.202 -6.646 -29.586 1.00 44.75 454 SER A C 1
ATOM 3508 O O . SER A 1 454 ? -6.755 -5.693 -29.041 1.00 44.75 454 SER A O 1
ATOM 3510 N N . ASN A 1 455 ? -5.107 -7.220 -29.071 1.00 54.62 455 ASN A N 1
ATOM 3511 C CA . ASN A 1 455 ? -4.452 -6.843 -27.814 1.00 54.62 455 ASN A CA 1
ATOM 3512 C C . ASN A 1 455 ? -3.202 -6.003 -28.104 1.00 54.62 455 ASN A C 1
ATOM 3514 O O . ASN A 1 455 ? -2.062 -6.439 -27.904 1.00 54.62 455 ASN A O 1
ATOM 3518 N N . ARG A 1 456 ? -3.414 -4.789 -28.627 1.00 57.06 456 ARG A N 1
ATOM 3519 C CA . ARG A 1 456 ? -2.322 -3.821 -28.778 1.00 57.06 456 ARG A CA 1
ATOM 3520 C C . ARG A 1 456 ? -1.766 -3.448 -27.396 1.00 57.06 456 ARG A C 1
ATOM 3522 O O . ARG A 1 456 ? -2.553 -3.302 -26.459 1.00 57.06 456 ARG A O 1
ATOM 3529 N N . PRO A 1 457 ? -0.440 -3.282 -27.263 1.00 62.47 457 PRO A N 1
ATOM 3530 C CA . PRO A 1 457 ? 0.141 -2.798 -26.022 1.00 62.47 457 PRO A CA 1
ATOM 3531 C C . PRO A 1 457 ? -0.434 -1.422 -25.683 1.00 62.47 457 PRO A C 1
ATOM 3533 O O . PRO A 1 457 ? -0.762 -0.656 -26.594 1.00 62.47 457 PRO A O 1
ATOM 3536 N N . PRO A 1 458 ? -0.517 -1.065 -24.395 1.00 71.50 458 PRO A N 1
ATOM 3537 C CA . PRO A 1 458 ? -1.047 0.219 -23.969 1.00 71.50 458 PRO A CA 1
ATOM 3538 C C . PRO A 1 458 ? -0.025 1.344 -24.193 1.00 71.50 458 PRO A C 1
ATOM 3540 O O . PRO A 1 458 ? 0.035 2.249 -23.387 1.00 71.50 458 PRO A O 1
ATOM 3543 N N . VAL A 1 459 ? 0.824 1.292 -25.223 1.00 79.44 459 VAL A N 1
ATOM 3544 C CA . VAL A 1 459 ? 1.874 2.287 -25.494 1.00 79.44 459 VAL A CA 1
ATOM 3545 C C . VAL A 1 459 ? 1.875 2.592 -26.992 1.00 79.44 459 VAL A C 1
ATOM 3547 O O . VAL A 1 459 ? 1.830 1.674 -27.809 1.00 79.44 459 VAL A O 1
ATOM 3550 N N . THR A 1 460 ? 1.900 3.870 -27.368 1.00 85.69 460 THR A N 1
ATOM 3551 C CA . THR A 1 460 ? 2.047 4.289 -28.776 1.00 85.69 460 THR A CA 1
ATOM 3552 C C . THR A 1 460 ? 3.469 4.050 -29.288 1.00 85.69 460 THR A C 1
ATOM 3554 O O . THR A 1 460 ? 4.414 4.025 -28.503 1.00 85.69 460 THR A O 1
ATOM 3557 N N . ASP A 1 461 ? 3.664 3.946 -30.605 1.00 84.81 461 ASP A N 1
ATOM 3558 C CA . ASP A 1 461 ? 5.009 3.749 -31.168 1.00 84.81 461 ASP A CA 1
ATOM 3559 C C . ASP A 1 461 ? 5.964 4.885 -30.786 1.00 84.81 461 ASP A C 1
ATOM 3561 O O . ASP A 1 461 ? 7.059 4.623 -30.298 1.00 84.81 461 ASP A O 1
ATOM 3565 N N . ALA A 1 462 ? 5.530 6.147 -30.873 1.00 87.56 462 ALA A N 1
ATOM 3566 C CA . ALA A 1 462 ? 6.339 7.294 -30.454 1.00 87.56 462 ALA A CA 1
ATOM 3567 C C . ALA A 1 462 ? 6.758 7.221 -28.971 1.00 87.56 462 ALA A C 1
ATOM 3569 O O . ALA A 1 462 ? 7.913 7.490 -28.635 1.00 87.56 462 ALA A O 1
ATOM 3570 N N . ALA A 1 463 ? 5.844 6.812 -28.087 1.00 86.88 463 ALA A N 1
ATOM 3571 C CA . ALA A 1 463 ? 6.130 6.596 -26.671 1.00 86.88 463 ALA A CA 1
ATOM 3572 C C . ALA A 1 463 ? 7.133 5.451 -26.457 1.00 86.88 463 ALA A C 1
ATOM 3574 O O . ALA A 1 463 ? 8.092 5.602 -25.698 1.00 86.88 463 ALA A O 1
ATOM 3575 N N . GLY A 1 464 ? 6.959 4.337 -27.172 1.00 85.50 464 GLY A N 1
ATOM 3576 C CA . GLY A 1 464 ? 7.863 3.189 -27.136 1.00 85.50 464 GLY A CA 1
ATOM 3577 C C . GLY A 1 464 ? 9.279 3.526 -27.606 1.00 85.50 464 GLY A C 1
ATOM 3578 O O . GLY A 1 464 ? 10.251 3.139 -26.957 1.00 85.50 464 GLY A O 1
ATOM 3579 N N . LEU A 1 465 ? 9.407 4.319 -28.676 1.00 86.25 465 LEU A N 1
ATOM 3580 C CA . LEU A 1 465 ? 10.688 4.821 -29.185 1.00 86.25 465 LEU A CA 1
ATOM 3581 C C . LEU A 1 465 ? 11.411 5.706 -28.159 1.00 86.25 465 LEU A C 1
ATOM 3583 O O . LEU A 1 465 ? 12.625 5.581 -27.983 1.00 86.25 465 LEU A O 1
ATOM 3587 N N . VAL A 1 466 ? 10.688 6.606 -27.483 1.00 89.19 466 VAL A N 1
ATOM 3588 C CA . VAL A 1 466 ? 11.260 7.480 -26.444 1.00 89.19 466 VAL A CA 1
ATOM 3589 C C . VAL A 1 466 ? 11.669 6.674 -25.213 1.00 89.19 466 VAL A C 1
ATOM 3591 O O . VAL A 1 466 ? 12.772 6.877 -24.705 1.00 89.19 466 VAL A O 1
ATOM 3594 N N . LEU A 1 467 ? 10.838 5.726 -24.763 1.00 86.50 467 LEU A N 1
ATOM 3595 C CA . LEU A 1 467 ? 11.185 4.831 -23.656 1.00 86.50 467 LEU A CA 1
ATOM 3596 C C . LEU A 1 467 ? 12.460 4.043 -23.967 1.00 86.50 467 LEU A C 1
ATOM 3598 O O . LEU A 1 467 ? 13.368 4.021 -23.140 1.00 86.50 467 LEU A O 1
ATOM 3602 N N . LEU A 1 468 ? 12.570 3.457 -25.164 1.00 85.81 468 LEU A N 1
ATOM 3603 C CA . LEU A 1 468 ? 13.750 2.683 -25.549 1.00 85.81 468 LEU A CA 1
ATOM 3604 C C . LEU A 1 468 ? 15.026 3.537 -25.528 1.00 85.81 468 LEU A C 1
ATOM 3606 O O . LEU A 1 468 ? 16.036 3.126 -24.958 1.00 85.81 468 LEU A O 1
ATOM 3610 N N . GLN A 1 469 ? 14.975 4.744 -26.096 1.00 88.81 469 GLN A N 1
ATOM 3611 C CA . GLN A 1 469 ? 16.105 5.680 -26.079 1.00 88.81 469 GLN A CA 1
ATOM 3612 C C . GLN A 1 469 ? 16.486 6.099 -24.654 1.00 88.81 469 GLN A C 1
ATOM 3614 O O . GLN A 1 469 ? 17.674 6.166 -24.336 1.00 88.81 469 GLN A O 1
ATOM 3619 N N . ALA A 1 470 ? 15.498 6.312 -23.781 1.00 87.31 470 ALA A N 1
ATOM 3620 C CA . ALA A 1 470 ? 15.726 6.615 -22.374 1.00 87.31 470 ALA A CA 1
ATOM 3621 C C . ALA A 1 470 ? 16.444 5.463 -21.645 1.00 87.31 470 ALA A C 1
ATOM 3623 O O . ALA A 1 470 ? 17.402 5.713 -20.910 1.00 87.31 470 ALA A O 1
ATOM 3624 N N . PHE A 1 471 ? 16.067 4.203 -21.907 1.00 84.00 471 PHE A N 1
ATOM 3625 C CA . PHE A 1 471 ? 16.768 3.048 -21.332 1.00 84.00 471 PHE A CA 1
ATOM 3626 C C . PHE A 1 471 ? 18.210 2.972 -21.815 1.00 84.00 471 PHE A C 1
ATOM 3628 O O . PHE A 1 471 ? 19.112 2.837 -20.994 1.00 84.00 471 PHE A O 1
ATOM 3635 N N . PHE A 1 472 ? 18.455 3.106 -23.119 1.00 83.25 472 PHE A N 1
ATOM 3636 C CA . PHE A 1 472 ? 19.820 3.075 -23.644 1.00 83.25 472 PHE A CA 1
ATOM 3637 C C . PHE A 1 472 ? 20.671 4.228 -23.106 1.00 83.25 472 PHE A C 1
ATOM 3639 O O . PHE A 1 472 ? 21.813 4.002 -22.719 1.00 83.25 472 PHE A O 1
ATOM 3646 N N . ALA A 1 473 ? 20.130 5.451 -23.031 1.00 84.94 473 ALA A N 1
ATOM 3647 C CA . ALA A 1 473 ? 20.794 6.608 -22.416 1.00 84.94 473 ALA A CA 1
ATOM 3648 C C . ALA A 1 473 ? 21.238 6.338 -20.980 1.00 84.94 473 ALA A C 1
ATOM 3650 O O . ALA A 1 473 ? 22.358 6.687 -20.613 1.00 84.94 473 ALA A O 1
ATOM 3651 N N . TRP A 1 474 ? 20.388 5.680 -20.200 1.00 81.06 474 TRP A N 1
ATOM 3652 C CA . TRP A 1 474 ? 20.705 5.336 -18.825 1.00 81.06 474 TRP A CA 1
ATOM 3653 C C . TRP A 1 474 ? 21.723 4.189 -18.735 1.00 81.06 474 TRP A C 1
ATOM 3655 O O . TRP A 1 474 ? 22.715 4.288 -18.020 1.00 81.06 474 TRP A O 1
ATOM 3665 N N . LEU A 1 475 ? 21.518 3.110 -19.493 1.00 78.69 475 LEU A N 1
ATOM 3666 C CA . LEU A 1 475 ? 22.300 1.879 -19.358 1.00 78.69 475 LEU A CA 1
ATOM 3667 C C . LEU A 1 475 ? 23.735 1.976 -19.861 1.00 78.69 475 LEU A C 1
ATOM 3669 O O . LEU A 1 475 ? 24.582 1.218 -19.392 1.00 78.69 475 LEU A O 1
ATOM 3673 N N . THR A 1 476 ? 24.012 2.887 -20.792 1.00 79.38 476 THR A N 1
ATOM 3674 C CA . THR A 1 476 ? 25.371 3.125 -21.296 1.00 79.38 476 THR A CA 1
ATOM 3675 C C . THR A 1 476 ? 26.142 4.167 -20.486 1.00 79.38 476 THR A C 1
ATOM 3677 O O . THR A 1 476 ? 27.259 4.512 -20.855 1.00 79.38 476 THR A O 1
ATOM 3680 N N . SER A 1 477 ? 25.557 4.710 -19.415 1.00 78.69 477 SER A N 1
ATOM 3681 C CA . SER A 1 477 ? 26.188 5.727 -18.572 1.00 78.69 477 SER A CA 1
ATOM 3682 C C . SER A 1 477 ? 26.659 5.139 -17.241 1.00 78.69 477 SER A C 1
ATOM 3684 O O . SER A 1 477 ? 25.919 4.410 -16.585 1.00 78.69 477 SER A O 1
ATOM 3686 N N . GLU A 1 478 ? 27.870 5.495 -16.808 1.00 69.19 478 GLU A N 1
ATOM 3687 C CA . GLU A 1 478 ? 28.387 5.158 -15.469 1.00 69.19 478 GLU A CA 1
ATOM 3688 C C . GLU A 1 478 ? 27.799 6.054 -14.369 1.00 69.19 478 GLU A C 1
ATOM 3690 O O . GLU A 1 478 ? 27.730 5.663 -13.204 1.00 69.19 478 GLU A O 1
ATOM 3695 N N . ALA A 1 479 ? 27.355 7.258 -14.737 1.00 72.81 479 ALA A N 1
ATOM 3696 C CA . ALA A 1 479 ? 26.768 8.233 -13.826 1.00 72.81 479 ALA A CA 1
ATOM 3697 C C . ALA A 1 479 ? 25.252 8.368 -14.057 1.00 72.81 479 ALA A C 1
ATOM 3699 O O . ALA A 1 479 ? 24.791 8.180 -15.188 1.00 72.81 479 ALA A O 1
ATOM 3700 N N . PRO A 1 480 ? 24.462 8.744 -13.031 1.00 70.69 480 PRO A N 1
ATOM 3701 C CA . PRO A 1 480 ? 23.049 9.069 -13.208 1.00 70.69 480 PRO A CA 1
ATOM 3702 C C . PRO A 1 480 ? 22.855 10.159 -14.273 1.00 70.69 480 PRO A C 1
ATOM 3704 O O . PRO A 1 480 ? 23.424 11.246 -14.169 1.00 70.69 480 PRO A O 1
ATOM 3707 N N . VAL A 1 481 ? 22.038 9.876 -15.289 1.00 81.19 481 VAL A N 1
ATOM 3708 C CA . VAL A 1 481 ? 21.712 10.817 -16.372 1.00 81.19 481 VAL A CA 1
ATOM 3709 C C . VAL A 1 481 ? 20.297 11.330 -16.172 1.00 81.19 481 VAL A C 1
ATOM 3711 O O . VAL A 1 481 ? 19.384 10.534 -15.966 1.00 81.19 481 VAL A O 1
ATOM 3714 N N . LYS A 1 482 ? 20.111 12.649 -16.277 1.00 84.50 482 LYS A N 1
ATOM 3715 C CA . LYS A 1 482 ? 18.774 13.241 -16.380 1.00 84.50 482 LYS A CA 1
ATOM 3716 C C . LYS A 1 482 ? 18.211 12.976 -17.772 1.00 84.50 482 LYS A C 1
ATOM 3718 O O . LYS A 1 482 ? 18.811 13.391 -18.766 1.00 84.50 482 LYS A O 1
ATOM 3723 N N . LEU A 1 483 ? 17.089 12.273 -17.845 1.00 85.44 483 LEU A N 1
ATOM 3724 C CA . LEU A 1 483 ? 16.507 11.796 -19.100 1.00 85.44 483 LEU A CA 1
ATOM 3725 C C . LEU A 1 483 ? 15.559 12.819 -19.729 1.00 85.44 483 LEU A C 1
ATOM 3727 O O . LEU A 1 483 ? 15.494 12.918 -20.954 1.00 85.44 483 LEU A O 1
ATOM 3731 N N . ALA A 1 484 ? 14.871 13.623 -18.917 1.00 86.38 484 ALA A N 1
ATOM 3732 C CA . ALA A 1 484 ? 13.870 14.581 -19.376 1.00 86.38 484 ALA A CA 1
ATOM 3733 C C . ALA A 1 484 ? 14.408 15.613 -20.386 1.00 86.38 484 ALA A C 1
ATOM 3735 O O . ALA A 1 484 ? 13.738 15.842 -21.395 1.00 86.38 484 ALA A O 1
ATOM 3736 N N . PRO A 1 485 ? 15.627 16.177 -20.227 1.00 86.88 485 PRO A N 1
ATOM 3737 C CA . PRO A 1 485 ? 16.194 17.086 -21.227 1.00 86.88 485 PRO A CA 1
ATOM 3738 C C . PRO A 1 485 ? 16.419 16.434 -22.603 1.00 86.88 485 PRO A C 1
ATOM 3740 O O . PRO A 1 485 ? 16.453 17.129 -23.618 1.00 86.88 485 PRO A O 1
ATOM 3743 N N . GLY A 1 486 ? 16.579 15.106 -22.657 1.00 84.00 486 GLY A N 1
ATOM 3744 C CA . GLY A 1 486 ? 16.781 14.355 -23.897 1.00 84.00 486 GLY A CA 1
ATOM 3745 C C . GLY A 1 486 ? 15.502 14.119 -24.703 1.00 84.00 486 GLY A C 1
ATOM 3746 O O . GLY A 1 486 ? 15.588 13.881 -25.908 1.00 84.00 486 GLY A O 1
ATOM 3747 N N . VAL A 1 487 ? 14.326 14.228 -24.076 1.00 87.75 487 VAL A N 1
ATOM 3748 C CA . VAL A 1 487 ? 13.045 13.799 -24.660 1.00 87.75 487 VAL A CA 1
ATOM 3749 C C . VAL A 1 487 ? 12.649 14.621 -25.882 1.00 87.75 487 VAL A C 1
ATOM 3751 O O . VAL A 1 487 ? 12.310 14.051 -26.914 1.00 87.75 487 VAL A O 1
ATOM 3754 N N . GLU A 1 488 ? 12.758 15.948 -25.821 1.00 86.56 488 GLU A N 1
ATOM 3755 C CA . GLU A 1 488 ? 12.420 16.818 -26.959 1.00 86.56 488 GLU A CA 1
ATOM 3756 C C . GLU A 1 488 ? 13.325 16.583 -28.171 1.00 86.56 488 GLU A C 1
ATOM 3758 O O . GLU A 1 488 ? 12.878 16.627 -29.319 1.00 86.56 488 GLU A O 1
ATOM 3763 N N . ARG A 1 489 ? 14.599 16.257 -27.929 1.00 89.19 489 ARG A N 1
ATOM 3764 C CA . ARG A 1 489 ? 15.521 15.855 -28.994 1.00 89.19 489 ARG A CA 1
ATOM 3765 C C . ARG A 1 489 ? 15.081 14.528 -29.616 1.00 89.19 489 ARG A C 1
ATOM 3767 O O . ARG A 1 489 ? 15.009 14.441 -30.839 1.00 89.19 489 ARG A O 1
ATOM 3774 N N . TRP A 1 490 ? 14.751 13.530 -28.797 1.00 90.62 490 TRP A N 1
ATOM 3775 C CA . TRP A 1 490 ? 14.306 12.213 -29.267 1.00 90.62 490 TRP A CA 1
ATOM 3776 C C . TRP A 1 490 ? 12.966 12.255 -30.001 1.00 90.62 490 TRP A C 1
ATOM 3778 O O . TRP A 1 490 ? 12.773 11.497 -30.943 1.00 90.62 490 TRP A O 1
ATOM 3788 N N . ARG A 1 491 ? 12.059 13.162 -29.624 1.00 87.00 491 ARG A N 1
ATOM 3789 C CA . ARG A 1 491 ? 10.790 13.393 -30.334 1.00 87.00 491 ARG A CA 1
ATOM 3790 C C . ARG A 1 491 ? 11.004 13.926 -31.746 1.00 87.00 491 ARG A C 1
ATOM 3792 O O . ARG A 1 491 ? 10.319 13.508 -32.671 1.00 87.00 491 ARG A O 1
ATOM 3799 N N . ARG A 1 492 ? 11.947 14.858 -31.909 1.00 86.62 492 ARG A N 1
ATOM 3800 C CA . ARG A 1 492 ? 12.238 15.500 -33.202 1.00 86.62 492 ARG A CA 1
ATOM 3801 C C . ARG A 1 492 ? 13.086 14.625 -34.114 1.00 86.62 492 ARG A C 1
ATOM 3803 O O . ARG A 1 492 ? 12.937 14.691 -35.327 1.00 86.62 492 ARG A O 1
ATOM 3810 N N . SER A 1 493 ? 13.994 13.849 -33.531 1.00 87.50 493 SER A N 1
ATOM 3811 C CA . SER A 1 493 ? 14.920 12.992 -34.263 1.00 87.50 493 SER A CA 1
ATOM 3812 C C . SER A 1 493 ? 15.212 11.728 -33.450 1.00 87.50 493 SER A C 1
ATOM 3814 O O . SER A 1 493 ? 16.239 11.680 -32.765 1.00 87.50 493 SER A O 1
ATOM 3816 N N . PRO A 1 494 ? 14.328 10.712 -33.502 1.00 85.81 494 PRO A N 1
ATOM 3817 C CA . PRO A 1 494 ? 14.573 9.430 -32.851 1.00 85.81 494 PRO A CA 1
ATOM 3818 C C . PRO A 1 494 ? 15.878 8.793 -33.343 1.00 85.81 494 PRO A C 1
ATOM 3820 O O . PRO A 1 494 ? 16.192 8.840 -34.534 1.00 85.81 494 PRO A O 1
ATOM 3823 N N . GLU A 1 495 ? 16.640 8.181 -32.437 1.00 87.62 495 GLU A N 1
ATOM 3824 C CA . GLU A 1 495 ? 17.803 7.368 -32.803 1.00 87.62 495 GLU A CA 1
ATOM 3825 C C . GLU A 1 495 ? 17.380 6.200 -33.712 1.00 87.62 495 GLU A C 1
ATOM 3827 O O . GLU A 1 495 ? 16.357 5.549 -33.486 1.00 87.62 495 GLU A O 1
ATOM 3832 N N . SER A 1 496 ? 18.182 5.911 -34.741 1.00 88.06 496 SER A N 1
ATOM 3833 C CA . SER A 1 496 ? 17.936 4.766 -35.622 1.00 88.06 496 SER A CA 1
ATOM 3834 C C . SER A 1 496 ? 18.182 3.439 -34.896 1.00 88.06 496 SER A C 1
ATOM 3836 O O . SER A 1 496 ? 19.009 3.362 -33.983 1.00 88.06 496 SER A O 1
ATOM 3838 N N . VAL A 1 497 ? 17.539 2.353 -35.347 1.00 87.12 497 VAL A N 1
ATOM 3839 C CA . VAL A 1 497 ? 17.766 1.009 -34.776 1.00 87.12 497 VAL A CA 1
ATOM 3840 C C . VAL A 1 497 ? 19.240 0.611 -34.836 1.00 87.12 497 VAL A C 1
ATOM 3842 O O . VAL A 1 497 ? 19.755 0.019 -33.893 1.00 87.12 497 VAL A O 1
ATOM 3845 N N . ALA A 1 498 ? 19.942 0.971 -35.914 1.00 87.00 498 ALA A N 1
ATOM 3846 C CA . ALA A 1 498 ? 21.372 0.709 -36.050 1.00 87.00 498 ALA A CA 1
ATOM 3847 C C . ALA A 1 498 ? 22.203 1.448 -34.986 1.00 87.00 498 ALA A C 1
ATOM 3849 O O . ALA A 1 498 ? 23.123 0.861 -34.420 1.00 87.00 498 ALA A O 1
ATOM 3850 N N . SER A 1 499 ? 21.850 2.703 -34.674 1.00 88.88 499 SER A N 1
ATOM 3851 C CA . SER A 1 499 ? 22.489 3.480 -33.603 1.00 88.88 499 SER A CA 1
ATOM 3852 C C . SER A 1 499 ? 22.264 2.835 -32.235 1.00 88.88 499 SER A C 1
ATOM 3854 O O . SER A 1 499 ? 23.207 2.671 -31.467 1.00 88.88 499 SER A O 1
ATOM 3856 N N . LEU A 1 500 ? 21.033 2.405 -31.944 1.00 88.00 500 LEU A N 1
ATOM 3857 C CA . LEU A 1 500 ? 20.706 1.725 -30.686 1.00 88.00 500 LEU A CA 1
ATOM 3858 C C . LEU A 1 500 ? 21.409 0.364 -30.570 1.00 88.00 500 LEU A C 1
ATOM 3860 O O . LEU A 1 500 ? 21.969 0.049 -29.524 1.00 88.00 500 LEU A O 1
ATOM 3864 N N . ALA A 1 501 ? 21.451 -0.419 -31.652 1.00 87.19 501 ALA A N 1
ATOM 3865 C CA . ALA A 1 501 ? 22.150 -1.704 -31.692 1.00 87.19 501 ALA A CA 1
ATOM 3866 C C . ALA A 1 501 ? 23.657 -1.546 -31.430 1.00 87.19 501 ALA A C 1
ATOM 3868 O O . ALA A 1 501 ? 24.238 -2.326 -30.679 1.00 87.19 501 ALA A O 1
ATOM 3869 N N . ALA A 1 502 ? 24.281 -0.498 -31.979 1.00 86.94 502 ALA A N 1
ATOM 3870 C CA . ALA A 1 502 ? 25.696 -0.196 -31.758 1.00 86.94 502 ALA A CA 1
ATOM 3871 C C . ALA A 1 502 ? 26.027 0.184 -30.303 1.00 86.94 502 ALA A C 1
ATOM 3873 O O . ALA A 1 502 ? 27.186 0.130 -29.904 1.00 86.94 502 ALA A O 1
ATOM 3874 N N . ARG A 1 503 ? 25.025 0.552 -29.495 1.00 85.25 503 ARG A N 1
ATOM 3875 C CA . ARG A 1 503 ? 25.191 0.894 -28.076 1.00 85.25 503 ARG A CA 1
ATOM 3876 C C . ARG A 1 503 ? 25.127 -0.314 -27.146 1.00 85.25 503 ARG A C 1
ATOM 3878 O O . ARG A 1 503 ? 25.568 -0.203 -26.006 1.00 85.25 503 ARG A O 1
ATOM 3885 N N . VAL A 1 504 ? 24.615 -1.452 -27.619 1.00 81.06 504 VAL A N 1
ATOM 3886 C CA . VAL A 1 504 ? 24.479 -2.682 -26.822 1.00 81.06 504 VAL A CA 1
ATOM 3887 C C . VAL A 1 504 ? 25.823 -3.166 -26.242 1.00 81.06 504 VAL A C 1
ATOM 3889 O O . VAL A 1 504 ? 25.871 -3.420 -25.045 1.00 81.06 504 VAL A O 1
ATOM 3892 N N . PRO A 1 505 ? 26.951 -3.187 -26.983 1.00 78.19 505 PRO A N 1
ATOM 3893 C CA . PRO A 1 505 ? 28.248 -3.579 -26.411 1.00 78.19 505 PRO A CA 1
ATOM 3894 C C . PRO A 1 505 ? 28.777 -2.647 -25.306 1.00 78.19 505 PRO A C 1
ATOM 3896 O O . PRO A 1 505 ? 29.751 -2.976 -24.635 1.00 78.19 505 PRO A O 1
ATOM 3899 N N . HIS A 1 506 ? 28.177 -1.465 -25.141 1.00 78.75 506 HIS A N 1
ATOM 3900 C CA . HIS A 1 506 ? 28.556 -0.461 -24.146 1.00 78.75 506 HIS A CA 1
ATOM 3901 C C . HIS A 1 506 ? 27.611 -0.436 -22.936 1.00 78.75 506 HIS A C 1
ATOM 3903 O O . HIS A 1 506 ? 27.682 0.486 -22.120 1.00 78.75 506 HIS A O 1
ATOM 3909 N N . LEU A 1 507 ? 26.698 -1.406 -22.817 1.00 76.94 507 LEU A N 1
ATOM 3910 C CA . LEU A 1 507 ? 25.843 -1.530 -21.642 1.00 76.94 507 LEU A CA 1
ATOM 3911 C C . LEU A 1 507 ? 26.704 -1.831 -20.411 1.00 76.94 507 LEU A C 1
ATOM 3913 O O . LEU A 1 507 ? 27.528 -2.745 -20.400 1.00 76.94 507 LEU A O 1
ATOM 3917 N N . GLN A 1 508 ? 26.504 -1.056 -19.349 1.00 74.31 508 GLN A N 1
ATOM 3918 C CA . GLN A 1 508 ? 27.269 -1.216 -18.120 1.00 74.31 508 GLN A CA 1
ATOM 3919 C C . GLN A 1 508 ? 26.970 -2.573 -17.474 1.00 74.31 508 GLN A C 1
ATOM 3921 O O . GLN A 1 508 ? 25.819 -2.902 -17.163 1.00 74.31 508 GLN A O 1
ATOM 3926 N N . ALA A 1 509 ? 28.020 -3.366 -17.232 1.00 66.12 509 ALA A N 1
ATOM 3927 C CA . ALA A 1 509 ? 27.882 -4.728 -16.720 1.00 66.12 509 ALA A CA 1
ATOM 3928 C C . ALA A 1 509 ? 27.164 -4.777 -15.360 1.00 66.12 509 ALA A C 1
ATOM 3930 O O . ALA A 1 509 ? 26.422 -5.726 -15.096 1.00 66.12 509 ALA A O 1
ATOM 3931 N N . SER A 1 510 ? 27.337 -3.740 -14.536 1.00 61.59 510 SER A N 1
ATOM 3932 C CA . SER A 1 510 ? 26.661 -3.549 -13.249 1.00 61.59 510 SER A CA 1
ATOM 3933 C C . SER A 1 510 ? 25.147 -3.353 -13.376 1.00 61.59 510 SER A C 1
ATOM 3935 O O . SER A 1 510 ? 24.420 -3.712 -12.458 1.00 61.59 510 SER A O 1
ATOM 3937 N N . HIS A 1 511 ? 24.643 -2.836 -14.499 1.00 63.25 511 HIS A N 1
ATOM 3938 C CA . HIS A 1 511 ? 23.206 -2.664 -14.727 1.00 63.25 511 HIS A CA 1
ATOM 3939 C C . HIS A 1 511 ? 22.560 -3.955 -15.258 1.00 63.25 511 HIS A C 1
ATOM 3941 O O . HIS A 1 511 ? 21.509 -4.381 -14.780 1.00 63.25 511 HIS A O 1
ATOM 3947 N N . ALA A 1 512 ? 23.224 -4.644 -16.188 1.00 56.25 512 ALA A N 1
ATOM 3948 C CA . ALA A 1 512 ? 22.701 -5.862 -16.815 1.00 56.25 512 ALA A CA 1
ATOM 3949 C C . ALA A 1 512 ? 22.868 -7.141 -15.959 1.00 56.25 512 ALA A C 1
ATOM 3951 O O . ALA A 1 512 ? 22.023 -8.046 -16.007 1.00 56.25 512 ALA A O 1
ATOM 3952 N N . ALA A 1 513 ? 23.895 -7.213 -15.101 1.00 56.19 513 ALA A N 1
ATOM 3953 C CA . ALA A 1 513 ? 24.062 -8.332 -14.161 1.00 56.19 513 ALA A CA 1
ATOM 3954 C C . ALA A 1 513 ? 22.911 -8.387 -13.156 1.00 56.19 513 ALA A C 1
ATOM 3956 O O . ALA A 1 513 ? 22.456 -9.459 -12.751 1.00 56.19 513 ALA A O 1
ATOM 3957 N N . VAL A 1 514 ? 22.409 -7.209 -12.813 1.00 54.16 514 VAL A N 1
ATOM 3958 C CA . VAL A 1 514 ? 21.524 -7.021 -11.687 1.00 54.16 514 VAL A CA 1
ATOM 3959 C C . VAL A 1 514 ? 20.046 -7.074 -12.097 1.00 54.16 514 VAL A C 1
ATOM 3961 O O . VAL A 1 514 ? 19.208 -7.511 -11.310 1.00 54.16 514 VAL A O 1
ATOM 3964 N N . GLU A 1 515 ? 19.730 -6.769 -13.362 1.00 60.94 515 GLU A N 1
ATOM 3965 C CA . GLU A 1 515 ? 18.352 -6.734 -13.860 1.00 60.94 515 GLU A CA 1
ATOM 3966 C C . GLU A 1 515 ? 18.123 -7.432 -15.211 1.00 60.94 515 GLU A C 1
ATOM 3968 O O . GLU A 1 515 ? 17.331 -6.982 -16.005 1.00 60.94 515 GLU A O 1
ATOM 3973 N N . PHE A 1 516 ? 18.690 -8.596 -15.495 1.00 62.88 516 PHE A N 1
ATOM 3974 C CA . PHE A 1 516 ? 17.886 -9.719 -16.015 1.00 62.88 516 PHE A CA 1
ATOM 3975 C C . PHE A 1 516 ? 16.760 -9.506 -17.028 1.00 62.88 516 PHE A C 1
ATOM 3977 O O . PHE A 1 516 ? 16.900 -9.802 -18.213 1.00 62.88 516 PHE A O 1
ATOM 3984 N N . ARG A 1 517 ? 15.595 -9.130 -16.507 1.00 63.34 517 ARG A N 1
ATOM 3985 C CA . ARG A 1 517 ? 14.358 -8.945 -17.238 1.00 63.34 517 ARG A CA 1
ATOM 3986 C C . ARG A 1 517 ? 14.435 -7.715 -18.135 1.00 63.34 517 ARG A C 1
ATOM 3988 O O . ARG A 1 517 ? 13.681 -7.618 -19.083 1.00 63.34 517 ARG A O 1
ATOM 3995 N N . LEU A 1 518 ? 15.400 -6.832 -17.902 1.00 71.69 518 LEU A N 1
ATOM 3996 C CA . LEU A 1 518 ? 15.667 -5.630 -18.666 1.00 71.69 518 LEU A CA 1
ATOM 3997 C C . LEU A 1 518 ? 15.955 -5.931 -20.125 1.00 71.69 518 LEU A C 1
ATOM 3999 O O . LEU A 1 518 ? 15.315 -5.350 -20.988 1.00 71.69 518 LEU A O 1
ATOM 4003 N N . LEU A 1 519 ? 16.854 -6.872 -20.419 1.00 74.12 519 LEU A N 1
ATOM 4004 C CA . LEU A 1 519 ? 17.157 -7.229 -21.808 1.00 74.12 519 LEU A CA 1
ATOM 4005 C C . LEU A 1 519 ? 15.925 -7.812 -22.517 1.00 74.12 519 LEU A C 1
ATOM 4007 O O . LEU A 1 519 ? 15.685 -7.520 -23.687 1.00 74.12 519 LEU A O 1
ATOM 4011 N N . VAL A 1 520 ? 15.103 -8.573 -21.788 1.00 74.19 520 VAL A N 1
ATOM 4012 C CA . VAL A 1 520 ? 13.827 -9.099 -22.291 1.00 74.19 520 VAL A CA 1
ATOM 4013 C C . VAL A 1 520 ? 12.837 -7.963 -22.555 1.00 74.19 520 VAL A C 1
ATOM 4015 O O . VAL A 1 520 ? 12.280 -7.899 -23.646 1.00 74.19 520 VAL A O 1
ATOM 4018 N N . ALA A 1 521 ? 12.658 -7.044 -21.609 1.00 75.19 521 ALA A N 1
ATOM 4019 C CA . ALA A 1 521 ? 11.783 -5.885 -21.734 1.00 75.19 521 ALA A CA 1
ATOM 4020 C C . ALA A 1 521 ? 12.197 -4.974 -22.903 1.00 75.19 521 ALA A C 1
ATOM 4022 O O . ALA A 1 521 ? 11.345 -4.544 -23.678 1.00 75.19 521 ALA A O 1
ATOM 4023 N N . LEU A 1 522 ? 13.501 -4.734 -23.091 1.00 79.31 522 LEU A N 1
ATOM 4024 C CA . LEU A 1 522 ? 14.033 -3.976 -24.229 1.00 79.31 522 LEU A CA 1
ATOM 4025 C C . LEU A 1 522 ? 13.771 -4.691 -25.555 1.00 79.31 522 LEU A C 1
ATOM 4027 O O . LEU A 1 522 ? 13.343 -4.051 -26.515 1.00 79.31 522 LEU A O 1
ATOM 4031 N N . ALA A 1 523 ? 13.976 -6.010 -25.607 1.00 80.12 523 ALA A N 1
ATOM 4032 C CA . ALA A 1 523 ? 13.676 -6.807 -26.791 1.00 80.12 523 ALA A CA 1
ATOM 4033 C C . ALA A 1 523 ? 12.174 -6.787 -27.118 1.00 80.12 523 ALA A C 1
ATOM 4035 O O . ALA A 1 523 ? 11.797 -6.605 -28.274 1.00 80.12 523 ALA A O 1
ATOM 4036 N N . GLN A 1 524 ? 11.304 -6.910 -26.112 1.00 78.88 524 GLN A N 1
ATOM 4037 C CA . GLN A 1 524 ? 9.853 -6.816 -26.286 1.00 78.88 524 GLN A CA 1
ATOM 4038 C C . GLN A 1 524 ? 9.453 -5.442 -26.831 1.00 78.88 524 GLN A C 1
ATOM 4040 O O . GLN A 1 524 ? 8.805 -5.375 -27.876 1.00 78.88 524 GLN A O 1
ATOM 4045 N N . LEU A 1 525 ? 9.915 -4.362 -26.195 1.00 80.19 525 LEU A N 1
ATOM 4046 C CA . LEU A 1 525 ? 9.643 -2.986 -26.614 1.00 80.19 525 LEU A CA 1
ATOM 4047 C C . LEU A 1 525 ? 10.121 -2.731 -28.054 1.00 80.19 525 LEU A C 1
ATOM 4049 O O . LEU A 1 525 ? 9.374 -2.195 -28.872 1.00 80.19 525 LEU A O 1
ATOM 4053 N N . ALA A 1 526 ? 11.336 -3.176 -28.390 1.00 84.31 526 ALA A N 1
ATOM 4054 C CA . ALA A 1 526 ? 11.897 -3.029 -29.728 1.00 84.31 526 ALA A CA 1
ATOM 4055 C C . ALA A 1 526 ? 11.100 -3.813 -30.783 1.00 84.31 526 ALA A C 1
ATOM 4057 O O . ALA A 1 526 ? 10.746 -3.270 -31.829 1.00 84.31 526 ALA A O 1
ATOM 4058 N N . SER A 1 527 ? 10.792 -5.081 -30.498 1.00 81.12 527 SER A N 1
ATOM 4059 C CA . SER A 1 527 ? 10.101 -5.979 -31.430 1.00 81.12 527 SER A CA 1
ATOM 4060 C C . SER A 1 527 ? 8.700 -5.490 -31.806 1.00 81.12 527 SER A C 1
ATOM 4062 O O . SER A 1 527 ? 8.260 -5.698 -32.936 1.00 81.12 527 SER A O 1
ATOM 4064 N N . VAL A 1 528 ? 8.022 -4.814 -30.876 1.00 78.94 528 VAL A N 1
ATOM 4065 C CA . VAL A 1 528 ? 6.669 -4.297 -31.076 1.00 78.94 528 VAL A CA 1
ATOM 4066 C C . VAL A 1 528 ? 6.680 -2.969 -31.828 1.00 78.94 528 VAL A C 1
ATOM 4068 O O . VAL A 1 528 ? 5.920 -2.823 -32.782 1.00 78.94 528 VAL A O 1
ATOM 4071 N N . HIS A 1 529 ? 7.543 -2.025 -31.442 1.00 82.75 529 HIS A N 1
ATOM 4072 C CA . HIS A 1 529 ? 7.469 -0.648 -31.948 1.00 82.75 529 HIS A CA 1
ATOM 4073 C C . HIS A 1 529 ? 8.328 -0.362 -33.183 1.00 82.75 529 HIS A C 1
ATOM 4075 O O . HIS A 1 529 ? 8.049 0.593 -33.899 1.00 82.75 529 HIS A O 1
ATOM 4081 N N . PHE A 1 530 ? 9.346 -1.181 -33.472 1.00 82.50 530 PHE A N 1
ATOM 4082 C CA . PHE A 1 530 ? 10.140 -1.052 -34.706 1.00 82.50 530 PHE A CA 1
ATOM 4083 C C . PHE A 1 530 ? 9.748 -2.069 -35.784 1.00 82.50 530 PHE A C 1
ATOM 4085 O O . PHE A 1 530 ? 10.269 -2.021 -36.899 1.00 82.50 530 PHE A O 1
ATOM 4092 N N . GLY A 1 531 ? 8.847 -3.012 -35.479 1.00 82.06 531 GLY A N 1
ATOM 4093 C CA . GLY A 1 531 ? 8.391 -4.029 -36.426 1.00 82.06 531 GLY A CA 1
ATOM 4094 C C . GLY A 1 531 ? 9.557 -4.728 -37.133 1.00 82.06 531 GLY A C 1
ATOM 4095 O O . GLY A 1 531 ? 10.492 -5.202 -36.491 1.00 82.06 531 GLY A O 1
ATOM 4096 N N . ALA A 1 532 ? 9.542 -4.757 -38.469 1.00 82.88 53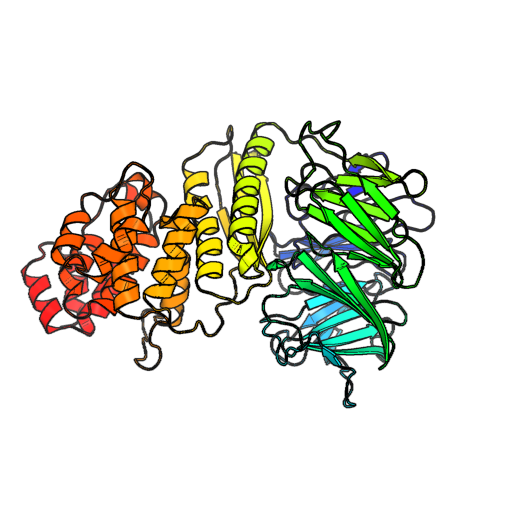2 ALA A N 1
ATOM 4097 C CA . ALA A 1 532 ? 10.584 -5.410 -39.269 1.00 82.88 532 ALA A CA 1
ATOM 4098 C C . ALA A 1 532 ? 11.987 -4.785 -39.115 1.00 82.88 532 ALA A C 1
ATOM 4100 O O . ALA A 1 532 ? 12.980 -5.450 -39.404 1.00 82.88 532 ALA A O 1
ATOM 4101 N N . GLU A 1 533 ? 12.093 -3.537 -38.654 1.00 87.50 533 GLU A N 1
ATOM 4102 C CA . GLU A 1 533 ? 13.381 -2.864 -38.471 1.00 87.50 533 GLU A CA 1
ATOM 4103 C C . GLU A 1 533 ? 14.069 -3.252 -37.161 1.00 87.50 533 GLU A C 1
ATOM 4105 O O . GLU A 1 533 ? 15.272 -3.056 -37.049 1.00 87.50 533 GLU A O 1
ATOM 4110 N N . ALA A 1 534 ? 13.357 -3.856 -36.198 1.00 87.25 534 ALA A N 1
ATOM 4111 C CA . ALA A 1 534 ? 13.896 -4.217 -34.881 1.00 87.25 534 ALA A CA 1
ATOM 4112 C C . ALA A 1 534 ? 15.060 -5.224 -34.940 1.00 87.25 534 ALA A C 1
ATOM 4114 O O . ALA A 1 534 ? 15.857 -5.327 -34.007 1.00 87.25 534 ALA A O 1
ATOM 4115 N N . GLY A 1 535 ? 15.151 -5.985 -36.030 1.00 85.56 535 GLY A N 1
ATOM 4116 C CA . GLY A 1 535 ? 16.001 -7.163 -36.160 1.00 85.56 535 GLY A CA 1
ATOM 4117 C C . GLY A 1 535 ? 17.480 -6.990 -35.773 1.00 85.56 535 GLY A C 1
ATOM 4118 O O . GLY A 1 535 ? 17.965 -7.799 -34.981 1.00 85.56 535 GLY A O 1
ATOM 4119 N N . PRO A 1 536 ? 18.211 -5.961 -36.250 1.00 88.62 536 PRO A N 1
ATOM 4120 C CA . PRO A 1 536 ? 19.603 -5.723 -35.853 1.00 88.62 536 PRO A CA 1
ATOM 4121 C C . PRO A 1 536 ? 19.780 -5.471 -34.352 1.00 88.62 536 PRO A C 1
ATOM 4123 O O . PRO A 1 536 ? 20.747 -5.945 -33.763 1.00 88.62 536 PRO A O 1
ATOM 4126 N N . LEU A 1 537 ? 18.839 -4.763 -33.721 1.00 87.38 537 LEU A N 1
ATOM 4127 C CA . LEU A 1 537 ? 18.869 -4.505 -32.282 1.00 87.38 537 LEU A CA 1
ATOM 4128 C C . LEU A 1 537 ? 18.539 -5.763 -31.475 1.00 87.38 537 LEU A C 1
ATOM 4130 O O . LEU A 1 537 ? 19.222 -6.046 -30.496 1.00 87.38 537 LEU A O 1
ATOM 4134 N N . LEU A 1 538 ? 17.539 -6.544 -31.897 1.00 84.88 538 LEU A N 1
ATOM 4135 C CA . LEU A 1 538 ? 17.223 -7.826 -31.257 1.00 84.88 538 LEU A CA 1
ATOM 4136 C C . LEU A 1 538 ? 18.398 -8.804 -31.355 1.00 84.88 538 LEU A C 1
ATOM 4138 O O . LEU A 1 538 ? 18.696 -9.500 -30.389 1.00 84.88 538 LEU A O 1
ATOM 4142 N N . LEU A 1 539 ? 19.082 -8.827 -32.502 1.00 82.94 539 LEU A N 1
ATOM 4143 C CA . LEU A 1 539 ? 20.284 -9.628 -32.693 1.00 82.94 539 LEU A CA 1
ATOM 4144 C C . LEU A 1 539 ? 21.408 -9.169 -31.756 1.00 82.94 539 LEU A C 1
ATOM 4146 O O . LEU A 1 539 ? 21.993 -10.008 -31.082 1.00 82.94 539 LEU A O 1
ATOM 4150 N N . ALA A 1 540 ? 21.666 -7.861 -31.662 1.00 83.06 540 ALA A N 1
ATOM 4151 C CA . ALA A 1 540 ? 22.678 -7.316 -30.758 1.00 83.06 540 ALA A CA 1
ATOM 4152 C C . ALA A 1 540 ? 22.374 -7.643 -29.283 1.00 83.06 540 ALA A C 1
ATOM 4154 O O . ALA A 1 540 ? 23.254 -8.118 -28.572 1.00 83.06 540 ALA A O 1
ATOM 4155 N N . LEU A 1 541 ? 21.122 -7.471 -28.838 1.00 80.31 541 LEU A N 1
ATOM 4156 C CA . LEU A 1 541 ? 20.677 -7.824 -27.480 1.00 80.31 541 LEU A CA 1
ATOM 4157 C C . LEU A 1 541 ? 20.794 -9.327 -27.184 1.00 80.31 541 LEU A C 1
ATOM 4159 O O . LEU A 1 541 ? 21.021 -9.706 -26.039 1.00 80.31 541 LEU A O 1
ATOM 4163 N N . ALA A 1 542 ? 20.623 -10.185 -28.194 1.00 75.75 542 ALA A N 1
ATOM 4164 C CA . ALA A 1 542 ? 20.773 -11.632 -28.053 1.00 75.75 542 ALA A CA 1
ATOM 4165 C C . ALA A 1 542 ? 22.246 -12.091 -28.089 1.00 75.75 542 ALA A C 1
ATOM 4167 O O . ALA A 1 542 ? 22.570 -13.133 -27.525 1.00 75.75 542 ALA A O 1
ATOM 4168 N N . GLN A 1 543 ? 23.122 -11.323 -28.748 1.00 74.19 543 GLN A N 1
ATOM 4169 C CA . GLN A 1 543 ? 24.567 -11.570 -28.839 1.00 74.19 543 GLN A CA 1
ATOM 4170 C C . GLN A 1 543 ? 25.349 -11.058 -27.623 1.00 74.19 543 GLN A C 1
ATOM 4172 O O . GLN A 1 543 ? 26.455 -11.542 -27.380 1.00 74.19 543 GLN A O 1
ATOM 4177 N N . ASP A 1 544 ? 24.809 -10.095 -26.868 1.00 67.62 544 ASP A N 1
ATOM 4178 C CA . ASP A 1 544 ? 25.453 -9.552 -25.670 1.00 67.62 544 ASP A CA 1
ATOM 4179 C C . ASP A 1 544 ? 25.477 -10.585 -24.535 1.00 67.62 544 ASP A C 1
ATOM 4181 O O . ASP A 1 544 ? 24.550 -10.749 -23.740 1.00 67.62 544 ASP A O 1
ATOM 4185 N N . ALA A 1 545 ? 26.568 -11.342 -24.521 1.00 51.25 545 ALA A N 1
ATOM 4186 C CA . ALA A 1 545 ? 26.817 -12.478 -23.658 1.00 51.25 545 ALA A CA 1
ATOM 4187 C C . ALA A 1 545 ? 28.021 -12.189 -22.755 1.00 51.25 545 ALA A C 1
ATOM 4189 O O . ALA A 1 545 ? 29.019 -12.913 -22.769 1.00 51.25 545 ALA A O 1
ATOM 4190 N N . HIS A 1 546 ? 27.967 -11.127 -21.946 1.00 49.81 546 HIS A N 1
ATOM 4191 C CA . HIS A 1 546 ? 28.945 -10.991 -20.868 1.00 49.81 546 HIS A CA 1
ATOM 4192 C C . HIS A 1 546 ? 28.833 -12.232 -19.958 1.00 49.81 546 HIS A C 1
ATOM 4194 O O . HIS A 1 546 ? 27.737 -12.584 -19.523 1.00 49.81 546 HIS A O 1
ATOM 4200 N N . GLN A 1 547 ? 29.940 -12.918 -19.637 1.00 48.50 547 GLN A N 1
ATOM 4201 C CA . GLN A 1 547 ? 29.917 -14.149 -18.815 1.00 48.50 547 GLN A CA 1
ATOM 4202 C C . GLN A 1 547 ? 29.190 -13.970 -17.469 1.00 48.50 547 GLN A C 1
ATOM 4204 O O . GLN A 1 547 ? 28.536 -14.893 -16.986 1.00 48.50 547 GLN A O 1
ATOM 4209 N N . ALA A 1 548 ? 29.244 -12.764 -16.897 1.00 49.00 548 ALA A N 1
ATOM 4210 C CA . ALA A 1 548 ? 28.511 -12.396 -15.682 1.00 49.00 548 ALA A CA 1
ATOM 4211 C C . ALA A 1 548 ? 26.977 -12.311 -15.870 1.00 49.00 548 ALA A C 1
ATOM 4213 O O . ALA A 1 548 ? 26.232 -12.383 -14.896 1.00 49.00 548 ALA A O 1
ATOM 4214 N N . HIS A 1 549 ? 26.485 -12.156 -17.103 1.00 48.78 549 HIS A N 1
ATOM 4215 C CA . HIS A 1 549 ? 25.058 -12.071 -17.453 1.00 48.78 549 HIS A CA 1
ATOM 4216 C C . HIS A 1 549 ? 24.470 -13.417 -17.901 1.00 48.78 549 HIS A C 1
ATOM 4218 O O . HIS A 1 549 ? 23.248 -13.571 -17.938 1.00 48.78 549 HIS A O 1
ATOM 4224 N N . LEU A 1 550 ? 25.329 -14.404 -18.180 1.00 50.84 550 LEU A N 1
ATOM 4225 C CA . LEU A 1 550 ? 24.975 -15.735 -18.685 1.00 50.84 550 LEU A CA 1
ATOM 4226 C C . LEU A 1 550 ? 24.543 -16.746 -17.603 1.00 50.84 550 LEU A C 1
ATOM 4228 O O . LEU A 1 550 ? 24.026 -17.809 -17.942 1.00 50.84 550 LEU A O 1
ATOM 4232 N N . GLN A 1 551 ? 24.706 -16.454 -16.307 1.00 50.59 551 GLN A N 1
ATOM 4233 C CA . GLN A 1 551 ? 24.537 -17.473 -15.252 1.00 50.59 551 GLN A CA 1
ATOM 4234 C C . GLN A 1 551 ? 23.106 -17.767 -14.761 1.00 50.59 551 GLN A C 1
ATOM 4236 O O . GLN A 1 551 ? 22.943 -18.514 -13.803 1.00 50.59 551 GLN A O 1
ATOM 4241 N N . PHE A 1 552 ? 22.049 -17.307 -15.432 1.00 47.72 552 PHE A N 1
ATOM 4242 C CA . PHE A 1 552 ? 20.682 -17.770 -15.141 1.00 47.72 552 PHE A CA 1
ATOM 4243 C C . PHE A 1 552 ? 19.819 -17.732 -16.402 1.00 47.72 552 PHE A C 1
ATOM 4245 O O . PHE A 1 552 ? 19.398 -16.650 -16.774 1.00 47.72 552 PHE A O 1
ATOM 4252 N N . ALA A 1 553 ? 19.564 -18.883 -17.044 1.00 49.38 553 ALA A N 1
ATOM 4253 C CA . ALA A 1 553 ? 18.445 -19.202 -17.962 1.00 49.38 553 ALA A CA 1
ATOM 4254 C C . ALA A 1 553 ? 17.827 -18.066 -18.832 1.00 49.38 553 ALA A C 1
ATOM 4256 O O . ALA A 1 553 ? 16.623 -18.064 -19.088 1.00 49.38 553 ALA A O 1
ATOM 4257 N N . ARG A 1 554 ? 18.629 -17.097 -19.295 1.00 49.50 554 ARG A N 1
ATOM 4258 C CA . ARG A 1 554 ? 18.174 -15.851 -19.947 1.00 49.50 554 ARG A CA 1
ATOM 4259 C C . ARG A 1 554 ? 18.261 -15.879 -21.470 1.00 49.50 554 ARG A C 1
ATOM 4261 O O . ARG A 1 554 ? 17.481 -15.175 -22.106 1.00 49.50 554 ARG A O 1
ATOM 4268 N N . SER A 1 555 ? 19.117 -16.719 -22.061 1.00 56.97 555 SER A N 1
ATOM 4269 C CA . SER A 1 555 ? 19.176 -16.856 -23.524 1.00 56.97 555 SER A CA 1
ATOM 4270 C C . SER A 1 555 ? 17.841 -17.348 -24.089 1.00 56.97 555 SER A C 1
ATOM 4272 O O . SER A 1 555 ? 17.400 -16.862 -25.122 1.00 56.97 555 SER A O 1
ATOM 4274 N N . ALA A 1 556 ? 17.123 -18.223 -23.375 1.00 59.31 556 ALA A N 1
ATOM 4275 C CA . ALA A 1 556 ? 15.853 -18.778 -23.839 1.00 59.31 556 ALA A CA 1
ATOM 4276 C C . ALA A 1 556 ? 14.780 -17.708 -24.113 1.00 59.31 556 ALA A C 1
ATOM 4278 O O . ALA A 1 556 ? 14.155 -17.763 -25.168 1.00 59.31 556 ALA A O 1
ATOM 4279 N N . VAL A 1 557 ? 14.620 -16.711 -23.230 1.00 60.34 557 VAL A N 1
ATOM 4280 C CA . VAL A 1 557 ? 13.517 -15.732 -23.306 1.00 60.34 557 VAL A CA 1
ATOM 4281 C C . VAL A 1 557 ? 13.775 -14.637 -24.344 1.00 60.34 557 VAL A C 1
ATOM 4283 O O . VAL A 1 557 ? 12.877 -14.303 -25.113 1.00 60.34 557 VAL A O 1
ATOM 4286 N N . VAL A 1 558 ? 15.001 -14.106 -24.438 1.00 68.31 558 VAL A N 1
ATOM 4287 C CA . VAL A 1 558 ? 15.354 -13.179 -25.534 1.00 68.31 558 VAL A CA 1
ATOM 4288 C C . VAL A 1 558 ? 15.281 -13.915 -26.880 1.00 68.31 558 VAL A C 1
ATOM 4290 O O . VAL A 1 558 ? 14.726 -13.384 -27.842 1.00 68.31 558 VAL A O 1
ATOM 4293 N N . ASN A 1 559 ? 15.713 -15.182 -26.930 1.00 71.62 559 ASN A N 1
ATOM 4294 C CA . ASN A 1 559 ? 15.567 -16.026 -28.119 1.00 71.62 559 ASN A CA 1
ATOM 4295 C C . ASN A 1 559 ? 14.106 -16.385 -28.431 1.00 71.62 559 ASN A C 1
ATOM 4297 O O . ASN A 1 559 ? 13.790 -16.645 -29.590 1.00 71.62 559 ASN A O 1
ATOM 4301 N N . ASP A 1 560 ? 13.213 -16.430 -27.439 1.00 74.56 560 ASP A N 1
ATOM 4302 C CA . ASP A 1 560 ? 11.769 -16.594 -27.644 1.00 74.56 560 ASP A CA 1
ATOM 4303 C C . ASP A 1 560 ? 11.171 -15.343 -28.303 1.00 74.56 560 ASP A C 1
ATOM 4305 O O . ASP A 1 560 ? 10.428 -15.468 -29.278 1.00 74.56 560 ASP A O 1
ATOM 4309 N N . VAL A 1 561 ? 11.536 -14.141 -27.833 1.00 74.44 561 VAL A N 1
ATOM 4310 C CA . VAL A 1 561 ? 11.122 -12.866 -28.453 1.00 74.44 561 VAL A CA 1
ATOM 4311 C C . VAL A 1 561 ? 11.662 -12.764 -29.882 1.00 74.44 561 VAL A C 1
ATOM 4313 O O . VAL A 1 561 ? 10.919 -12.414 -30.799 1.00 74.44 561 VAL A O 1
ATOM 4316 N N . LEU A 1 562 ? 12.924 -13.147 -30.104 1.00 77.75 562 LEU A N 1
ATOM 4317 C CA . LEU A 1 562 ? 13.536 -13.175 -31.435 1.00 77.75 562 LEU A CA 1
ATOM 4318 C C . LEU A 1 562 ? 12.842 -14.180 -32.369 1.00 77.75 562 LEU A C 1
ATOM 4320 O O . LEU A 1 562 ? 12.556 -13.847 -33.517 1.00 77.75 562 LEU A O 1
ATOM 4324 N N . ARG A 1 563 ? 12.516 -15.384 -31.875 1.00 79.31 563 ARG A N 1
ATOM 4325 C CA . ARG A 1 563 ? 11.739 -16.400 -32.612 1.00 79.31 563 ARG A CA 1
ATOM 4326 C C . ARG A 1 563 ? 10.361 -15.887 -33.001 1.00 79.31 563 ARG A C 1
ATOM 4328 O O . ARG A 1 563 ? 9.929 -16.057 -34.140 1.00 79.31 563 ARG A O 1
ATOM 4335 N N . TRP A 1 564 ? 9.665 -15.275 -32.049 1.00 80.44 564 TRP A N 1
ATOM 4336 C CA . TRP A 1 564 ? 8.355 -14.678 -32.275 1.00 80.44 564 TRP A CA 1
ATOM 4337 C C . TRP A 1 564 ? 8.418 -13.592 -33.354 1.00 80.44 564 TRP A C 1
ATOM 4339 O O . TRP A 1 564 ? 7.632 -13.620 -34.302 1.00 80.44 564 TRP A O 1
ATOM 4349 N N . TRP A 1 565 ? 9.400 -12.693 -33.260 1.00 84.88 565 TRP A N 1
ATOM 4350 C CA . TRP A 1 565 ? 9.611 -11.625 -34.233 1.00 84.88 565 TRP A CA 1
ATOM 4351 C C . TRP A 1 565 ? 9.925 -12.196 -35.622 1.00 84.88 565 TRP A C 1
ATOM 4353 O O . TRP A 1 565 ? 9.317 -11.789 -36.613 1.00 84.88 565 TRP A O 1
ATOM 4363 N N . ALA A 1 566 ? 10.802 -13.203 -35.692 1.00 83.50 566 ALA A N 1
ATOM 4364 C CA . ALA A 1 566 ? 11.212 -13.829 -36.943 1.00 83.50 566 ALA A CA 1
ATOM 4365 C C . ALA A 1 566 ? 10.034 -14.460 -37.699 1.00 83.50 566 ALA A C 1
ATOM 4367 O O . ALA A 1 566 ? 9.919 -14.284 -38.910 1.00 83.50 566 ALA A O 1
ATOM 4368 N N . ARG A 1 567 ? 9.109 -15.115 -36.980 1.00 82.81 567 ARG A N 1
ATOM 4369 C CA . ARG A 1 567 ? 7.873 -15.683 -37.557 1.00 82.81 567 ARG A CA 1
ATOM 4370 C C . ARG A 1 567 ? 6.970 -14.630 -38.189 1.00 82.81 567 ARG A C 1
ATOM 4372 O O . ARG A 1 567 ? 6.258 -14.927 -39.141 1.00 82.81 567 ARG A O 1
ATOM 4379 N N . ARG A 1 568 ? 6.972 -13.406 -37.659 1.00 79.62 568 ARG A N 1
ATOM 4380 C CA . ARG A 1 568 ? 6.124 -12.307 -38.144 1.00 79.62 568 ARG A CA 1
ATOM 4381 C C . ARG A 1 568 ? 6.790 -11.487 -39.250 1.00 79.62 568 ARG A C 1
ATOM 4383 O O . ARG A 1 568 ? 6.100 -10.872 -40.060 1.00 79.62 568 ARG A O 1
ATOM 4390 N N . HIS A 1 569 ? 8.119 -11.492 -39.294 1.00 84.81 569 HIS A N 1
ATOM 4391 C CA . HIS A 1 569 ? 8.929 -10.682 -40.200 1.00 84.81 569 HIS A CA 1
ATOM 4392 C C . HIS A 1 569 ? 9.907 -11.545 -41.003 1.00 84.81 569 HIS A C 1
ATOM 4394 O O . HIS A 1 569 ? 11.093 -11.239 -41.102 1.00 84.81 569 HIS A O 1
ATOM 4400 N N . GLU A 1 570 ? 9.393 -12.611 -41.616 1.00 84.06 570 GLU A N 1
ATOM 4401 C CA . GLU A 1 570 ? 10.176 -13.674 -42.258 1.00 84.06 570 GLU A CA 1
ATOM 4402 C C . GLU A 1 570 ? 11.250 -13.157 -43.236 1.00 84.06 570 GLU A C 1
ATOM 4404 O O . GLU A 1 570 ? 12.399 -13.595 -43.198 1.00 84.06 570 GLU A O 1
ATOM 4409 N N . LYS A 1 571 ? 10.920 -12.161 -44.072 1.00 85.06 571 LYS A N 1
ATOM 4410 C CA . LYS A 1 571 ? 11.885 -11.548 -45.005 1.00 85.06 571 LYS A CA 1
ATOM 4411 C C . LYS A 1 571 ? 13.058 -10.876 -44.283 1.00 85.06 571 LYS A C 1
ATOM 4413 O O . LYS A 1 571 ? 14.204 -11.044 -44.691 1.00 85.06 571 LYS A O 1
ATOM 4418 N N . ALA A 1 572 ? 12.775 -10.130 -43.214 1.00 84.81 572 ALA A N 1
ATOM 4419 C CA . ALA A 1 572 ? 13.802 -9.469 -42.411 1.00 84.81 572 ALA A CA 1
ATOM 4420 C C . ALA A 1 572 ? 14.626 -10.496 -41.615 1.00 84.81 572 ALA A C 1
ATOM 4422 O O . ALA A 1 572 ? 15.845 -10.369 -41.520 1.00 84.81 572 ALA A O 1
ATOM 4423 N N . ALA A 1 573 ? 13.978 -11.551 -41.112 1.00 85.69 573 ALA A N 1
ATOM 4424 C CA . ALA A 1 573 ? 14.634 -12.641 -40.399 1.00 85.69 573 ALA A CA 1
ATOM 4425 C C . ALA A 1 573 ? 15.630 -13.403 -41.281 1.00 85.69 573 ALA A C 1
ATOM 4427 O O . ALA A 1 573 ? 16.773 -13.592 -40.869 1.00 85.69 573 ALA A O 1
ATOM 4428 N N . ARG A 1 574 ? 15.252 -13.763 -42.517 1.00 84.31 574 ARG A N 1
ATOM 4429 C CA . ARG A 1 574 ? 16.154 -14.420 -43.485 1.00 84.31 574 ARG A CA 1
ATOM 4430 C C . ARG A 1 574 ? 17.417 -13.591 -43.737 1.00 84.31 574 ARG A C 1
ATOM 4432 O O . ARG A 1 574 ? 18.520 -14.120 -43.642 1.00 84.31 574 ARG A O 1
ATOM 4439 N N . SER A 1 575 ? 17.267 -12.276 -43.925 1.00 84.50 575 SER A N 1
ATOM 4440 C CA . SER A 1 575 ? 18.414 -11.373 -44.089 1.00 84.50 575 SER A CA 1
ATOM 4441 C C . SER A 1 575 ? 19.341 -11.326 -42.864 1.00 84.50 575 SER A C 1
ATOM 4443 O O . SER A 1 575 ? 20.514 -10.988 -43.020 1.00 84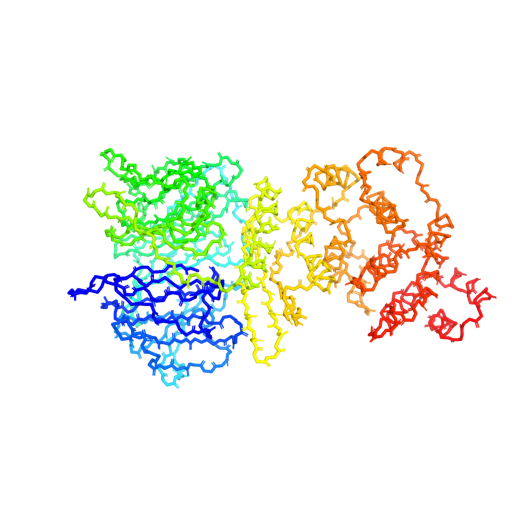.50 575 SER A O 1
ATOM 4445 N N . LEU A 1 576 ? 18.850 -11.617 -41.655 1.00 82.31 576 LEU A N 1
ATOM 4446 C CA . LEU A 1 576 ? 19.668 -11.668 -40.436 1.00 82.31 576 LEU A CA 1
ATOM 4447 C C . LEU A 1 576 ? 20.334 -13.030 -40.237 1.00 82.31 576 LEU A C 1
ATOM 4449 O O . LEU A 1 576 ? 21.472 -13.069 -39.769 1.00 82.31 576 LEU A O 1
ATOM 4453 N N . VAL A 1 577 ? 19.677 -14.130 -40.630 1.00 83.38 577 VAL A N 1
ATOM 4454 C CA . VAL A 1 577 ? 20.269 -15.484 -40.631 1.00 83.38 577 VAL A CA 1
ATOM 4455 C C . VAL A 1 577 ? 21.553 -15.509 -41.458 1.00 83.38 577 VAL A C 1
ATOM 4457 O O . VAL A 1 577 ? 22.555 -16.076 -41.025 1.00 83.38 577 VAL A O 1
ATOM 4460 N N . GLU A 1 578 ? 21.539 -14.847 -42.615 1.00 80.88 578 GLU A N 1
ATOM 4461 C CA . GLU A 1 578 ? 22.692 -14.740 -43.517 1.00 80.88 578 GLU A CA 1
ATOM 4462 C C . GLU A 1 578 ? 23.861 -13.947 -42.910 1.00 80.88 578 GLU A C 1
ATOM 4464 O O . GLU A 1 578 ? 25.013 -14.162 -43.283 1.00 80.88 578 GLU A O 1
ATOM 4469 N N . ARG A 1 579 ? 23.584 -13.047 -41.956 1.00 78.00 579 ARG A N 1
ATOM 4470 C CA . ARG A 1 579 ? 24.573 -12.132 -41.359 1.00 78.00 579 ARG A CA 1
ATOM 4471 C C . ARG A 1 579 ? 25.124 -12.602 -40.017 1.00 78.00 579 ARG A C 1
ATOM 4473 O O . ARG A 1 579 ? 26.216 -12.190 -39.640 1.00 78.00 579 ARG A O 1
ATOM 4480 N N . THR A 1 580 ? 24.391 -13.435 -39.282 1.00 77.69 580 THR A N 1
ATOM 4481 C CA . THR A 1 580 ? 24.849 -13.958 -37.990 1.00 77.69 580 THR A CA 1
ATOM 4482 C C . THR A 1 580 ? 25.650 -15.245 -38.167 1.00 77.69 580 THR A C 1
ATOM 4484 O O . THR A 1 580 ? 25.311 -16.099 -38.988 1.00 77.69 580 THR A O 1
ATOM 4487 N N . THR A 1 581 ? 26.727 -15.408 -37.403 1.00 78.94 581 THR A N 1
ATOM 4488 C CA . THR A 1 581 ? 27.560 -16.625 -37.383 1.00 78.94 581 THR A CA 1
ATOM 4489 C C . THR A 1 581 ? 27.243 -17.545 -36.206 1.00 78.94 581 THR A C 1
ATOM 4491 O O . THR A 1 581 ? 27.751 -18.662 -36.158 1.00 78.94 581 THR A O 1
ATOM 4494 N N . ASP A 1 582 ? 26.389 -17.106 -35.279 1.00 78.50 582 ASP A N 1
ATOM 4495 C CA . ASP A 1 582 ? 26.021 -17.859 -34.082 1.00 78.50 582 ASP A CA 1
ATOM 4496 C C . ASP A 1 582 ? 24.980 -18.958 -34.410 1.00 78.50 582 ASP A C 1
ATOM 4498 O O . ASP A 1 582 ? 23.886 -18.648 -34.897 1.00 78.50 582 ASP A O 1
ATOM 4502 N N . PRO A 1 583 ? 25.279 -20.247 -34.159 1.00 76.38 583 PRO A N 1
ATOM 4503 C CA . PRO A 1 583 ? 24.403 -21.364 -34.510 1.00 76.38 583 PRO A CA 1
ATOM 4504 C C . PRO A 1 583 ? 23.134 -21.481 -33.647 1.00 76.38 583 PRO A C 1
ATOM 4506 O O . PRO A 1 583 ? 22.174 -22.128 -34.078 1.00 76.38 583 PRO A O 1
ATOM 4509 N N . GLU A 1 584 ? 23.096 -20.906 -32.444 1.00 73.31 584 GLU A N 1
ATOM 4510 C CA . GLU A 1 584 ? 21.885 -20.840 -31.615 1.00 73.31 584 GLU A CA 1
ATOM 4511 C C . GLU A 1 584 ? 20.962 -19.723 -32.099 1.00 73.31 584 GLU A C 1
ATOM 4513 O O . GLU A 1 584 ? 19.761 -19.943 -32.270 1.00 73.31 584 GLU A O 1
ATOM 4518 N N . LEU A 1 585 ? 21.526 -18.560 -32.435 1.00 73.69 585 LEU A N 1
ATOM 4519 C CA . LEU A 1 585 ? 20.759 -17.444 -32.993 1.00 73.69 585 LEU A CA 1
ATOM 4520 C C . LEU A 1 585 ? 20.258 -17.747 -34.407 1.00 73.69 585 LEU A C 1
ATOM 4522 O O . LEU A 1 585 ? 19.116 -17.421 -34.728 1.00 73.69 585 LEU A O 1
ATOM 4526 N N . ARG A 1 586 ? 21.046 -18.452 -35.234 1.00 78.69 586 ARG A N 1
ATOM 4527 C CA . ARG A 1 586 ? 20.567 -18.992 -36.521 1.00 78.69 586 ARG A CA 1
ATOM 4528 C C . ARG A 1 586 ? 19.378 -19.926 -36.330 1.00 78.69 586 ARG A C 1
ATOM 4530 O O . ARG A 1 586 ? 18.423 -19.833 -37.092 1.00 78.69 586 ARG A O 1
ATOM 4537 N N . ARG A 1 587 ? 19.402 -20.799 -35.314 1.00 78.19 587 ARG A N 1
ATOM 4538 C CA . ARG A 1 587 ? 18.266 -21.681 -34.988 1.00 78.19 587 ARG A CA 1
ATOM 4539 C C . ARG A 1 587 ? 17.045 -20.892 -34.514 1.00 78.19 587 ARG A C 1
ATOM 4541 O O . ARG A 1 587 ? 15.934 -21.202 -34.933 1.00 78.19 587 ARG A O 1
ATOM 4548 N N . ALA A 1 588 ? 17.234 -19.861 -33.691 1.00 73.81 588 ALA A N 1
ATOM 4549 C CA . ALA A 1 588 ? 16.148 -18.990 -33.248 1.00 73.81 588 ALA A CA 1
ATOM 4550 C C . ALA A 1 588 ? 15.515 -18.209 -34.417 1.00 73.81 588 ALA A C 1
ATOM 4552 O O . ALA A 1 588 ? 14.295 -18.158 -34.539 1.00 73.81 588 ALA A O 1
ATOM 4553 N N . LEU A 1 589 ? 16.321 -17.656 -35.322 1.00 76.19 589 LEU A N 1
ATOM 4554 C CA . LEU A 1 589 ? 15.835 -16.932 -36.502 1.00 76.19 589 LEU A CA 1
ATOM 4555 C C . LEU A 1 589 ? 15.251 -17.864 -37.583 1.00 76.19 589 LEU A C 1
ATOM 4557 O O . LEU A 1 589 ? 14.307 -17.486 -38.270 1.00 76.19 589 LEU A O 1
ATOM 4561 N N . GLY A 1 590 ? 15.793 -19.079 -37.719 1.00 68.44 590 GLY A N 1
ATOM 4562 C CA . GLY A 1 590 ? 15.388 -20.090 -38.704 1.00 68.44 590 GLY A CA 1
ATOM 4563 C C . GLY A 1 590 ? 14.170 -20.932 -38.306 1.00 68.44 590 GLY A C 1
ATOM 4564 O O . GLY A 1 590 ? 13.598 -21.609 -39.147 1.00 68.44 590 GLY A O 1
ATOM 4565 N N . ALA A 1 591 ? 13.696 -20.860 -37.056 1.00 58.47 591 ALA A N 1
ATOM 4566 C CA . ALA A 1 591 ? 12.452 -21.518 -36.619 1.00 58.47 591 ALA A CA 1
ATOM 4567 C C . ALA A 1 591 ? 11.161 -20.861 -37.176 1.00 58.47 591 ALA A C 1
ATOM 4569 O O . ALA A 1 591 ? 10.056 -21.146 -36.699 1.00 58.47 591 ALA A O 1
ATOM 4570 N N . ALA A 1 592 ? 11.317 -19.940 -38.130 1.00 48.06 592 ALA A N 1
ATOM 4571 C CA . ALA A 1 592 ? 10.277 -19.217 -38.852 1.00 48.06 592 ALA A CA 1
ATOM 4572 C C . ALA A 1 592 ? 10.197 -19.587 -40.347 1.00 48.06 592 ALA A C 1
ATOM 4574 O O . ALA A 1 592 ? 9.233 -19.184 -40.991 1.00 48.06 592 ALA A O 1
ATOM 4575 N N . SER A 1 593 ? 11.199 -20.301 -40.878 1.00 40.94 593 SER A N 1
ATOM 4576 C CA . SER A 1 593 ? 11.315 -20.691 -42.293 1.00 40.94 593 SER A CA 1
ATOM 4577 C C . SER A 1 593 ? 10.907 -22.128 -42.563 1.00 40.94 593 SER A C 1
ATOM 4579 O O . SER A 1 593 ? 11.171 -22.975 -41.678 1.00 40.94 593 SER A O 1
#

pLDDT: mean 76.19, std 14.67, range [34.66, 97.12]

Foldseek 3Di:
DFDADDAVPARFGQGAAQAQPRFRDRVVDTDDDSQFGAFPQAAWEAAQRNQWIWGARPVQQWIFIAGSVPRDGPDIGHHDFDSQWYAANVNQWIWHWDPFQDQIKIWIAGSVRDTDDIDGDCQDPDDAAEDAPPADFAADRGKAWYYYNQWIWIQHRRQKIWIWRCNPVVDIDTLHIYRYGDYLLWFKHWDHDPRWIWIWTDLLLVQKIWIFITTHRDTPFTDMDRANDGWDDQDSQWIWGANFQFWIWTDGRPDDDIDIAGHDCADPPQRHGQGDDWDWDHYHQWTWTQGLLRQWIWTADNPPSHTDTDGDDDDQLVSVVSCVLSVLQVLLCVLCSVFSKHKDFSHWRQDVVVLEIETEMEIGGGPLAPLNLQSLLLSQCVLLVQQVDHSDSYHYDYYHYDDDPNDVHAQAELVNLLVSLQSCLVSVGDLLSCLVVLCVQVVVCPPLVDRDPVNQGSYALLNLLLSLVLVLVQQLDPDDDRSNVCSVVCSVPGDALVRSLVSLLSGDPSSLLRDLSSLLSSLSSLCRNVQLRSLSNLVSSLPPCDVSNPPDPRNVRSLSSLLSSLLRNVVSLVVVLVVDPDPSSVVSNVNND